Protein AF-A0A6A4XZV2-F1 (afdb_monomer)

Solvent-accessible surface area (backbone atoms only — not comparable to full-atom values): 28720 Å² total; per-residue (Å²): 140,87,82,84,84,73,78,81,65,96,60,57,49,72,61,43,58,70,64,69,65,66,56,55,58,50,52,49,54,50,48,50,38,28,76,74,81,39,59,89,48,38,70,61,48,57,60,55,61,75,34,62,91,71,44,35,63,57,53,52,54,51,54,55,46,52,51,50,47,53,66,73,43,67,86,65,74,88,81,81,81,79,62,95,52,93,76,81,78,77,86,82,83,85,84,84,83,65,68,34,66,40,91,58,65,70,50,12,35,71,47,74,96,39,14,33,24,47,53,74,54,95,87,55,72,44,77,35,51,70,47,70,69,22,40,52,51,50,50,52,51,51,48,57,48,23,74,74,69,74,51,79,85,61,63,90,78,52,67,42,84,54,90,66,92,68,57,81,88,53,49,84,39,47,40,36,68,91,56,57,43,72,56,99,83,38,74,46,37,54,86,58,50,65,64,62,49,47,50,60,44,48,54,54,36,52,54,46,46,58,71,44,39,82,76,37,86,45,67,69,50,38,43,51,43,39,66,74,62,38,46,54,63,40,52,65,54,44,74,81,34,90,75,49,78,66,57,32,51,50,51,51,50,40,51,46,26,45,70,74,60,46,81,75,52,84,86,63,80,79,82,63,90,72,80,77,54,66,74,66,78,70,47,54,81,86,76,59,64,84,78,75,67,57,66,58,56,58,50,52,52,52,51,52,54,51,38,52,53,52,52,53,50,55,70,49,63,78,88,80,51,79,61,56,76,87,51,48,56,62,47,36,42,45,25,61,70,45,46,60,63,48,57,58,57,52,60,78,63,54,61,73,84,32,55,50,53,54,52,55,54,64,35,88,78,40,58,70,65,55,41,57,40,50,55,51,45,55,77,48,59,85,47,100,80,55,64,81,76,79,81,64,86,38,78,43,49,70,73,40,71,87,81,38,87,90,49,65,43,64,62,63,62,41,48,91,80,50,48,60,36,55,48,41,34,17,72,72,66,50,35,33,46,53,68,55,35,45,101,83,74,42,74,53,59,43,70,62,47,44,52,55,50,39,54,53,19,62,77,68,77,47,74,60,59,55,71,69,55,45,42,62,74,67,105

Structure (mmCIF, N/CA/C/O backbone):
data_AF-A0A6A4XZV2-F1
#
_entry.id   AF-A0A6A4XZV2-F1
#
loop_
_atom_site.group_PDB
_atom_site.id
_atom_site.type_symbol
_atom_site.label_atom_id
_atom_site.label_alt_id
_atom_site.label_comp_id
_atom_site.label_asym_id
_atom_site.label_entity_id
_atom_site.label_seq_id
_atom_site.pdbx_PDB_ins_code
_atom_site.Cartn_x
_atom_site.Cartn_y
_atom_site.Cartn_z
_atom_site.occupancy
_atom_site.B_iso_or_equiv
_atom_site.auth_seq_id
_atom_site.auth_comp_id
_atom_site.auth_asym_id
_atom_site.auth_atom_id
_atom_site.pdbx_PDB_model_num
ATOM 1 N N . VAL A 1 1 ? -22.555 -29.376 5.313 1.00 33.34 1 VAL A N 1
ATOM 2 C CA . VAL A 1 1 ? -23.954 -29.844 5.159 1.00 33.34 1 VAL A CA 1
ATOM 3 C C . VAL A 1 1 ? -24.787 -28.702 4.594 1.00 33.34 1 VAL A C 1
ATOM 5 O O . VAL A 1 1 ? -25.161 -27.799 5.331 1.00 33.34 1 VAL A O 1
ATOM 8 N N . ILE A 1 2 ? -24.970 -28.708 3.275 1.00 28.00 2 ILE A N 1
ATOM 9 C CA . ILE A 1 2 ? -25.840 -27.800 2.514 1.00 28.00 2 ILE A CA 1
ATOM 10 C C . ILE A 1 2 ? -27.207 -28.493 2.394 1.00 28.00 2 ILE A C 1
ATOM 12 O O . ILE A 1 2 ? -27.236 -29.707 2.210 1.00 28.00 2 ILE A O 1
ATOM 16 N N . GLY A 1 3 ? -28.316 -27.753 2.513 1.00 38.75 3 GLY A N 1
ATOM 17 C CA . GLY A 1 3 ? -29.608 -28.220 1.982 1.00 38.75 3 GLY A CA 1
ATOM 18 C C . GLY A 1 3 ? -30.734 -28.601 2.954 1.00 38.75 3 GLY A C 1
ATOM 19 O O . GLY A 1 3 ? -31.637 -29.316 2.541 1.00 38.75 3 GLY A O 1
ATOM 20 N N . GLN A 1 4 ? -30.770 -28.126 4.206 1.00 34.44 4 GLN A N 1
ATOM 21 C CA . GLN A 1 4 ? -32.035 -28.179 4.964 1.00 34.44 4 GLN A CA 1
ATOM 22 C C . GLN A 1 4 ? -32.874 -26.928 4.690 1.00 34.44 4 GLN A C 1
ATOM 24 O O . GLN A 1 4 ? -32.625 -25.873 5.272 1.00 34.44 4 GLN A O 1
ATOM 29 N N . VAL A 1 5 ? -33.885 -27.067 3.829 1.00 40.59 5 VAL A N 1
ATOM 30 C CA . VAL A 1 5 ? -34.976 -26.093 3.694 1.00 40.59 5 VAL A CA 1
ATOM 31 C C . VAL A 1 5 ? -35.819 -26.173 4.968 1.00 40.59 5 VAL A C 1
ATOM 33 O O . VAL A 1 5 ? -36.523 -27.154 5.210 1.00 40.59 5 VAL A O 1
ATOM 36 N N . LEU A 1 6 ? -35.686 -25.172 5.838 1.00 45.84 6 LEU A N 1
ATOM 37 C CA . LEU A 1 6 ? -36.520 -25.040 7.029 1.00 45.84 6 LEU A CA 1
ATOM 38 C C . LEU A 1 6 ? -37.876 -24.458 6.619 1.00 45.84 6 LEU A C 1
ATOM 40 O O . LEU A 1 6 ? -37.935 -23.501 5.851 1.00 45.84 6 LEU A O 1
ATOM 44 N N . LYS A 1 7 ? -38.963 -25.038 7.138 1.00 44.12 7 LYS A N 1
ATOM 45 C CA . LYS A 1 7 ? -40.315 -24.491 6.962 1.00 44.12 7 LYS A CA 1
ATOM 46 C C . LYS A 1 7 ? -40.371 -23.055 7.523 1.00 44.12 7 LYS A C 1
ATOM 48 O O . LYS A 1 7 ? -39.723 -22.814 8.548 1.00 44.12 7 LYS A O 1
ATOM 53 N N . PRO A 1 8 ? -41.126 -22.136 6.890 1.00 45.62 8 PRO A N 1
ATOM 54 C CA . PRO A 1 8 ? -41.261 -20.757 7.359 1.00 45.62 8 PRO A CA 1
ATOM 55 C C . PRO A 1 8 ? -41.743 -20.707 8.816 1.00 45.62 8 PRO A C 1
ATOM 57 O O . PRO A 1 8 ? -42.444 -21.615 9.280 1.00 45.62 8 PRO A O 1
ATOM 60 N N . SER A 1 9 ? -41.301 -19.683 9.557 1.00 49.81 9 SER A N 1
ATOM 61 C CA . SER A 1 9 ? -41.636 -19.518 10.974 1.00 49.81 9 SER A CA 1
ATOM 62 C C . SER A 1 9 ? -43.149 -19.402 11.162 1.00 49.81 9 SER A C 1
ATOM 64 O O . SER A 1 9 ? -43.852 -18.825 10.339 1.00 49.81 9 SER A O 1
ATOM 66 N N . LYS A 1 10 ? -43.660 -19.961 12.266 1.00 54.69 10 LYS A N 1
ATOM 67 C CA . LYS A 1 10 ? -45.074 -19.813 12.653 1.00 54.69 10 LYS A CA 1
ATOM 68 C C . LYS A 1 10 ? -45.358 -18.489 13.375 1.00 54.69 10 LYS A C 1
ATOM 70 O O . LYS A 1 10 ? -46.514 -18.198 13.640 1.00 54.69 10 LYS A O 1
ATOM 75 N N . LEU A 1 11 ? -44.307 -17.745 13.718 1.00 54.72 11 LEU A N 1
ATOM 76 C CA . LEU A 1 11 ? -44.343 -16.516 14.507 1.00 54.72 11 LEU A CA 1
ATOM 77 C C . LEU A 1 11 ? -43.723 -15.370 13.705 1.00 54.72 11 LEU A C 1
ATOM 79 O O . LEU A 1 11 ? -42.701 -15.567 13.031 1.00 54.72 11 LEU A O 1
ATOM 83 N N . ASN A 1 12 ? -44.334 -14.192 13.803 1.00 58.81 12 ASN A N 1
ATOM 84 C CA . ASN A 1 12 ? -43.887 -12.971 13.135 1.00 58.81 12 ASN A CA 1
ATOM 85 C C . ASN A 1 12 ? -42.671 -12.350 13.863 1.00 58.81 12 ASN A C 1
ATOM 87 O O . ASN A 1 12 ? -42.532 -12.519 15.077 1.00 58.81 12 ASN A O 1
ATOM 91 N N . PRO A 1 13 ? -41.803 -11.571 13.181 1.00 58.25 13 PRO A N 1
ATOM 92 C CA . PRO A 1 13 ? -40.641 -10.915 13.805 1.00 58.25 13 PRO A CA 1
ATOM 93 C C . PRO A 1 13 ? -40.987 -10.058 15.037 1.00 58.25 13 PRO A C 1
ATOM 95 O O . PRO A 1 13 ? -40.225 -10.008 16.002 1.00 58.25 13 PRO A O 1
ATOM 98 N N . SER A 1 14 ? -42.167 -9.431 15.045 1.00 60.22 14 SER A N 1
ATOM 99 C CA . SER A 1 14 ? -42.674 -8.631 16.169 1.00 60.22 14 SER A CA 1
ATOM 100 C C . SER A 1 14 ? -42.952 -9.464 17.429 1.00 60.22 14 SER A C 1
ATOM 102 O O . SER A 1 14 ? -42.713 -8.996 18.539 1.00 60.22 14 SER A O 1
ATOM 104 N N . GLU A 1 15 ? -43.400 -10.712 17.273 1.00 59.53 15 GLU A N 1
ATOM 105 C CA . GLU A 1 15 ? -43.696 -11.629 18.386 1.00 59.53 15 GLU A CA 1
ATOM 106 C C . GLU A 1 15 ? -42.412 -12.220 18.983 1.00 59.53 15 GLU A C 1
ATOM 108 O O . GLU A 1 15 ? -42.328 -12.474 20.181 1.00 59.53 15 GLU A O 1
ATOM 113 N N . VAL A 1 16 ? -41.372 -12.388 18.161 1.00 59.84 16 VAL A N 1
ATOM 114 C CA . VAL A 1 16 ? -40.052 -12.856 18.609 1.00 59.84 16 VAL A CA 1
ATOM 115 C C . VAL A 1 16 ? -39.292 -11.751 19.343 1.00 59.84 16 VAL A C 1
ATOM 117 O O . VAL A 1 16 ? -38.656 -12.024 20.361 1.00 59.84 16 VAL A O 1
ATOM 120 N N . ASN A 1 17 ? -39.415 -10.499 18.895 1.00 58.56 17 ASN A N 1
ATOM 121 C CA . ASN A 1 17 ? -38.884 -9.344 19.622 1.00 58.56 17 ASN A CA 1
ATOM 122 C C . ASN A 1 17 ? -39.533 -9.177 21.009 1.00 58.56 17 ASN A C 1
ATOM 124 O O . ASN A 1 17 ? -38.849 -8.771 21.947 1.00 58.56 17 ASN A O 1
ATOM 128 N N . ALA A 1 18 ? -40.805 -9.560 21.179 1.00 59.75 18 ALA A N 1
ATOM 129 C CA . ALA A 1 18 ? -41.480 -9.549 22.480 1.00 59.75 18 ALA A CA 1
ATOM 130 C C . ALA A 1 18 ? -40.918 -10.588 23.476 1.00 59.75 18 ALA A C 1
ATOM 132 O O . ALA A 1 18 ? -41.034 -10.403 24.685 1.00 59.75 18 ALA A O 1
ATOM 133 N N . LEU A 1 19 ? -40.259 -11.651 22.992 1.00 65.31 19 LEU A N 1
ATOM 134 C CA . LEU A 1 19 ? -39.617 -12.675 23.832 1.00 65.31 19 LEU A CA 1
ATOM 135 C C . LEU A 1 19 ? -38.253 -12.238 24.396 1.00 65.31 19 LEU A C 1
ATOM 137 O O . LEU A 1 19 ? -37.650 -12.993 25.157 1.00 65.31 19 LEU A O 1
ATOM 141 N N . ASN A 1 20 ? -37.768 -11.047 24.018 1.00 69.19 20 ASN A N 1
ATOM 142 C CA . ASN A 1 20 ? -36.546 -10.411 24.520 1.00 69.19 20 ASN A CA 1
ATOM 143 C C . ASN A 1 20 ? -35.330 -11.363 24.577 1.00 69.19 20 ASN A C 1
ATOM 145 O O . ASN A 1 20 ? -34.570 -11.398 25.545 1.00 69.19 20 ASN A O 1
ATOM 149 N N . LEU A 1 21 ? -35.178 -12.203 23.547 1.00 79.94 21 LEU A N 1
ATOM 150 C CA . LEU A 1 21 ? -34.133 -13.223 23.503 1.00 79.94 21 LEU A CA 1
ATOM 151 C C . LEU A 1 21 ? -32.757 -12.573 23.259 1.00 79.94 21 LEU A C 1
ATOM 153 O O . LEU A 1 21 ? -32.645 -11.669 22.425 1.00 79.94 21 LEU A O 1
ATOM 157 N N . PRO A 1 22 ? -31.673 -13.070 23.888 1.00 88.69 22 PRO A N 1
ATOM 158 C CA . PRO A 1 22 ? -30.328 -12.504 23.760 1.00 88.69 22 PRO A CA 1
ATOM 159 C C . PRO A 1 22 ? -29.649 -12.915 22.439 1.00 88.69 22 PRO A C 1
ATOM 161 O O . PRO A 1 22 ? -28.520 -13.403 22.410 1.00 88.69 22 PRO A O 1
ATOM 164 N N . TYR A 1 23 ? -30.338 -12.761 21.303 1.00 87.81 23 TYR A N 1
ATOM 165 C CA . TYR A 1 23 ? -29.820 -13.155 19.990 1.00 87.81 23 TYR A CA 1
ATOM 166 C C . TYR A 1 23 ? -28.557 -12.377 19.617 1.00 87.81 23 TYR A C 1
ATOM 168 O O . TYR A 1 23 ? -27.565 -12.966 19.192 1.00 87.81 23 TYR A O 1
ATOM 176 N N . ARG A 1 24 ? -28.565 -11.056 19.822 1.00 85.00 24 ARG A N 1
ATOM 177 C CA . ARG A 1 24 ? -27.431 -10.185 19.489 1.00 85.00 24 ARG A CA 1
ATOM 178 C C . ARG A 1 24 ? -26.189 -10.509 20.321 1.00 85.00 24 ARG A C 1
ATOM 180 O O . ARG A 1 24 ? -25.087 -10.540 19.780 1.00 85.00 24 ARG A O 1
ATOM 187 N N . GLU A 1 25 ? -26.377 -10.781 21.608 1.00 89.50 25 GLU A N 1
ATOM 188 C CA . GLU A 1 25 ? -25.306 -11.195 22.520 1.00 89.50 25 GLU A CA 1
ATOM 189 C C . GLU A 1 25 ? -24.734 -12.548 22.097 1.00 89.50 25 GLU A C 1
ATOM 191 O O . GLU A 1 25 ? -23.523 -12.682 21.942 1.00 89.50 25 GLU A O 1
ATOM 196 N N . LEU A 1 26 ? -25.608 -13.514 21.796 1.00 92.12 26 LEU A N 1
ATOM 197 C CA . LEU A 1 26 ? -25.212 -14.835 21.323 1.00 92.12 26 LEU A CA 1
ATOM 198 C C . LEU A 1 26 ? -24.390 -14.764 20.031 1.00 92.12 26 LEU A C 1
ATOM 200 O O . LEU A 1 26 ? -23.318 -15.363 19.950 1.00 92.12 26 LEU A O 1
ATOM 204 N N . VAL A 1 27 ? -24.866 -14.037 19.017 1.00 90.12 27 VAL A N 1
ATOM 205 C CA . VAL A 1 27 ? -24.131 -13.883 17.753 1.00 90.12 27 VAL A CA 1
ATOM 206 C C . VAL A 1 27 ? -22.803 -13.155 17.985 1.00 90.12 27 VAL A C 1
ATOM 208 O O . VAL A 1 27 ? -21.793 -13.554 17.408 1.00 90.12 27 VAL A O 1
ATOM 211 N N . GLY A 1 28 ? -22.762 -12.169 18.887 1.00 87.75 28 GLY A N 1
ATOM 212 C CA . GLY A 1 28 ? -21.524 -11.510 19.312 1.00 87.75 28 GLY A CA 1
ATOM 213 C C . GLY A 1 28 ? -20.514 -12.475 19.947 1.00 87.75 28 GLY A C 1
ATOM 214 O O . GLY A 1 28 ? -19.344 -12.485 19.564 1.00 87.75 28 GLY A O 1
ATOM 215 N N . SER A 1 29 ? -20.958 -13.347 20.856 1.00 90.12 29 SER A N 1
ATOM 216 C CA . SER A 1 29 ? -20.107 -14.383 21.456 1.00 90.12 29 SER A CA 1
ATOM 217 C C . SER A 1 29 ? -19.629 -15.412 20.429 1.00 90.12 29 SER A C 1
ATOM 219 O O . SER A 1 29 ? -18.477 -15.841 20.467 1.00 90.12 29 SER A O 1
ATOM 221 N N . LEU A 1 30 ? -20.482 -15.796 19.475 1.00 91.25 30 LEU A N 1
ATOM 222 C CA . LEU A 1 30 ? -20.090 -16.687 18.383 1.00 91.25 30 LEU A CA 1
ATOM 223 C C . LEU A 1 30 ? -19.057 -16.032 17.456 1.00 91.25 30 LEU A C 1
ATOM 225 O O . LEU A 1 30 ? -18.119 -16.700 17.026 1.00 91.25 30 LEU A O 1
ATOM 229 N N . GLN A 1 31 ? -19.180 -14.731 17.187 1.00 89.62 31 GLN A N 1
ATOM 230 C CA . GLN A 1 31 ? -18.200 -13.975 16.408 1.00 89.62 31 GLN A CA 1
ATOM 231 C C . GLN A 1 31 ? -16.839 -13.913 17.113 1.00 89.62 31 GLN A C 1
ATOM 233 O O . GLN A 1 31 ? -15.809 -14.040 16.455 1.00 89.62 31 GLN A O 1
ATOM 238 N N . TYR A 1 32 ? -16.820 -13.781 18.442 1.00 86.31 32 TYR A N 1
ATOM 239 C CA . TYR A 1 32 ? -15.587 -13.883 19.226 1.00 86.31 32 TYR A CA 1
ATOM 240 C C . TYR A 1 32 ? -14.922 -15.259 19.056 1.00 86.31 32 TYR A C 1
ATOM 242 O O . TYR A 1 32 ? -13.727 -15.339 18.775 1.00 86.31 32 TYR A O 1
ATOM 250 N N . LEU A 1 33 ? -15.701 -16.345 19.132 1.00 84.75 33 LEU A N 1
ATOM 251 C CA . LEU A 1 33 ? -15.179 -17.697 18.916 1.00 84.75 33 LEU A CA 1
ATOM 252 C C . LEU A 1 33 ? -14.600 -17.887 17.509 1.00 84.75 33 LEU A C 1
ATOM 254 O O . LEU A 1 33 ? -13.542 -18.499 17.389 1.00 84.75 33 LEU A O 1
ATOM 258 N N . VAL A 1 34 ? -15.234 -17.339 16.466 1.00 84.69 34 VAL A N 1
ATOM 259 C CA . VAL A 1 34 ? -14.708 -17.377 15.086 1.00 84.69 34 VAL A CA 1
ATOM 260 C C . VAL A 1 34 ? -13.326 -16.740 14.994 1.00 84.69 34 VAL A C 1
ATOM 262 O O . VAL A 1 34 ? -12.436 -17.308 14.366 1.00 84.69 34 VAL A O 1
ATOM 265 N N . THR A 1 35 ? -13.150 -15.582 15.628 1.00 71.56 35 THR A N 1
ATOM 266 C CA . THR A 1 35 ? -11.892 -14.829 15.598 1.00 71.56 35 THR A CA 1
ATOM 267 C C . THR A 1 35 ? -10.785 -15.518 16.396 1.00 71.56 35 THR A C 1
ATOM 269 O O . THR A 1 35 ? -9.625 -15.452 16.003 1.00 71.56 35 THR A O 1
ATOM 272 N N . CYS A 1 36 ? -11.121 -16.165 17.515 1.00 76.25 36 CYS A N 1
ATOM 273 C CA . CYS A 1 36 ? -10.117 -16.677 18.447 1.00 76.25 36 CYS A CA 1
ATOM 274 C C . CYS A 1 36 ? -9.787 -18.163 18.259 1.00 76.25 36 CYS A C 1
ATOM 276 O O . CYS A 1 36 ? -8.614 -18.521 18.238 1.00 76.25 36 CYS A O 1
ATOM 278 N N . THR A 1 37 ? -10.791 -19.045 18.195 1.00 77.81 37 THR A N 1
ATOM 279 C CA . THR A 1 37 ? -10.572 -20.491 18.425 1.00 77.81 37 THR A CA 1
ATOM 280 C C . THR A 1 37 ? -11.339 -21.434 17.500 1.00 77.81 37 THR A C 1
ATOM 282 O O . THR A 1 37 ? -10.979 -22.605 17.405 1.00 77.81 37 THR A O 1
ATOM 285 N N . ARG A 1 38 ? -12.398 -20.975 16.824 1.00 79.56 38 ARG A N 1
ATOM 286 C CA . ARG A 1 38 ? -13.334 -21.814 16.052 1.00 79.56 38 ARG A CA 1
ATOM 287 C C . ARG A 1 38 ? -13.689 -21.193 14.693 1.00 79.56 38 ARG A C 1
ATOM 289 O O . ARG A 1 38 ? -14.847 -20.837 14.462 1.00 79.56 38 ARG A O 1
ATOM 296 N N . PRO A 1 39 ? -12.728 -21.073 13.756 1.00 81.50 39 PRO A N 1
ATOM 297 C CA . PRO A 1 39 ? -12.997 -20.518 12.426 1.00 81.50 39 PRO A CA 1
ATOM 298 C C . PRO A 1 39 ? -13.951 -21.394 11.595 1.00 81.50 39 PRO A C 1
ATOM 300 O O . PRO A 1 39 ? -14.580 -20.913 10.657 1.00 81.50 39 PRO A O 1
ATOM 303 N N . ASP A 1 40 ? -14.132 -22.666 11.959 1.00 79.31 40 ASP A N 1
ATOM 304 C CA . ASP A 1 40 ? -15.022 -23.612 11.282 1.00 79.31 40 ASP A CA 1
ATOM 305 C C . ASP A 1 40 ? -16.507 -23.205 11.323 1.00 79.31 40 ASP A C 1
ATOM 307 O O . ASP A 1 40 ? -17.278 -23.597 10.447 1.00 79.31 40 ASP A O 1
ATOM 311 N N . VAL A 1 41 ? -16.922 -22.370 12.286 1.00 88.19 41 VAL A N 1
ATOM 312 C CA . VAL A 1 41 ? -18.293 -21.827 12.336 1.00 88.19 41 VAL A CA 1
ATOM 313 C C . VAL A 1 41 ? -18.446 -20.470 11.636 1.00 88.19 41 VAL A C 1
ATOM 315 O O . VAL A 1 41 ? -19.559 -19.942 11.593 1.00 88.19 41 VAL A O 1
ATOM 318 N N . ALA A 1 42 ? -17.386 -19.920 11.027 1.00 80.88 42 ALA A N 1
ATOM 319 C CA . ALA A 1 42 ? -17.370 -18.572 10.443 1.00 80.88 42 ALA A CA 1
ATOM 320 C C . ALA A 1 42 ? -18.512 -18.318 9.453 1.00 80.88 42 ALA A C 1
ATOM 322 O O . ALA A 1 42 ? -19.192 -17.297 9.535 1.00 80.88 42 ALA A O 1
ATOM 323 N N . ASN A 1 43 ? -18.775 -19.263 8.547 1.00 75.88 43 ASN A N 1
ATOM 324 C CA . ASN A 1 43 ? -19.834 -19.104 7.551 1.00 75.88 43 ASN A CA 1
ATOM 325 C C . ASN A 1 43 ? -21.241 -19.104 8.182 1.00 75.88 43 ASN A C 1
ATOM 327 O O . ASN A 1 43 ? -22.117 -18.342 7.773 1.00 75.88 43 ASN A O 1
ATOM 331 N N . ALA A 1 44 ? -21.463 -19.931 9.209 1.00 80.69 44 ALA A N 1
ATOM 332 C CA . ALA A 1 44 ? -22.735 -19.963 9.928 1.00 80.69 44 ALA A CA 1
ATOM 333 C C . ALA A 1 44 ? -22.963 -18.656 10.701 1.00 80.69 44 ALA A C 1
ATOM 335 O O . ALA A 1 44 ? -24.040 -18.070 10.611 1.00 80.69 44 ALA A O 1
ATOM 336 N N . VAL A 1 45 ? -21.931 -18.162 11.393 1.00 86.81 45 VAL A N 1
ATOM 337 C CA . VAL A 1 45 ? -21.988 -16.891 12.128 1.00 86.81 45 VAL A CA 1
ATOM 338 C C . VAL A 1 45 ? -22.191 -15.716 11.176 1.00 86.81 45 VAL A C 1
ATOM 340 O O . VAL A 1 45 ? -23.068 -14.896 11.421 1.00 86.81 45 VAL A O 1
ATOM 343 N N . ARG A 1 46 ? -21.489 -15.677 10.036 1.00 82.56 46 ARG A N 1
ATOM 344 C CA . ARG A 1 46 ? -21.678 -14.651 8.997 1.00 82.56 46 ARG A CA 1
ATOM 345 C C . ARG A 1 46 ? -23.132 -14.559 8.533 1.00 82.56 46 ARG A C 1
ATOM 347 O O . ARG A 1 46 ? -23.640 -13.456 8.357 1.00 82.56 46 ARG A O 1
ATOM 354 N N . ASN A 1 47 ? -23.803 -15.694 8.328 1.00 78.88 47 ASN A N 1
ATOM 355 C CA . ASN A 1 47 ? -25.209 -15.698 7.925 1.00 78.88 47 ASN A CA 1
ATOM 356 C C . ASN A 1 47 ? -26.142 -15.226 9.050 1.00 78.88 47 ASN A C 1
ATOM 358 O O . ASN A 1 47 ? -27.044 -14.439 8.783 1.00 78.88 47 ASN A O 1
ATOM 362 N N . LEU A 1 48 ? -25.892 -15.620 10.302 1.00 83.81 48 LEU A N 1
ATOM 363 C CA . LEU A 1 48 ? -26.670 -15.156 11.460 1.00 83.81 48 LEU A CA 1
ATOM 364 C C . LEU A 1 48 ? -26.506 -13.646 11.715 1.00 83.81 48 LEU A C 1
ATOM 366 O O . LEU A 1 48 ? -27.481 -12.966 12.048 1.00 83.81 48 LEU A O 1
ATOM 370 N N . SER A 1 49 ? -25.303 -13.106 11.502 1.00 82.81 49 SER A N 1
ATOM 371 C CA . SER A 1 49 ? -24.977 -11.684 11.683 1.00 82.81 49 SER A CA 1
ATOM 372 C C . SER A 1 49 ? -25.712 -10.745 10.719 1.00 82.81 49 SER A C 1
ATOM 374 O O . SER A 1 49 ? -25.809 -9.552 10.996 1.00 82.81 49 SER A O 1
ATOM 376 N N . LYS A 1 50 ? -26.278 -11.251 9.615 1.00 81.94 50 LYS A N 1
ATOM 377 C CA . LYS A 1 50 ? -27.118 -10.448 8.706 1.00 81.94 50 LYS A CA 1
ATOM 378 C C . LYS A 1 50 ? -28.426 -9.993 9.362 1.00 81.94 50 LYS A C 1
ATOM 380 O O . LYS A 1 50 ? -28.983 -8.979 8.963 1.00 81.94 50 LYS A O 1
ATOM 385 N N . HIS A 1 51 ? -28.890 -10.715 10.384 1.00 81.06 51 HIS A N 1
ATOM 386 C CA . HIS A 1 51 ? -30.204 -10.527 11.005 1.00 81.06 51 HIS A CA 1
ATOM 387 C C . HIS A 1 51 ? -30.109 -10.037 12.460 1.00 81.06 51 HIS A C 1
ATOM 389 O O . HIS A 1 51 ? -30.922 -10.412 13.293 1.00 81.06 51 HIS A O 1
ATOM 395 N N . LEU A 1 52 ? -29.113 -9.213 12.810 1.00 79.31 52 LEU A N 1
ATOM 396 C CA . LEU A 1 52 ? -28.901 -8.757 14.199 1.00 79.31 52 LEU A CA 1
ATOM 397 C C . LEU A 1 52 ? -30.024 -7.865 14.752 1.00 79.31 52 LEU A C 1
ATOM 399 O O . LEU A 1 52 ? -30.239 -7.849 15.963 1.00 79.31 52 LEU A O 1
ATOM 403 N N . SER A 1 53 ? -30.705 -7.111 13.887 1.00 73.62 53 SER A N 1
ATOM 404 C CA . SER A 1 53 ? -31.782 -6.177 14.246 1.00 73.62 53 SER A CA 1
ATOM 405 C C . SER A 1 53 ? -33.189 -6.705 13.943 1.00 73.62 53 SER A C 1
ATOM 407 O O . SER A 1 53 ? -34.157 -6.173 14.477 1.00 73.62 53 SER A O 1
ATOM 409 N N . CYS A 1 54 ? -33.314 -7.733 13.101 1.00 74.25 54 CYS A N 1
ATOM 410 C CA . CYS A 1 54 ? -34.588 -8.267 12.607 1.00 74.25 54 CYS A CA 1
ATOM 411 C C . CYS A 1 54 ? -34.599 -9.806 12.590 1.00 74.25 54 CYS A C 1
ATOM 413 O O . CYS A 1 54 ? -34.941 -10.431 11.586 1.00 74.25 54 CYS A O 1
ATOM 41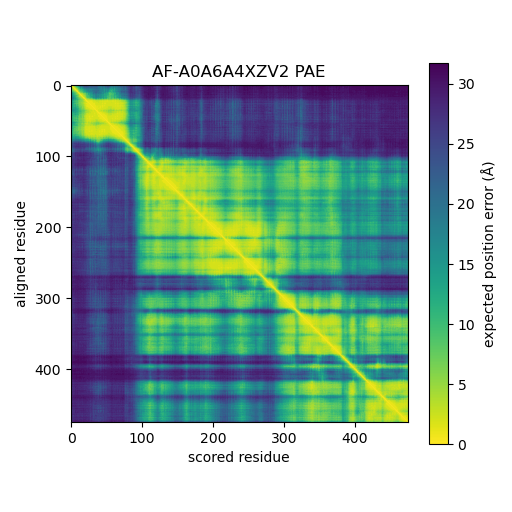5 N N . TYR A 1 55 ? -34.174 -10.431 13.691 1.00 77.56 55 TYR A N 1
ATOM 416 C CA . TYR A 1 55 ? -34.179 -11.889 13.810 1.00 77.56 55 TYR A CA 1
ATOM 417 C C . TYR A 1 55 ? -35.596 -12.431 14.037 1.00 77.56 55 TYR A C 1
ATOM 419 O O . TYR A 1 55 ? -36.482 -11.743 14.539 1.00 77.56 55 TYR A O 1
ATOM 427 N N . ASP A 1 56 ? -35.797 -13.697 13.680 1.00 81.06 56 ASP A N 1
ATOM 428 C CA . ASP A 1 56 ? -37.052 -14.419 13.878 1.00 81.06 56 ASP A CA 1
ATOM 429 C C . ASP A 1 56 ? -36.779 -15.756 14.593 1.00 81.06 56 ASP A C 1
ATOM 431 O O . ASP A 1 56 ? -35.645 -16.081 14.975 1.00 81.06 56 ASP A O 1
ATOM 435 N N . GLU A 1 57 ? -37.820 -16.564 14.782 1.00 81.06 57 GLU A N 1
ATOM 436 C CA . GLU A 1 57 ? -37.702 -17.853 15.464 1.00 81.06 57 GLU A CA 1
ATOM 437 C C . GLU A 1 57 ? -36.776 -18.823 14.702 1.00 81.06 57 GLU A C 1
ATOM 439 O O . GLU A 1 57 ? -36.106 -19.672 15.304 1.00 81.06 57 GLU A O 1
ATOM 444 N N . SER A 1 58 ? -36.713 -18.700 13.373 1.00 80.25 58 SER A N 1
ATOM 445 C CA . SER A 1 58 ? -35.865 -19.530 12.522 1.00 80.25 58 SER A CA 1
ATOM 446 C C . SER A 1 58 ? -34.387 -19.196 12.745 1.00 80.25 58 SER A C 1
ATOM 448 O O . SER A 1 58 ? -33.586 -20.107 12.983 1.00 80.25 58 SER A O 1
ATOM 450 N N . HIS A 1 59 ? -34.042 -17.907 12.803 1.00 83.69 59 HIS A N 1
ATOM 451 C CA . HIS A 1 59 ? -32.701 -17.412 13.111 1.00 83.69 59 HIS A CA 1
ATOM 452 C C . HIS A 1 59 ? -32.262 -17.838 14.519 1.00 83.69 59 HIS A C 1
ATOM 454 O O . HIS A 1 59 ? -31.152 -18.345 14.702 1.00 83.69 59 HIS A O 1
ATOM 460 N N . TRP A 1 60 ? -33.157 -17.757 15.510 1.00 87.44 60 TRP A N 1
ATOM 461 C CA . TRP A 1 60 ? -32.881 -18.242 16.868 1.00 87.44 60 TRP A CA 1
ATOM 462 C C . TRP A 1 60 ? -32.612 -19.755 16.909 1.00 87.44 60 TRP A C 1
ATOM 464 O O . TRP A 1 60 ? -31.667 -20.223 17.555 1.00 87.44 60 TRP A O 1
ATOM 474 N N . LYS A 1 61 ? -33.409 -20.559 16.190 1.00 86.19 61 LYS A N 1
ATOM 475 C CA . LYS A 1 61 ? -33.190 -22.013 16.075 1.00 86.19 61 LYS A CA 1
ATOM 476 C C . LYS A 1 61 ? -31.848 -22.335 15.417 1.00 86.19 61 LYS A C 1
ATOM 478 O O . LYS A 1 61 ? -31.170 -23.262 15.874 1.00 86.19 61 LYS A O 1
ATOM 483 N N . GLN A 1 62 ? -31.455 -21.576 14.395 1.00 86.50 62 GLN A N 1
ATOM 484 C CA . GLN A 1 62 ? -30.163 -21.716 13.724 1.00 86.50 62 GLN A CA 1
ATOM 485 C C . GLN A 1 62 ? -28.996 -21.344 14.652 1.00 86.50 62 GLN A C 1
ATOM 487 O O . GLN A 1 62 ? -28.060 -22.133 14.780 1.00 86.50 62 GLN A O 1
ATOM 492 N N . ALA A 1 63 ? -29.080 -20.241 15.400 1.00 89.44 63 ALA A N 1
ATOM 493 C CA . ALA A 1 63 ? -28.057 -19.866 16.380 1.00 89.44 63 ALA A CA 1
ATOM 494 C C . ALA A 1 63 ? -27.889 -20.931 17.483 1.00 89.44 63 ALA A C 1
ATOM 496 O O . ALA A 1 63 ? -26.775 -21.370 17.778 1.00 89.44 63 ALA A O 1
ATOM 497 N N . LYS A 1 64 ? -28.996 -21.477 18.010 1.00 91.69 64 LYS A N 1
ATOM 498 C CA . LYS A 1 64 ? -28.958 -22.623 18.942 1.00 91.69 64 LYS A CA 1
ATOM 499 C C . LYS A 1 64 ? -28.377 -23.894 18.320 1.00 91.69 64 LYS A C 1
ATOM 501 O O . LYS A 1 64 ? -27.884 -24.764 19.039 1.00 91.69 64 LYS A O 1
ATOM 506 N N . ARG A 1 65 ? -28.470 -24.069 17.000 1.00 92.31 65 ARG A N 1
ATOM 507 C CA . ARG A 1 65 ? -27.842 -25.198 16.300 1.00 92.31 65 ARG A CA 1
ATOM 508 C C . ARG A 1 65 ? -26.325 -25.041 16.263 1.00 92.31 65 ARG A C 1
ATOM 510 O O . ARG A 1 65 ? -25.639 -26.029 16.504 1.00 92.31 65 ARG A O 1
ATOM 517 N N . VAL A 1 66 ? -25.819 -23.823 16.056 1.00 92.19 66 VAL A N 1
ATOM 518 C CA . VAL A 1 66 ? -24.379 -23.529 16.155 1.00 92.19 66 VAL A CA 1
ATOM 519 C C . VAL A 1 66 ? -23.868 -23.841 17.563 1.00 92.19 66 VAL A C 1
ATOM 521 O O . VAL A 1 66 ? -22.882 -24.555 17.701 1.00 92.19 66 VAL A O 1
ATOM 524 N N . LEU A 1 67 ? -24.588 -23.437 18.615 1.00 92.88 67 LEU A N 1
ATOM 525 C CA . LEU A 1 67 ? -24.229 -23.802 19.994 1.00 92.88 67 LEU A CA 1
ATOM 526 C C . LEU A 1 67 ? -24.206 -25.317 20.236 1.00 92.88 67 LEU A C 1
ATOM 528 O O . LEU A 1 67 ? -23.291 -25.832 20.876 1.00 92.88 67 LEU A O 1
ATOM 532 N N . ARG A 1 68 ? -25.200 -26.050 19.721 1.00 93.62 68 ARG A N 1
ATOM 533 C CA . ARG A 1 68 ? -25.243 -27.518 19.830 1.00 93.62 68 ARG A CA 1
ATOM 534 C C . ARG A 1 68 ? -24.074 -28.176 19.107 1.00 93.62 68 ARG A C 1
ATOM 536 O O . ARG A 1 68 ? -23.489 -29.107 19.651 1.00 93.62 68 ARG A O 1
ATOM 543 N N . TYR A 1 69 ? -23.718 -27.667 17.931 1.00 91.75 69 TYR A N 1
ATOM 544 C CA . TYR A 1 69 ? -22.531 -28.099 17.205 1.00 91.75 69 TYR A CA 1
ATOM 545 C C . TYR A 1 69 ? -21.264 -27.855 18.035 1.00 91.75 69 TYR A C 1
ATOM 547 O O . TYR A 1 69 ? -20.535 -28.802 18.306 1.00 91.75 69 TYR A O 1
ATOM 555 N N . LEU A 1 70 ? -21.065 -26.640 18.559 1.00 90.00 70 LEU A N 1
ATOM 556 C CA . LEU A 1 70 ? -19.913 -26.315 19.407 1.00 90.00 70 LEU A CA 1
ATOM 557 C C . LEU A 1 70 ? -19.821 -27.218 20.648 1.00 90.00 70 LEU A C 1
ATOM 559 O O . LEU A 1 70 ? -18.737 -27.695 20.977 1.00 90.00 70 LEU A O 1
ATOM 563 N N . LYS A 1 71 ? -20.955 -27.498 21.306 1.00 91.56 71 LYS A N 1
ATOM 564 C CA . LYS A 1 71 ? -21.027 -28.409 22.459 1.00 91.56 71 LYS A CA 1
ATOM 565 C C . LYS A 1 71 ? -20.669 -29.847 22.075 1.00 91.56 71 LYS A C 1
ATOM 567 O O . LYS A 1 71 ? -19.961 -30.509 22.829 1.00 91.56 71 LYS A O 1
ATOM 572 N N . GLY A 1 72 ? -21.164 -30.323 20.932 1.00 89.56 72 GLY A N 1
ATOM 573 C CA . GLY A 1 72 ? -20.921 -31.678 20.434 1.00 89.56 72 GLY A CA 1
ATOM 574 C C . GLY A 1 72 ? -19.491 -31.898 19.940 1.00 89.56 72 GLY A C 1
ATOM 575 O O . GLY A 1 72 ? -18.966 -32.995 20.075 1.00 89.56 72 GLY A O 1
ATOM 576 N N . THR A 1 73 ? -18.834 -30.855 19.430 1.00 87.88 73 THR A N 1
ATOM 577 C CA . THR A 1 73 ? -17.462 -30.940 18.912 1.00 87.88 73 THR A CA 1
ATOM 578 C C . THR A 1 73 ? -16.414 -30.391 19.877 1.00 87.88 73 THR A C 1
ATOM 580 O O . THR A 1 73 ? -15.288 -30.145 19.458 1.00 87.88 73 THR A O 1
ATOM 583 N N . LYS A 1 74 ? -16.748 -30.160 21.155 1.00 84.44 74 LYS A N 1
ATOM 584 C CA . LYS A 1 74 ? -15.822 -29.549 22.130 1.00 84.44 74 LYS A CA 1
ATOM 585 C C . LYS A 1 74 ? -14.525 -30.344 22.331 1.00 84.44 74 LYS A C 1
ATOM 587 O O . LYS A 1 74 ? -13.513 -29.769 22.703 1.00 84.44 74 LYS A O 1
ATOM 592 N N . SER A 1 75 ? -14.581 -31.659 22.119 1.00 82.94 75 SER A N 1
ATOM 593 C CA . SER A 1 75 ? -13.460 -32.594 22.252 1.00 82.94 75 SER A CA 1
ATOM 594 C C . SER A 1 75 ? -12.793 -32.929 20.918 1.00 82.94 75 SER A C 1
ATOM 596 O O . SER A 1 75 ? -11.829 -33.687 20.900 1.00 82.94 75 SER A O 1
ATOM 598 N N . LEU A 1 76 ? -13.312 -32.409 19.803 1.00 79.44 76 LEU A N 1
ATOM 599 C CA . LEU A 1 76 ? -12.709 -32.602 18.491 1.00 79.44 76 LEU A CA 1
ATOM 600 C C . LEU A 1 76 ? -11.690 -31.488 18.262 1.00 79.44 76 LEU A C 1
ATOM 602 O O . LEU A 1 76 ? -12.019 -30.307 18.347 1.00 79.44 76 LEU A O 1
ATOM 606 N N . CYS A 1 77 ? -10.458 -31.867 17.951 1.00 67.00 77 CYS A N 1
ATOM 607 C CA . CYS A 1 77 ? -9.407 -30.951 17.539 1.00 67.00 77 CYS A CA 1
ATOM 608 C C . CYS A 1 77 ? -8.810 -31.418 16.211 1.00 67.00 77 CYS A C 1
ATOM 610 O O . CYS A 1 77 ? -8.797 -32.609 15.896 1.00 67.00 77 CYS A O 1
ATOM 612 N N . LEU A 1 78 ? -8.305 -30.468 15.426 1.00 60.28 78 LEU A N 1
ATOM 613 C CA . LEU A 1 78 ? -7.446 -30.794 14.296 1.00 60.28 78 LEU A CA 1
ATOM 614 C C . LEU A 1 78 ? -6.076 -31.173 14.858 1.00 60.28 78 LEU A C 1
ATOM 616 O O . LEU A 1 78 ? -5.339 -30.319 15.347 1.00 60.28 78 LEU A O 1
ATOM 620 N N . LYS A 1 79 ? -5.750 -32.466 14.826 1.00 63.38 79 LYS A N 1
ATOM 621 C CA . LYS A 1 79 ? -4.432 -32.958 15.223 1.00 63.38 79 LYS A CA 1
ATOM 622 C C . LYS A 1 79 ? -3.494 -32.867 14.024 1.00 63.38 79 LYS A C 1
ATOM 624 O O . LYS A 1 79 ? -3.525 -33.719 13.142 1.00 63.38 79 LYS A O 1
ATOM 629 N N . ILE A 1 80 ? -2.663 -31.830 13.998 1.00 58.69 80 ILE A N 1
ATOM 630 C CA . ILE A 1 80 ? -1.545 -31.750 13.056 1.00 58.69 80 ILE A CA 1
ATOM 631 C C . ILE A 1 80 ? -0.440 -32.648 13.618 1.00 58.69 80 ILE A C 1
ATOM 633 O O . ILE A 1 80 ? 0.190 -32.317 14.621 1.00 58.69 80 ILE A O 1
ATOM 637 N N . ASN A 1 81 ? -0.252 -33.828 13.025 1.00 57.22 81 ASN A N 1
ATOM 638 C CA . ASN A 1 81 ? 0.858 -34.708 13.378 1.00 57.22 81 ASN A CA 1
ATOM 639 C C . ASN A 1 81 ? 2.142 -34.126 12.782 1.00 57.22 81 ASN A C 1
ATOM 641 O O . ASN A 1 81 ? 2.437 -34.324 11.606 1.00 57.22 81 ASN A O 1
ATOM 645 N N . CYS A 1 82 ? 2.918 -33.421 13.601 1.00 52.19 82 CYS A N 1
ATOM 646 C CA . CYS A 1 82 ? 4.292 -33.078 13.266 1.00 52.19 82 CYS A CA 1
ATOM 647 C C . CYS A 1 82 ? 5.140 -34.350 13.380 1.00 52.19 82 CYS A C 1
ATOM 649 O O . CYS A 1 82 ? 5.745 -34.617 14.417 1.00 52.19 82 CYS A O 1
ATOM 651 N N . THR A 1 83 ? 5.175 -35.176 12.336 1.00 57.84 83 THR A N 1
ATOM 652 C CA . THR A 1 83 ? 6.300 -36.101 12.169 1.00 57.84 83 THR A CA 1
ATOM 653 C C . THR A 1 83 ? 7.554 -35.236 12.089 1.00 57.84 83 THR A C 1
ATOM 655 O O . THR A 1 83 ? 7.565 -34.290 11.307 1.00 57.84 83 THR A O 1
ATOM 658 N N . GLY A 1 84 ? 8.593 -35.515 12.884 1.00 56.41 84 GLY A N 1
ATOM 659 C CA . GLY A 1 84 ? 9.833 -34.717 12.972 1.00 56.41 84 GLY A CA 1
ATOM 660 C C . GLY A 1 84 ? 10.651 -34.593 11.674 1.00 56.41 84 GLY A C 1
ATOM 661 O O . GLY A 1 84 ? 11.808 -34.190 11.704 1.00 56.41 84 GLY A O 1
ATOM 662 N N . GLN A 1 85 ? 10.063 -34.942 10.533 1.00 58.47 85 GLN A N 1
ATOM 663 C CA . GLN A 1 85 ? 10.567 -34.678 9.200 1.00 58.47 85 GLN A CA 1
ATOM 664 C C . GLN A 1 85 ? 10.143 -33.271 8.764 1.00 58.47 85 GLN A C 1
ATOM 666 O O . GLN A 1 85 ? 8.975 -33.009 8.463 1.00 58.47 85 GLN A O 1
ATOM 671 N N . VAL A 1 86 ? 11.118 -32.364 8.708 1.00 53.44 86 VAL A N 1
ATOM 672 C CA . VAL A 1 86 ? 10.979 -31.056 8.060 1.00 53.44 86 VAL A CA 1
ATOM 673 C C . VAL A 1 86 ? 10.538 -31.288 6.608 1.00 53.44 86 VAL A C 1
ATOM 675 O O . VAL A 1 86 ? 11.295 -31.846 5.821 1.00 53.44 86 VAL A O 1
ATOM 678 N N . GLY A 1 87 ? 9.304 -30.898 6.265 1.00 56.66 87 GLY A N 1
ATOM 679 C CA . GLY A 1 87 ? 8.747 -31.005 4.906 1.00 56.66 87 GLY A CA 1
ATOM 680 C C . GLY A 1 87 ? 7.633 -32.040 4.689 1.00 56.66 87 GLY A C 1
ATOM 681 O O . GLY A 1 87 ? 7.028 -32.025 3.625 1.00 56.66 87 GLY A O 1
ATOM 682 N N . ALA A 1 88 ? 7.296 -32.892 5.667 1.00 55.59 88 ALA A N 1
ATOM 683 C CA . ALA A 1 88 ? 6.266 -33.932 5.482 1.00 55.59 88 ALA A CA 1
ATOM 684 C C . ALA A 1 88 ? 4.812 -33.403 5.451 1.00 55.59 88 ALA A C 1
ATOM 686 O O . ALA A 1 88 ? 3.909 -34.098 4.990 1.00 55.59 88 ALA A O 1
ATOM 687 N N . PHE A 1 89 ? 4.574 -32.177 5.931 1.00 52.28 89 PHE A N 1
ATOM 688 C CA . PHE A 1 89 ? 3.259 -31.532 5.925 1.00 52.28 89 PHE A CA 1
ATOM 689 C C . PHE A 1 89 ? 3.371 -30.119 5.341 1.00 52.28 89 PHE A C 1
ATOM 691 O O . PHE A 1 89 ? 3.606 -29.147 6.061 1.00 52.28 89 PHE A O 1
ATOM 698 N N . GLN A 1 90 ? 3.241 -30.011 4.018 1.00 52.62 90 GLN A N 1
ATOM 699 C CA . GLN A 1 90 ? 3.063 -28.734 3.326 1.00 52.62 90 GLN A CA 1
ATOM 700 C C . GLN A 1 90 ? 1.566 -28.418 3.254 1.00 52.62 90 GLN A C 1
ATOM 702 O O . GLN A 1 90 ? 0.823 -29.050 2.508 1.00 52.62 90 GLN A O 1
ATOM 707 N N . VAL A 1 91 ? 1.110 -27.444 4.043 1.00 48.44 91 VAL A N 1
ATOM 708 C CA . VAL A 1 91 ? -0.212 -26.840 3.836 1.00 48.44 91 VAL A CA 1
ATOM 709 C C . VAL A 1 91 ? -0.056 -25.768 2.773 1.00 48.44 91 VAL A C 1
ATOM 711 O O . VAL A 1 91 ? 0.404 -24.664 3.059 1.00 48.44 91 VAL A O 1
ATOM 714 N N . GLU A 1 92 ? -0.442 -26.098 1.550 1.00 47.44 92 GLU A N 1
ATOM 715 C CA . GLU A 1 92 ? -0.587 -25.125 0.475 1.00 47.44 92 GLU A CA 1
ATOM 716 C C . GLU A 1 92 ? -2.055 -24.701 0.414 1.00 47.44 92 GLU A C 1
ATOM 718 O O . GLU A 1 92 ? -2.938 -25.464 0.027 1.00 47.44 92 GLU A O 1
ATOM 723 N N . ALA A 1 93 ? -2.330 -23.485 0.883 1.00 39.09 93 ALA A N 1
ATOM 724 C CA . ALA A 1 93 ? -3.640 -22.864 0.772 1.00 39.09 93 ALA A CA 1
ATOM 725 C C . ALA A 1 93 ? -3.594 -21.838 -0.362 1.00 39.09 93 ALA A C 1
ATOM 727 O O . ALA A 1 93 ? -2.924 -20.811 -0.253 1.00 39.09 93 ALA A O 1
ATOM 728 N N . TYR A 1 94 ? -4.324 -22.118 -1.436 1.00 38.38 94 TYR A N 1
ATOM 729 C CA . TYR A 1 94 ? -4.524 -21.190 -2.542 1.00 38.38 94 TYR A CA 1
ATOM 730 C C . TYR A 1 94 ? -5.805 -20.395 -2.285 1.00 38.38 94 TYR A C 1
ATOM 732 O O . TYR A 1 94 ? -6.880 -20.968 -2.112 1.00 38.38 94 TYR A O 1
ATOM 740 N N . CYS A 1 95 ? -5.687 -19.071 -2.221 1.00 38.94 95 CYS A N 1
ATOM 741 C CA . CYS A 1 95 ? -6.819 -18.152 -2.155 1.00 38.94 95 CYS A CA 1
ATOM 742 C C . CYS A 1 95 ? -6.730 -17.231 -3.372 1.00 38.94 95 CYS A C 1
ATOM 744 O O . CYS A 1 95 ? -6.287 -16.089 -3.276 1.00 38.94 95 CYS A O 1
ATOM 746 N N . GLU A 1 96 ? -7.074 -17.772 -4.535 1.00 40.00 96 GLU A N 1
ATOM 747 C CA . GLU A 1 96 ? -7.118 -17.026 -5.790 1.00 40.00 96 GLU A CA 1
ATOM 748 C C . GLU A 1 96 ? -8.556 -16.544 -6.014 1.00 40.00 96 GLU A C 1
ATOM 750 O O . GLU A 1 96 ? -9.421 -17.252 -6.523 1.00 40.00 96 GLU A O 1
ATOM 755 N N . ALA A 1 97 ? -8.825 -15.322 -5.554 1.00 38.25 97 ALA A N 1
ATOM 756 C CA . ALA A 1 97 ? -9.850 -14.457 -6.139 1.00 38.25 97 ALA A CA 1
ATOM 757 C C . ALA A 1 97 ? -9.183 -13.382 -7.015 1.00 38.25 97 ALA A C 1
ATOM 759 O O . ALA A 1 97 ? -9.718 -12.289 -7.204 1.00 38.25 97 ALA A O 1
ATOM 760 N N . ASP A 1 98 ? -7.972 -13.643 -7.510 1.00 47.97 98 ASP A N 1
ATOM 761 C CA . ASP A 1 98 ? -7.275 -12.748 -8.409 1.00 47.97 98 ASP A CA 1
ATOM 762 C C . ASP A 1 98 ? -7.720 -13.021 -9.848 1.00 47.97 98 ASP A C 1
ATOM 764 O O . ASP A 1 98 ? -7.080 -13.701 -10.638 1.00 47.97 98 ASP A O 1
ATOM 768 N N . PHE A 1 99 ? -8.753 -12.294 -10.268 1.00 43.84 99 PHE A N 1
ATOM 769 C CA . PHE A 1 99 ? -8.888 -11.936 -11.685 1.00 43.84 99 PHE A CA 1
ATOM 770 C C . PHE A 1 99 ? -7.686 -11.075 -12.176 1.00 43.84 99 PHE A C 1
ATOM 772 O O . PHE A 1 99 ? -7.659 -10.643 -13.325 1.00 43.84 99 PHE A O 1
ATOM 779 N N . ALA A 1 100 ? -6.688 -10.803 -11.318 1.00 46.84 100 ALA A N 1
ATOM 780 C CA . ALA A 1 100 ? -5.579 -9.866 -11.492 1.00 46.84 100 ALA A CA 1
ATOM 781 C C . ALA A 1 100 ? -4.364 -10.403 -12.276 1.00 46.84 100 ALA A C 1
ATOM 783 O O . ALA A 1 100 ? -3.356 -9.702 -12.336 1.00 46.84 100 ALA A O 1
ATOM 784 N N . ASN A 1 101 ? -4.458 -11.600 -12.868 1.00 52.53 101 ASN A N 1
ATOM 785 C CA . ASN A 1 101 ? -3.401 -12.222 -13.678 1.00 52.53 101 ASN A CA 1
ATOM 786 C C . ASN A 1 101 ? -3.936 -12.748 -15.024 1.00 52.53 101 ASN A C 1
ATOM 788 O O . ASN A 1 101 ? -3.574 -13.832 -15.480 1.00 52.53 101 ASN A O 1
ATOM 792 N N . SER A 1 102 ? -4.837 -12.003 -15.672 1.00 51.28 102 SER A N 1
ATOM 793 C CA . SER A 1 102 ? -5.307 -12.390 -17.007 1.00 51.28 102 SER A CA 1
ATOM 794 C C . SER A 1 102 ? -4.186 -12.219 -18.045 1.00 51.28 102 SER A C 1
ATOM 796 O O . SER A 1 102 ? -3.391 -11.290 -17.961 1.00 51.28 102 SER A O 1
ATOM 798 N N . VAL A 1 103 ? -4.114 -13.094 -19.051 1.00 55.94 103 VAL A N 1
ATOM 799 C CA . VAL A 1 103 ? -3.157 -12.945 -20.173 1.00 55.94 103 VAL A CA 1
ATOM 800 C C . VAL A 1 103 ? -3.688 -11.952 -21.221 1.00 55.94 103 VAL A C 1
ATOM 802 O O . VAL A 1 103 ? -2.970 -11.538 -22.126 1.00 55.94 103 VAL A O 1
ATOM 805 N N . ASN A 1 104 ? -4.962 -11.556 -21.112 1.00 61.44 104 ASN A N 1
ATOM 806 C CA . ASN A 1 104 ? -5.632 -10.728 -22.103 1.00 61.44 104 ASN A CA 1
ATOM 807 C C . ASN A 1 104 ? -5.494 -9.230 -21.757 1.00 61.44 104 ASN A C 1
ATOM 809 O O . ASN A 1 104 ? -6.144 -8.766 -20.818 1.00 61.44 104 ASN A O 1
ATOM 813 N N . PRO A 1 105 ? -4.711 -8.446 -22.524 1.00 61.84 105 PRO A N 1
ATOM 814 C CA . PRO A 1 105 ? -4.519 -7.019 -22.262 1.00 61.84 105 PRO A CA 1
ATOM 815 C C . PRO A 1 105 ? -5.805 -6.195 -22.432 1.00 61.84 105 PRO A C 1
ATOM 817 O O . PRO A 1 105 ? -5.870 -5.07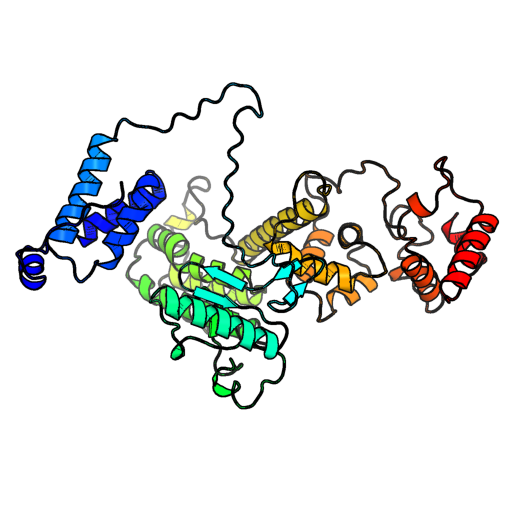4 -21.944 1.00 61.84 105 PRO A O 1
ATOM 820 N N . GLY A 1 106 ? -6.843 -6.740 -23.077 1.00 73.25 106 GLY A N 1
ATOM 821 C CA . GLY A 1 106 ? -8.100 -6.034 -23.333 1.00 73.25 106 GLY A CA 1
ATOM 822 C C . GLY A 1 106 ? -8.997 -5.798 -22.112 1.00 73.25 106 GLY A C 1
ATOM 823 O O . GLY A 1 106 ? -10.015 -5.128 -22.243 1.00 73.25 106 GLY A O 1
ATOM 824 N N . TYR A 1 107 ? -8.657 -6.347 -20.944 1.00 74.56 107 TYR A N 1
ATOM 825 C CA . TYR A 1 107 ? -9.489 -6.261 -19.737 1.00 74.56 107 TYR A CA 1
ATOM 826 C C . TYR A 1 107 ? -8.751 -5.703 -18.522 1.00 74.56 107 TYR A C 1
ATOM 828 O O . TYR A 1 107 ? -9.247 -5.851 -17.409 1.00 74.56 107 TYR A O 1
ATOM 836 N N . GLY A 1 108 ? -7.569 -5.108 -18.676 1.00 81.56 108 GLY A N 1
ATOM 837 C CA . GLY A 1 108 ? -6.869 -4.554 -17.524 1.00 81.56 108 GLY A CA 1
ATOM 838 C C . GLY A 1 108 ? -5.713 -3.635 -17.866 1.00 81.56 108 GLY A C 1
ATOM 839 O O . GLY A 1 108 ? -5.519 -3.245 -19.013 1.00 81.56 108 GLY A O 1
ATOM 840 N N . ILE A 1 109 ? -4.934 -3.299 -16.844 1.00 80.50 109 ILE A N 1
ATOM 841 C CA . ILE A 1 109 ? -3.705 -2.519 -16.967 1.00 80.50 109 ILE A CA 1
ATOM 842 C C . ILE A 1 109 ? -2.528 -3.490 -17.015 1.00 80.50 109 ILE A C 1
ATOM 844 O O . ILE A 1 109 ? -2.322 -4.273 -16.083 1.00 80.50 109 ILE A O 1
ATOM 848 N N . LYS A 1 110 ? -1.748 -3.441 -18.098 1.00 79.31 110 LYS A N 1
ATOM 849 C CA . LYS A 1 110 ? -0.523 -4.233 -18.223 1.00 79.31 110 LYS A CA 1
ATOM 850 C C . LYS A 1 110 ? 0.621 -3.560 -17.469 1.00 79.31 110 LYS A C 1
ATOM 852 O O . LYS A 1 110 ? 1.025 -2.450 -17.811 1.00 79.31 110 LYS A O 1
ATOM 857 N N . THR A 1 111 ? 1.178 -4.274 -16.500 1.00 71.38 111 THR A N 1
ATOM 858 C CA . THR A 1 111 ? 2.339 -3.841 -15.725 1.00 71.38 111 THR A CA 1
ATOM 859 C C . THR A 1 111 ? 3.362 -4.973 -15.717 1.00 71.38 111 THR A C 1
ATOM 861 O O . THR A 1 111 ? 3.125 -6.021 -15.126 1.00 71.38 111 THR A O 1
ATOM 864 N N . GLY A 1 112 ? 4.486 -4.786 -16.416 1.00 72.38 112 GLY A N 1
ATOM 865 C CA . GLY A 1 112 ? 5.431 -5.876 -16.688 1.00 72.38 112 GLY A CA 1
ATOM 866 C C . GLY A 1 112 ? 4.801 -6.960 -17.572 1.00 72.38 112 GLY A C 1
ATOM 867 O O . GLY A 1 112 ? 4.163 -6.648 -18.583 1.00 72.38 112 GLY A O 1
ATOM 868 N N . ASP A 1 113 ? 4.947 -8.221 -17.164 1.00 69.12 113 ASP A N 1
ATOM 869 C CA . ASP A 1 113 ? 4.385 -9.389 -17.859 1.00 69.12 113 ASP A CA 1
ATOM 870 C C . ASP A 1 113 ? 2.948 -9.738 -17.428 1.00 69.12 113 ASP A C 1
ATOM 872 O O . ASP A 1 113 ? 2.338 -10.649 -17.988 1.00 69.12 113 ASP A O 1
ATOM 876 N N . THR A 1 114 ? 2.375 -9.010 -16.463 1.00 67.69 114 THR A N 1
ATOM 877 C CA . THR A 1 114 ? 1.049 -9.290 -15.887 1.00 67.69 114 THR A CA 1
ATOM 878 C C . THR A 1 114 ? 0.010 -8.229 -16.251 1.00 67.69 114 THR A C 1
ATOM 880 O O . THR A 1 114 ? 0.323 -7.039 -16.339 1.00 67.69 114 THR A O 1
ATOM 883 N N . VAL A 1 115 ? -1.251 -8.645 -16.439 1.00 74.88 115 VAL A N 1
ATOM 884 C CA . VAL A 1 115 ? -2.396 -7.736 -16.631 1.00 74.88 115 VAL A CA 1
ATOM 885 C C . VAL A 1 115 ? -3.282 -7.742 -15.391 1.00 74.88 115 VAL A C 1
ATOM 887 O O . VAL A 1 115 ? -3.931 -8.742 -15.078 1.00 74.88 115 VAL A O 1
ATOM 890 N N . HIS A 1 116 ? -3.358 -6.590 -14.729 1.00 76.69 116 HIS A N 1
ATOM 891 C CA . HIS A 1 116 ? -4.169 -6.382 -13.536 1.00 76.69 116 HIS A CA 1
ATOM 892 C C . HIS A 1 116 ? -5.547 -5.846 -13.921 1.00 76.69 116 HIS A C 1
ATOM 894 O O . HIS A 1 116 ? -5.653 -4.763 -14.493 1.00 76.69 116 HIS A O 1
ATOM 900 N N . THR A 1 117 ? -6.604 -6.588 -13.595 1.00 77.88 117 THR A N 1
ATOM 901 C CA . THR A 1 117 ? -7.987 -6.241 -13.973 1.00 77.88 117 THR A CA 1
ATOM 902 C C . THR A 1 117 ? -8.805 -5.670 -12.818 1.00 77.88 117 THR A C 1
ATOM 904 O O . THR A 1 117 ? -9.787 -4.974 -13.053 1.00 77.88 117 THR A O 1
ATOM 907 N N . GLY A 1 118 ? -8.412 -5.924 -11.567 1.00 79.94 118 GLY A N 1
ATOM 908 C CA . GLY A 1 118 ? -9.148 -5.434 -10.411 1.00 79.94 118 GLY A CA 1
ATOM 909 C C . GLY A 1 118 ? -8.631 -5.925 -9.063 1.00 79.94 118 GLY A C 1
ATOM 910 O O . GLY A 1 118 ? -7.690 -6.715 -8.982 1.00 79.94 118 GLY A O 1
ATOM 911 N N . SER A 1 119 ? -9.275 -5.437 -8.007 1.00 77.94 119 SER A N 1
ATOM 912 C CA . SER A 1 119 ? -9.065 -5.788 -6.603 1.00 77.94 119 SER A CA 1
ATOM 913 C C . SER A 1 119 ? -10.423 -5.959 -5.926 1.00 77.94 119 SER A C 1
ATOM 915 O O . SER A 1 119 ? -11.320 -5.141 -6.127 1.00 77.94 119 SER A O 1
ATOM 917 N N . TYR A 1 120 ? -10.581 -7.013 -5.129 1.00 78.50 120 TYR A N 1
ATOM 918 C CA . TYR A 1 120 ? -11.869 -7.399 -4.552 1.00 78.50 120 TYR A CA 1
ATOM 919 C C . TYR A 1 120 ? -11.732 -7.627 -3.050 1.00 78.50 120 TYR A C 1
ATOM 921 O O . TYR A 1 120 ? -10.871 -8.384 -2.598 1.00 78.50 120 TYR A O 1
ATOM 929 N N . PHE A 1 121 ? -12.606 -7.000 -2.268 1.00 77.38 121 PHE A N 1
ATOM 930 C CA . PHE A 1 121 ? -12.702 -7.208 -0.832 1.00 77.38 121 PHE A CA 1
ATOM 931 C C . PHE A 1 121 ? -14.171 -7.306 -0.423 1.00 77.38 121 PHE A C 1
ATOM 933 O O . PHE A 1 121 ? -14.876 -6.308 -0.326 1.00 77.38 121 PHE A O 1
ATOM 940 N N . ALA A 1 122 ? -14.627 -8.530 -0.151 1.00 81.06 122 ALA A N 1
ATOM 941 C CA . ALA A 1 122 ? -16.042 -8.822 0.075 1.00 81.06 122 ALA A CA 1
ATOM 942 C C . ALA A 1 122 ? -16.923 -8.335 -1.096 1.00 81.06 122 ALA A C 1
ATOM 944 O O . ALA A 1 122 ? -16.819 -8.893 -2.184 1.00 81.06 122 ALA A O 1
ATOM 945 N N . ASP A 1 123 ? -17.811 -7.369 -0.864 1.00 79.25 123 ASP A N 1
ATOM 946 C CA . ASP A 1 123 ? -18.657 -6.735 -1.879 1.00 79.25 123 ASP A CA 1
ATOM 947 C C . ASP A 1 123 ? -17.979 -5.548 -2.578 1.00 79.25 123 ASP A C 1
ATOM 949 O O . ASP A 1 123 ? -18.329 -5.228 -3.717 1.00 79.25 123 ASP A O 1
ATOM 953 N N . ASP A 1 124 ? -16.975 -4.937 -1.946 1.00 81.06 124 ASP A N 1
ATOM 954 C CA . ASP A 1 124 ? -16.222 -3.836 -2.533 1.00 81.06 124 ASP A CA 1
ATOM 955 C C . ASP A 1 124 ? -15.328 -4.368 -3.660 1.00 81.06 124 ASP A C 1
ATOM 957 O O . ASP A 1 124 ? -14.354 -5.092 -3.439 1.00 81.06 124 ASP A O 1
ATOM 961 N N . SER A 1 125 ? -15.676 -3.994 -4.889 1.00 85.19 125 SER A N 1
ATOM 962 C CA . SER A 1 125 ? -14.979 -4.403 -6.108 1.00 85.19 125 SER A CA 1
ATOM 963 C C . SER A 1 125 ? -14.385 -3.183 -6.796 1.00 85.19 125 SER A C 1
ATOM 965 O O . SER A 1 125 ? -15.075 -2.194 -7.034 1.00 85.19 125 SER A O 1
ATOM 967 N N . GLN A 1 126 ? -13.101 -3.251 -7.125 1.00 87.56 126 GLN A N 1
ATOM 968 C CA . GLN A 1 126 ? -12.385 -2.225 -7.872 1.00 87.56 126 GLN A CA 1
ATOM 969 C C . GLN A 1 126 ? -11.926 -2.819 -9.189 1.00 87.56 126 GLN A C 1
ATOM 971 O O . GLN A 1 126 ? -11.277 -3.859 -9.193 1.00 87.56 126 GLN A O 1
ATOM 976 N N . LEU A 1 127 ? -12.234 -2.151 -10.292 1.00 87.56 127 LEU A N 1
ATOM 977 C CA . LEU A 1 127 ? -11.811 -2.571 -11.619 1.00 87.56 127 LEU A CA 1
ATOM 978 C C . LEU A 1 127 ? -10.732 -1.616 -12.125 1.00 87.56 127 LEU A C 1
ATOM 980 O O . LEU A 1 127 ? -10.810 -0.405 -11.914 1.00 87.56 127 LEU A O 1
ATOM 984 N N . TYR A 1 128 ? -9.709 -2.172 -12.759 1.00 87.25 128 TYR A N 1
ATOM 985 C CA . TYR A 1 128 ? -8.591 -1.436 -13.332 1.00 87.25 128 TYR A CA 1
ATOM 986 C C . TYR A 1 128 ? -8.690 -1.519 -14.846 1.00 87.25 128 TYR A C 1
ATOM 988 O O . TYR A 1 128 ? -8.599 -2.610 -15.397 1.00 87.25 128 TYR A O 1
ATOM 996 N N . ALA A 1 129 ? -8.861 -0.382 -15.512 1.00 87.44 129 ALA A N 1
ATOM 997 C CA . ALA A 1 129 ? -8.960 -0.297 -16.963 1.00 87.44 129 ALA A CA 1
ATOM 998 C C . ALA A 1 129 ? -7.826 0.572 -17.516 1.00 87.44 129 ALA A C 1
ATOM 1000 O O . ALA A 1 129 ? -7.483 1.593 -16.921 1.00 87.44 129 ALA A O 1
ATOM 1001 N N . ALA A 1 130 ? -7.235 0.157 -18.639 1.00 86.06 130 ALA A N 1
ATOM 1002 C CA . ALA A 1 130 ? -6.198 0.937 -19.320 1.00 86.06 130 ALA A CA 1
ATOM 1003 C C . ALA A 1 130 ? -6.772 2.156 -20.062 1.00 86.06 130 ALA A C 1
ATOM 1005 O O . ALA A 1 130 ? -6.106 3.183 -20.169 1.00 86.06 130 ALA A O 1
ATOM 1006 N N . ASP A 1 131 ? -8.003 2.034 -20.552 1.00 87.25 131 ASP A N 1
ATOM 1007 C CA . ASP A 1 131 ? -8.725 3.034 -21.332 1.00 87.25 131 ASP A CA 1
ATOM 1008 C C . ASP A 1 131 ? -10.246 2.861 -21.151 1.00 87.25 131 ASP A C 1
ATOM 1010 O O . ASP A 1 131 ? -10.721 1.940 -20.472 1.00 87.25 131 ASP A O 1
ATOM 1014 N N . GLU A 1 132 ? -11.025 3.760 -21.754 1.00 88.31 132 GLU A N 1
ATOM 1015 C CA . GLU A 1 132 ? -12.487 3.690 -21.705 1.00 88.31 132 GLU A CA 1
ATOM 1016 C C . GLU A 1 132 ? -13.041 2.430 -22.377 1.00 88.31 132 GLU A C 1
ATOM 1018 O O . GLU A 1 132 ? -14.036 1.885 -21.910 1.00 88.31 132 GLU A O 1
ATOM 1023 N N . GLU A 1 133 ? -12.423 1.919 -23.442 1.00 87.94 133 GLU A N 1
ATOM 1024 C CA . GLU A 1 133 ? -12.907 0.720 -24.137 1.00 87.94 133 GLU A CA 1
ATOM 1025 C C . GLU A 1 133 ? -12.797 -0.525 -23.241 1.00 87.94 133 GLU A C 1
ATOM 1027 O O . GLU A 1 133 ? -13.713 -1.346 -23.147 1.00 87.94 133 GLU A O 1
ATOM 1032 N N . CYS A 1 134 ? -11.678 -0.652 -22.535 1.00 87.56 134 CYS A N 1
ATOM 1033 C CA . CYS A 1 134 ? -11.436 -1.652 -21.507 1.00 87.56 134 CYS A CA 1
ATOM 1034 C C . CYS A 1 134 ? -12.463 -1.528 -20.371 1.00 87.56 134 CYS A C 1
ATOM 1036 O O . CYS A 1 134 ? -13.065 -2.530 -19.980 1.00 87.56 134 CYS A O 1
ATOM 1038 N N . HIS A 1 135 ? -12.744 -0.305 -19.910 1.00 88.19 135 HIS A N 1
ATOM 1039 C CA . HIS A 1 135 ? -13.768 -0.052 -18.894 1.00 88.19 135 HIS A CA 1
ATOM 1040 C C . HIS A 1 135 ? -15.166 -0.511 -19.344 1.00 88.19 135 HIS A C 1
ATOM 1042 O O . HIS A 1 135 ? -15.842 -1.235 -18.610 1.00 88.19 135 HIS A O 1
ATOM 1048 N N . HIS A 1 136 ? -15.583 -0.176 -20.570 1.00 88.69 136 HIS A N 1
ATOM 1049 C CA . HIS A 1 136 ? -16.870 -0.613 -21.124 1.00 88.69 136 HIS A CA 1
ATOM 1050 C C . HIS A 1 136 ? -16.963 -2.141 -21.224 1.00 88.69 136 HIS A C 1
ATOM 1052 O O . HIS A 1 136 ? -17.981 -2.728 -20.852 1.00 88.69 136 HIS A O 1
ATOM 1058 N N . ARG A 1 137 ? -15.891 -2.809 -21.670 1.00 87.88 137 ARG A N 1
ATOM 1059 C CA . ARG A 1 137 ? -15.827 -4.278 -21.726 1.00 87.88 137 ARG A CA 1
ATOM 1060 C C . ARG A 1 137 ? -15.935 -4.920 -20.345 1.00 87.88 137 ARG A C 1
ATOM 1062 O O . ARG A 1 137 ? -16.657 -5.903 -20.183 1.00 87.88 137 ARG A O 1
ATOM 1069 N N . GLN A 1 138 ? -15.258 -4.363 -19.344 1.00 87.62 138 GLN A N 1
ATOM 1070 C CA . GLN A 1 138 ? -15.363 -4.828 -17.961 1.00 87.62 138 GLN A CA 1
ATOM 1071 C C . GLN A 1 138 ? -16.782 -4.650 -17.406 1.00 87.62 138 GLN A C 1
ATOM 1073 O O . GLN A 1 138 ? -17.319 -5.579 -16.804 1.00 87.62 138 GLN A O 1
ATOM 1078 N N . LEU A 1 139 ? -17.425 -3.503 -17.645 1.00 87.75 139 LEU A N 1
ATOM 1079 C CA . LEU A 1 139 ? -18.808 -3.275 -17.220 1.00 87.75 139 LEU A CA 1
ATOM 1080 C C . LEU A 1 139 ? -19.793 -4.226 -17.907 1.00 87.75 139 LEU A C 1
ATOM 1082 O O . LEU A 1 139 ? -20.686 -4.750 -17.245 1.00 87.75 139 LEU A O 1
ATOM 1086 N N . ALA A 1 140 ? -19.607 -4.518 -19.197 1.00 88.00 140 ALA A N 1
ATOM 1087 C CA . ALA A 1 140 ? -20.425 -5.500 -19.908 1.00 88.00 140 ALA A CA 1
ATOM 1088 C C . ALA A 1 140 ? -20.307 -6.907 -19.289 1.00 88.00 140 ALA A C 1
ATOM 1090 O O . ALA A 1 140 ? -21.305 -7.618 -19.155 1.00 88.00 140 ALA A O 1
ATOM 1091 N N . LEU A 1 141 ? -19.104 -7.297 -18.849 1.00 86.12 141 LEU A N 1
ATOM 1092 C CA . LEU A 1 141 ? -18.895 -8.553 -18.122 1.00 86.12 141 LEU A CA 1
ATOM 1093 C C . LEU A 1 141 ? -19.605 -8.560 -16.765 1.00 86.12 141 LEU A C 1
ATOM 1095 O O . LEU A 1 141 ? -20.267 -9.545 -16.433 1.00 86.12 141 LEU A O 1
ATOM 1099 N N . VAL A 1 142 ? -19.496 -7.469 -16.000 1.00 86.75 142 VAL A N 1
ATOM 1100 C CA . VAL A 1 142 ? -20.198 -7.319 -14.715 1.00 86.75 142 VAL A CA 1
ATOM 1101 C C . VAL A 1 142 ? -21.706 -7.411 -14.921 1.00 86.75 142 VAL A C 1
ATOM 1103 O O . VAL A 1 142 ? -22.371 -8.138 -14.186 1.00 86.75 142 VAL A O 1
ATOM 1106 N N . GLN A 1 143 ? -22.243 -6.759 -15.952 1.00 87.31 143 GLN A N 1
ATOM 1107 C CA . GLN A 1 143 ? -23.667 -6.814 -16.265 1.00 87.31 143 GLN A CA 1
ATOM 1108 C C . GLN A 1 143 ? -24.113 -8.237 -16.624 1.00 87.31 143 GLN A C 1
ATOM 1110 O O . GLN A 1 143 ? -25.054 -8.748 -16.027 1.00 87.31 143 GLN A O 1
ATOM 1115 N N . SER A 1 144 ? -23.376 -8.931 -17.498 1.00 86.44 144 SER A N 1
ATOM 1116 C CA . SER A 1 144 ? -23.646 -10.338 -17.830 1.00 86.44 144 SER A CA 1
ATOM 1117 C C . SER A 1 144 ? -23.610 -11.246 -16.590 1.00 86.44 144 SER A C 1
ATOM 1119 O O . SER A 1 144 ? -24.376 -12.208 -16.486 1.00 86.44 144 SER A O 1
ATOM 1121 N N . PHE A 1 145 ? -22.715 -10.974 -15.636 1.00 85.00 145 PHE A N 1
ATOM 1122 C CA . PHE A 1 145 ? -22.691 -11.685 -14.360 1.00 85.00 145 PHE A CA 1
ATOM 1123 C C . PHE A 1 145 ? -23.923 -11.360 -13.505 1.00 85.00 145 PHE A C 1
ATOM 1125 O O . PHE A 1 145 ? -24.547 -12.279 -12.968 1.00 85.00 145 PHE A O 1
ATOM 1132 N N . CYS A 1 146 ? -24.298 -10.086 -13.386 1.00 86.06 146 CYS A N 1
ATOM 1133 C CA . CYS A 1 146 ? -25.496 -9.638 -12.674 1.00 86.06 146 CYS A CA 1
ATOM 1134 C C . CYS A 1 146 ? -26.765 -10.309 -13.220 1.00 86.06 146 CYS A C 1
ATOM 1136 O O . CYS A 1 146 ? -27.538 -10.874 -12.445 1.00 86.06 146 CYS A O 1
ATOM 1138 N N . ASP A 1 147 ? -26.916 -10.356 -14.544 1.00 87.81 147 ASP A N 1
ATOM 1139 C CA . ASP A 1 147 ? -28.076 -10.947 -15.219 1.00 87.81 147 ASP A CA 1
ATOM 1140 C C . ASP A 1 147 ? -28.229 -12.447 -14.914 1.00 87.81 147 ASP A C 1
ATOM 1142 O O . ASP A 1 147 ? -29.342 -12.948 -14.760 1.00 87.81 147 ASP A O 1
ATOM 1146 N N . LYS A 1 148 ? -27.110 -13.173 -14.779 1.00 87.88 148 LYS A N 1
ATOM 1147 C CA . LYS A 1 148 ? -27.102 -14.621 -14.497 1.00 87.88 148 LYS A CA 1
ATOM 1148 C C . LYS A 1 148 ? -27.184 -14.964 -13.012 1.00 87.88 148 LYS A C 1
ATOM 1150 O O . LYS A 1 148 ? -27.670 -16.034 -12.657 1.00 87.88 148 LYS A O 1
ATOM 1155 N N . SER A 1 149 ? -26.656 -14.103 -12.149 1.00 85.94 149 SER A N 1
ATOM 1156 C CA . SER A 1 149 ? -26.523 -14.371 -10.712 1.00 85.94 149 SER A CA 1
ATOM 1157 C C . SER A 1 149 ? -27.663 -13.792 -9.872 1.00 85.94 149 SER A C 1
ATOM 1159 O O . SER A 1 149 ? -27.852 -14.211 -8.731 1.00 85.94 149 SER A O 1
ATOM 1161 N N . GLY A 1 150 ? -28.407 -12.822 -10.412 1.00 86.00 150 GLY A N 1
ATOM 1162 C CA . GLY A 1 150 ? -29.421 -12.060 -9.684 1.00 86.00 150 GLY A CA 1
ATOM 1163 C C . GLY A 1 150 ? -28.853 -10.943 -8.797 1.00 86.00 150 GLY A C 1
ATOM 1164 O O . GLY A 1 150 ? -29.626 -10.226 -8.159 1.00 86.00 150 GLY A O 1
ATOM 1165 N N . PHE A 1 151 ? -27.526 -10.760 -8.751 1.00 84.56 151 PHE A N 1
ATOM 1166 C CA . PHE A 1 151 ? -26.905 -9.593 -8.116 1.00 84.56 151 PHE A CA 1
ATOM 1167 C C . PHE A 1 151 ? -27.119 -8.332 -8.958 1.00 84.56 151 PHE A C 1
ATOM 1169 O O . PHE A 1 151 ? -27.264 -8.401 -10.174 1.00 84.56 151 PHE A O 1
ATOM 1176 N N . ARG A 1 152 ? -27.104 -7.157 -8.319 1.00 86.75 152 ARG A N 1
ATOM 1177 C CA . ARG A 1 152 ? -27.217 -5.857 -8.997 1.00 86.75 152 ARG A CA 1
ATOM 1178 C C . ARG A 1 152 ? -26.058 -4.949 -8.615 1.00 86.75 152 ARG A C 1
ATOM 1180 O O . ARG A 1 152 ? -25.727 -4.847 -7.434 1.00 86.75 152 ARG A O 1
ATOM 1187 N N . LEU A 1 153 ? -25.48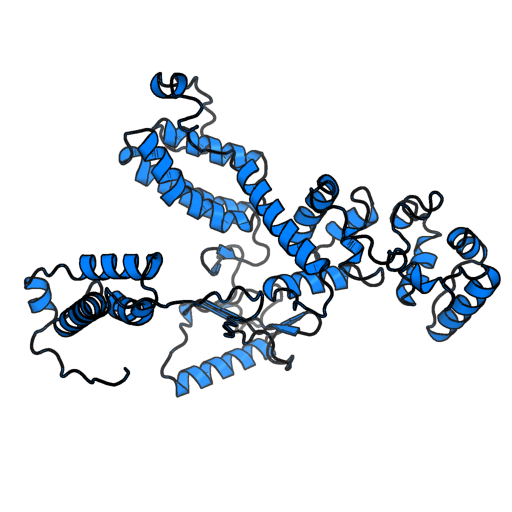8 -4.272 -9.609 1.00 86.00 153 LEU A N 1
ATOM 1188 C CA . LEU A 1 153 ? -24.496 -3.225 -9.394 1.00 86.00 153 LEU A CA 1
ATOM 1189 C C . LEU A 1 153 ? -25.170 -1.997 -8.770 1.00 86.00 153 LEU A C 1
ATOM 1191 O O . LEU A 1 153 ? -26.225 -1.554 -9.223 1.00 86.00 153 LEU A O 1
ATOM 1195 N N . ASN A 1 154 ? -24.555 -1.437 -7.730 1.00 88.12 154 ASN A N 1
ATOM 1196 C CA . ASN A 1 154 ? -25.003 -0.180 -7.147 1.00 88.12 154 ASN A CA 1
ATOM 1197 C C . ASN A 1 154 ? -24.375 0.987 -7.921 1.00 88.12 154 ASN A C 1
ATOM 1199 O O . ASN A 1 154 ? -23.241 1.379 -7.643 1.00 88.12 154 ASN A O 1
ATOM 1203 N N . VAL A 1 155 ? -25.111 1.513 -8.899 1.00 83.69 155 VAL A N 1
ATOM 1204 C CA . VAL A 1 155 ? -24.639 2.591 -9.782 1.00 83.69 155 VAL A CA 1
ATOM 1205 C C . VAL A 1 155 ? -24.320 3.861 -8.990 1.00 83.69 155 VAL A C 1
ATOM 1207 O O . VAL A 1 155 ? -23.283 4.466 -9.230 1.00 83.69 155 VAL A O 1
ATOM 1210 N N . ASP A 1 156 ? -25.114 4.191 -7.967 1.00 84.81 156 ASP A N 1
ATOM 1211 C CA . ASP A 1 156 ? -24.912 5.390 -7.136 1.00 84.81 156 ASP A CA 1
ATOM 1212 C C . ASP A 1 156 ? -23.592 5.358 -6.350 1.00 84.81 156 ASP A C 1
ATOM 1214 O O . ASP A 1 156 ? -22.998 6.393 -6.051 1.00 84.81 156 ASP A O 1
ATOM 1218 N N . LYS A 1 157 ? -23.122 4.156 -5.996 1.00 86.06 157 LYS A N 1
ATOM 1219 C CA . LYS A 1 157 ? -21.819 3.949 -5.345 1.00 86.06 157 LYS A CA 1
ATOM 1220 C C . LYS A 1 157 ? -20.672 3.756 -6.336 1.00 86.06 157 LYS A C 1
ATOM 1222 O O . LYS A 1 157 ? -19.517 3.739 -5.914 1.00 86.06 157 LYS A O 1
ATOM 1227 N N . THR A 1 158 ? -20.970 3.569 -7.619 1.00 89.19 158 THR A N 1
ATOM 1228 C CA . THR A 1 158 ? -19.957 3.302 -8.640 1.00 89.19 158 THR A CA 1
ATOM 1229 C C . THR A 1 158 ? -19.362 4.624 -9.102 1.00 89.19 158 THR A C 1
ATOM 1231 O O . THR A 1 158 ? -20.064 5.499 -9.595 1.00 89.19 158 THR A O 1
ATOM 1234 N N . GLN A 1 159 ? -18.053 4.775 -8.929 1.00 91.44 159 GLN A N 1
ATOM 1235 C CA . GLN A 1 159 ? -17.326 5.993 -9.272 1.00 91.44 159 GLN A CA 1
ATOM 1236 C C . GLN A 1 159 ? -16.038 5.643 -10.013 1.00 91.44 159 GLN A C 1
ATOM 1238 O O . GLN A 1 159 ? -15.461 4.573 -9.805 1.00 91.44 159 GLN A O 1
ATOM 1243 N N . ILE A 1 160 ? -15.578 6.555 -10.867 1.00 91.38 160 ILE A N 1
ATOM 1244 C CA . ILE A 1 160 ? -14.409 6.371 -11.725 1.00 91.38 160 ILE A CA 1
ATOM 1245 C C . ILE A 1 160 ? -13.271 7.245 -11.209 1.00 91.38 160 ILE A C 1
ATOM 1247 O O . ILE A 1 160 ? -13.353 8.472 -11.198 1.00 91.38 160 ILE A O 1
ATOM 1251 N N . LEU A 1 161 ? -12.179 6.605 -10.798 1.00 90.25 161 LEU A N 1
ATOM 1252 C CA . LEU A 1 161 ? -10.934 7.284 -10.458 1.00 90.25 161 LEU A CA 1
ATOM 1253 C C . LEU A 1 161 ? -10.010 7.260 -11.680 1.00 90.25 161 LEU A C 1
ATOM 1255 O O . LEU A 1 161 ? -9.488 6.207 -12.033 1.00 90.25 161 LEU A O 1
ATOM 1259 N N . THR A 1 162 ? -9.790 8.416 -12.304 1.00 87.38 162 THR A N 1
ATOM 1260 C CA . THR A 1 162 ? -8.946 8.556 -13.501 1.00 87.38 162 THR A CA 1
ATOM 1261 C C . THR A 1 162 ? -7.958 9.712 -13.356 1.00 87.38 162 THR A C 1
ATOM 1263 O O . THR A 1 162 ? -8.197 10.660 -12.612 1.00 87.38 162 THR A O 1
ATOM 1266 N N . ILE A 1 163 ? -6.847 9.636 -14.086 1.00 79.62 163 ILE A N 1
ATOM 1267 C CA . ILE A 1 163 ? -5.910 10.752 -14.298 1.00 79.62 163 ILE A CA 1
ATOM 1268 C C . ILE A 1 163 ? -6.039 11.285 -15.741 1.00 79.62 163 ILE A C 1
ATOM 1270 O O . ILE A 1 163 ? -5.628 12.404 -16.034 1.00 79.62 163 ILE A O 1
ATOM 1274 N N . ALA A 1 164 ? -6.636 10.495 -16.637 1.00 81.94 164 ALA A N 1
ATOM 1275 C CA . ALA A 1 164 ? -6.888 10.846 -18.027 1.00 81.94 164 ALA A CA 1
ATOM 1276 C C . ALA A 1 164 ? -8.263 11.524 -18.186 1.00 81.94 164 ALA A C 1
ATOM 1278 O O . ALA A 1 164 ? -9.176 11.234 -17.402 1.00 81.94 164 ALA A O 1
ATOM 1279 N N . PRO A 1 165 ? -8.430 12.403 -19.191 1.00 82.38 165 PRO A N 1
ATOM 1280 C CA . PRO A 1 165 ? -9.734 12.967 -19.515 1.00 82.38 165 PRO A CA 1
ATOM 1281 C C . PRO A 1 165 ? -10.722 11.850 -19.872 1.00 82.38 165 PRO A C 1
ATOM 1283 O O . PRO A 1 165 ? -10.358 10.908 -20.572 1.00 82.38 165 PRO A O 1
ATOM 1286 N N . LEU A 1 166 ? -11.955 11.977 -19.379 1.00 85.88 166 LEU A N 1
ATOM 1287 C CA . LEU A 1 166 ? -13.063 11.074 -19.688 1.00 85.88 166 LEU A CA 1
ATOM 1288 C C . LEU A 1 166 ? -13.992 11.692 -20.731 1.00 85.88 166 LEU A C 1
ATOM 1290 O O . LEU A 1 166 ? -14.142 12.916 -20.806 1.00 85.88 166 LEU A O 1
ATOM 1294 N N . SER A 1 167 ? -14.675 10.838 -21.480 1.00 88.19 167 SER A N 1
ATOM 1295 C CA . SER A 1 167 ? -15.786 11.215 -22.336 1.00 88.19 167 SER A CA 1
ATOM 1296 C C . SER A 1 167 ? -16.925 11.855 -21.522 1.00 88.19 167 SER A C 1
ATOM 1298 O O . SER A 1 167 ? -17.131 11.522 -20.348 1.00 88.19 167 SER A O 1
ATOM 1300 N N . PRO A 1 168 ? -17.721 12.759 -22.129 1.00 85.44 168 PRO A N 1
ATOM 1301 C CA . PRO A 1 168 ? -18.797 13.462 -21.425 1.00 85.44 168 PRO A CA 1
ATOM 1302 C C . PRO A 1 168 ? -19.821 12.534 -20.758 1.00 85.44 168 PRO A C 1
ATOM 1304 O O . PRO A 1 168 ? -20.408 12.899 -19.743 1.00 85.44 168 PRO A O 1
ATOM 1307 N N . ALA A 1 169 ? -20.012 11.326 -21.301 1.00 83.50 169 ALA A N 1
ATOM 1308 C CA . ALA A 1 169 ? -20.933 10.328 -20.764 1.00 83.50 169 ALA A CA 1
ATOM 1309 C C . ALA A 1 169 ? -20.499 9.781 -19.391 1.00 83.50 169 ALA A C 1
ATOM 1311 O O . ALA A 1 169 ? -21.351 9.483 -18.559 1.00 83.50 169 ALA A O 1
ATOM 1312 N N . LEU A 1 170 ? -19.188 9.673 -19.145 1.00 84.06 170 LEU A N 1
ATOM 1313 C CA . LEU A 1 170 ? -18.618 9.127 -17.907 1.00 84.06 170 LEU A CA 1
ATOM 1314 C C . LEU A 1 170 ? -18.155 10.214 -16.926 1.00 84.06 170 LEU A C 1
ATOM 1316 O O . LEU A 1 170 ? -17.825 9.917 -15.777 1.00 84.06 170 LEU A O 1
ATOM 1320 N N . ALA A 1 171 ? -18.159 11.480 -17.351 1.00 83.94 171 ALA A N 1
ATOM 1321 C CA . ALA A 1 171 ? -17.694 12.611 -16.552 1.00 83.94 171 ALA A CA 1
ATOM 1322 C C . ALA A 1 171 ? -18.469 12.786 -15.233 1.00 83.94 171 ALA A C 1
ATOM 1324 O O . ALA A 1 171 ? -17.890 13.201 -14.233 1.00 83.94 171 ALA A O 1
ATOM 1325 N N . SER A 1 172 ? -19.757 12.428 -15.200 1.00 84.75 172 SER A N 1
ATOM 1326 C CA . SER A 1 172 ? -20.595 12.511 -13.994 1.00 84.75 172 SER A CA 1
ATOM 1327 C C . SER A 1 172 ? -20.212 11.502 -12.907 1.00 84.75 172 SER A C 1
ATOM 1329 O O . SER A 1 172 ? -20.487 11.737 -11.733 1.00 84.75 172 SER A O 1
ATOM 1331 N N . MET A 1 173 ? -19.561 10.396 -13.277 1.00 85.56 173 MET A N 1
ATOM 1332 C CA . MET A 1 173 ? -19.086 9.367 -12.346 1.00 85.56 173 MET A CA 1
ATOM 1333 C C . MET A 1 173 ? -17.650 9.624 -11.872 1.00 85.56 173 MET A C 1
ATOM 1335 O O . MET A 1 173 ? -17.142 8.883 -11.027 1.00 85.56 173 MET A O 1
ATOM 1339 N N . ALA A 1 174 ? -16.973 10.635 -12.423 1.00 89.44 174 ALA A N 1
ATOM 1340 C CA . ALA A 1 174 ? -15.573 10.904 -12.144 1.00 89.44 174 ALA A CA 1
ATOM 1341 C C . ALA A 1 174 ? -15.365 11.428 -10.715 1.00 89.44 174 ALA A C 1
ATOM 1343 O O . ALA A 1 174 ? -16.020 12.366 -10.261 1.00 89.44 174 ALA A O 1
ATOM 1344 N N . VAL A 1 175 ? -14.397 10.845 -10.012 1.00 90.81 175 VAL A N 1
ATOM 1345 C CA . VAL A 1 175 ? -13.949 11.336 -8.706 1.00 90.81 175 VAL A CA 1
ATOM 1346 C C . VAL A 1 175 ? -13.109 12.590 -8.914 1.00 90.81 175 VAL A C 1
ATOM 1348 O O . VAL A 1 175 ? -12.106 12.557 -9.628 1.00 90.81 175 VAL A O 1
ATOM 1351 N N . THR A 1 176 ? -13.473 13.681 -8.245 1.00 88.19 176 THR A N 1
ATOM 1352 C CA . THR A 1 176 ? -12.729 14.945 -8.287 1.00 88.19 176 THR A CA 1
ATOM 1353 C C . THR A 1 176 ? -11.946 15.168 -6.993 1.00 88.19 176 THR A C 1
ATOM 1355 O O . THR A 1 176 ? -12.156 14.492 -5.985 1.00 88.19 176 THR A O 1
ATOM 1358 N N . ASN A 1 177 ? -11.028 16.138 -6.999 1.00 84.62 177 ASN A N 1
ATOM 1359 C CA . ASN A 1 177 ? -10.319 16.542 -5.779 1.00 84.62 177 ASN A CA 1
ATOM 1360 C C . ASN A 1 177 ? -11.228 17.186 -4.731 1.00 84.62 177 ASN A C 1
ATOM 1362 O O . ASN A 1 177 ? -10.942 17.091 -3.540 1.00 84.62 177 ASN A O 1
ATOM 1366 N N . GLU A 1 178 ? -12.308 17.828 -5.170 1.00 84.69 178 GLU A N 1
ATOM 1367 C CA . GLU A 1 178 ? -13.290 18.478 -4.300 1.00 84.69 178 GLU A CA 1
ATOM 1368 C C . GLU A 1 178 ? -14.242 17.458 -3.662 1.00 84.69 178 GLU A C 1
ATOM 1370 O O . GLU A 1 178 ? -14.684 17.644 -2.530 1.00 84.69 178 GLU A O 1
ATOM 1375 N N . ALA A 1 179 ? -14.502 16.346 -4.357 1.00 86.62 179 ALA A N 1
ATOM 1376 C CA . ALA A 1 179 ? -15.352 15.254 -3.896 1.00 86.62 179 ALA A CA 1
ATOM 1377 C C . ALA A 1 179 ? -14.591 13.911 -3.901 1.00 86.62 179 ALA A C 1
ATOM 1379 O O . ALA A 1 179 ? -14.868 13.037 -4.729 1.00 86.62 179 ALA A O 1
ATOM 1380 N N . PRO A 1 180 ? -13.621 13.717 -2.984 1.00 89.94 180 PRO A N 1
ATOM 1381 C CA . PRO A 1 180 ? -12.849 12.486 -2.915 1.00 89.94 180 PRO A CA 1
ATOM 1382 C C . PRO A 1 180 ? -13.697 11.295 -2.458 1.00 89.94 180 PRO A C 1
ATOM 1384 O O . PRO A 1 180 ? -14.593 11.420 -1.619 1.00 89.94 180 PRO A O 1
ATOM 1387 N N . THR A 1 181 ? -13.354 10.108 -2.954 1.00 90.00 181 THR A N 1
ATOM 1388 C CA . THR A 1 181 ? -14.048 8.860 -2.619 1.00 90.00 181 THR A CA 1
ATOM 1389 C C . THR A 1 181 ? -13.269 8.002 -1.627 1.00 90.00 181 THR A C 1
ATOM 1391 O O . THR A 1 181 ? -12.131 8.304 -1.267 1.00 90.00 181 THR A O 1
ATOM 1394 N N . LYS A 1 182 ? -13.885 6.921 -1.146 1.00 88.06 182 LYS A N 1
ATOM 1395 C CA . LYS A 1 182 ? -13.285 5.986 -0.188 1.00 88.06 182 LYS A CA 1
ATOM 1396 C C . LYS A 1 182 ? -13.076 4.628 -0.839 1.00 88.06 182 LYS A C 1
ATOM 1398 O O . LYS A 1 182 ? -14.012 4.040 -1.361 1.00 88.06 182 LYS A O 1
ATOM 1403 N N . SER A 1 183 ? -11.871 4.093 -0.700 1.00 85.50 183 SER A N 1
ATOM 1404 C CA . SER A 1 183 ? -11.530 2.713 -1.040 1.00 85.50 183 SER A CA 1
ATOM 1405 C C . SER A 1 183 ? -11.010 2.012 0.209 1.00 85.50 183 SER A C 1
ATOM 1407 O O . SER A 1 183 ? -10.019 2.453 0.787 1.00 85.50 183 SER A O 1
ATOM 1409 N N . LEU A 1 184 ? -11.708 0.973 0.687 1.00 82.00 184 LEU A N 1
ATOM 1410 C CA . LEU A 1 184 ? -11.354 0.234 1.913 1.00 82.00 184 LEU A CA 1
ATOM 1411 C C . LEU A 1 184 ? -11.082 1.153 3.119 1.00 82.00 184 LEU A C 1
ATOM 1413 O O . LEU A 1 184 ? -10.196 0.914 3.939 1.00 82.00 184 LEU A O 1
ATOM 1417 N N . GLY A 1 185 ? -11.832 2.256 3.202 1.00 80.38 185 GLY A N 1
ATOM 1418 C CA . GLY A 1 185 ? -11.694 3.287 4.232 1.00 80.38 185 GLY A CA 1
ATOM 1419 C C . GLY A 1 185 ? -10.600 4.335 3.991 1.00 80.38 185 GLY A C 1
ATOM 1420 O O . GLY A 1 185 ? -10.544 5.297 4.759 1.00 80.38 185 GLY A O 1
ATOM 1421 N N . ILE A 1 186 ? -9.775 4.193 2.953 1.00 83.44 186 ILE A N 1
ATOM 1422 C CA . ILE A 1 186 ? -8.736 5.145 2.539 1.00 83.44 186 ILE A CA 1
ATOM 1423 C C . ILE A 1 186 ? -9.352 6.179 1.596 1.00 83.44 186 ILE A C 1
ATOM 1425 O O . ILE A 1 186 ? -10.026 5.826 0.630 1.00 83.44 186 ILE A O 1
ATOM 1429 N N . LEU A 1 187 ? -9.105 7.460 1.865 1.00 87.50 187 LEU A N 1
ATOM 1430 C CA . LEU A 1 187 ? -9.573 8.555 1.018 1.00 87.50 187 LEU A CA 1
ATOM 1431 C C . LEU A 1 187 ? -8.724 8.644 -0.259 1.00 87.50 187 LEU A C 1
ATOM 1433 O O . LEU A 1 187 ? -7.499 8.731 -0.155 1.00 87.50 187 LEU A O 1
ATOM 1437 N N . VAL A 1 188 ? -9.349 8.624 -1.438 1.00 87.31 188 VAL A N 1
ATOM 1438 C CA . VAL A 1 188 ? -8.694 8.626 -2.756 1.00 87.31 188 VAL A CA 1
ATOM 1439 C C . VAL A 1 188 ? -9.346 9.638 -3.706 1.00 87.31 188 VAL A C 1
ATOM 1441 O O . VAL A 1 188 ? -10.567 9.745 -3.776 1.00 87.31 188 VAL A O 1
ATOM 1444 N N . ALA A 1 189 ? -8.515 10.379 -4.439 1.00 89.12 189 ALA A N 1
ATOM 1445 C CA . ALA A 1 189 ? -8.897 11.258 -5.545 1.00 89.12 189 ALA A CA 1
ATOM 1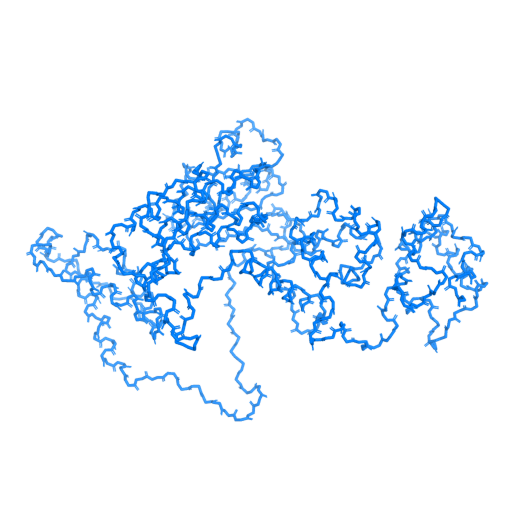446 C C . ALA A 1 189 ? -7.676 11.520 -6.453 1.00 89.12 189 ALA A C 1
ATOM 1448 O O . ALA A 1 189 ? -6.538 11.289 -6.008 1.00 89.12 189 ALA A O 1
ATOM 1449 N N . PRO A 1 190 ? -7.880 11.975 -7.704 1.00 84.88 190 PRO A N 1
ATOM 1450 C CA . PRO A 1 190 ? -6.788 12.253 -8.636 1.00 84.88 190 PRO A CA 1
ATOM 1451 C C . PRO A 1 190 ? -5.906 13.400 -8.128 1.00 84.88 190 PRO A C 1
ATOM 1453 O O . PRO A 1 190 ? -6.362 14.527 -8.039 1.00 84.88 190 PRO A O 1
ATOM 1456 N N . ASN A 1 191 ? -4.627 13.151 -7.833 1.00 79.94 191 ASN A N 1
ATOM 1457 C CA . ASN A 1 191 ? -3.701 14.151 -7.265 1.00 79.94 191 ASN A CA 1
ATOM 1458 C C . ASN A 1 191 ? -4.064 14.656 -5.849 1.00 79.94 191 ASN A C 1
ATOM 1460 O O . ASN A 1 191 ? -3.664 15.751 -5.454 1.00 79.94 191 ASN A O 1
ATOM 1464 N N . LEU A 1 192 ? -4.769 13.847 -5.049 1.00 85.38 192 LEU A N 1
ATOM 1465 C CA . LEU A 1 192 ? -5.087 14.191 -3.659 1.00 85.38 192 LEU A CA 1
ATOM 1466 C C . LEU A 1 192 ? -3.818 14.382 -2.813 1.00 85.38 192 LEU A C 1
ATOM 1468 O O . LEU A 1 192 ? -3.015 13.451 -2.679 1.00 85.38 192 LEU A O 1
ATOM 1472 N N . SER A 1 193 ? -3.675 15.551 -2.182 1.00 84.69 193 SER A N 1
ATOM 1473 C CA . SER A 1 193 ? -2.482 15.873 -1.392 1.00 84.69 193 SER A CA 1
ATOM 1474 C C . SER A 1 193 ? -2.336 14.966 -0.154 1.00 84.69 193 SER A C 1
ATOM 1476 O O . SER A 1 193 ? -3.338 14.588 0.469 1.00 84.69 193 SER A O 1
ATOM 1478 N N . PRO A 1 194 ? -1.097 14.633 0.268 1.00 81.25 194 PRO A N 1
ATOM 1479 C CA . PRO A 1 194 ? -0.862 13.875 1.501 1.00 81.25 194 PRO A CA 1
ATOM 1480 C C . PRO A 1 194 ? -1.494 14.532 2.737 1.00 81.25 194 PRO A C 1
ATOM 1482 O O . PRO A 1 194 ? -2.007 13.834 3.611 1.00 81.25 194 PRO A O 1
ATOM 1485 N N . MET A 1 195 ? -1.517 15.870 2.780 1.00 85.25 195 MET A N 1
ATOM 1486 C CA . MET A 1 195 ? -2.102 16.636 3.881 1.00 85.25 195 MET A CA 1
ATOM 1487 C C . MET A 1 195 ? -3.631 16.527 3.923 1.00 85.25 195 MET A C 1
ATOM 1489 O O . MET A 1 195 ? -4.197 16.363 4.998 1.00 85.25 195 MET A O 1
ATOM 1493 N N . ALA A 1 196 ? -4.311 16.545 2.771 1.00 87.12 196 ALA A N 1
ATOM 1494 C CA . ALA A 1 196 ? -5.761 16.350 2.722 1.00 87.12 196 ALA A CA 1
ATOM 1495 C C . ALA A 1 196 ? -6.156 14.959 3.244 1.00 87.12 196 ALA A C 1
ATOM 1497 O O . ALA A 1 196 ? -7.098 14.826 4.027 1.00 87.12 196 ALA A O 1
ATOM 1498 N N . ARG A 1 197 ? -5.380 13.925 2.881 1.00 86.31 197 ARG A N 1
ATOM 1499 C CA . ARG A 1 197 ? -5.558 12.573 3.433 1.00 86.31 197 ARG A CA 1
ATOM 1500 C C . ARG A 1 197 ? -5.335 12.560 4.938 1.00 86.31 197 ARG A C 1
ATOM 1502 O O . ARG A 1 197 ? -6.172 12.015 5.646 1.00 86.31 197 ARG A O 1
ATOM 1509 N N . PHE A 1 198 ? -4.250 13.173 5.421 1.00 86.94 198 PHE A N 1
ATOM 1510 C CA . PHE A 1 198 ? -3.956 13.274 6.851 1.00 86.94 198 PHE A CA 1
ATOM 1511 C C . PHE A 1 198 ? -5.103 13.931 7.623 1.00 86.94 198 PHE A C 1
ATOM 1513 O O . PHE A 1 198 ? -5.591 13.336 8.581 1.00 86.94 198 PHE A O 1
ATOM 1520 N N . ASN A 1 199 ? -5.559 15.108 7.186 1.00 89.38 199 ASN A N 1
ATOM 1521 C CA . ASN A 1 199 ? -6.607 15.876 7.860 1.00 89.38 199 ASN A CA 1
ATOM 1522 C C . ASN A 1 199 ? -7.885 15.049 8.030 1.00 89.38 199 ASN A C 1
ATOM 1524 O O . ASN A 1 199 ? -8.410 14.958 9.136 1.00 89.38 199 ASN A O 1
ATOM 1528 N N . TYR A 1 200 ? -8.307 14.342 6.979 1.00 88.88 200 TYR A N 1
ATOM 1529 C CA . TYR A 1 200 ? -9.463 13.448 7.033 1.00 88.88 200 TYR A CA 1
ATOM 1530 C C . TYR A 1 200 ? -9.349 12.374 8.130 1.00 88.88 200 TYR A C 1
ATOM 1532 O O . TYR A 1 200 ? -10.305 12.110 8.866 1.00 88.88 200 TYR A O 1
ATOM 1540 N N . VAL A 1 201 ? -8.182 11.733 8.265 1.00 88.94 201 VAL A N 1
ATOM 1541 C CA . VAL A 1 201 ? -7.962 10.719 9.315 1.00 88.94 201 VAL A CA 1
ATOM 1542 C C . VAL A 1 201 ? -7.886 11.372 10.685 1.00 88.94 201 VAL A C 1
ATOM 1544 O O . VAL A 1 201 ? -8.419 10.850 11.666 1.00 88.94 201 VAL A O 1
ATOM 1547 N N . PHE A 1 202 ? -7.188 12.500 10.749 1.00 90.69 202 PHE A N 1
ATOM 1548 C CA . PHE A 1 202 ? -6.871 13.193 11.977 1.00 90.69 202 PHE A CA 1
ATOM 1549 C C . PHE A 1 202 ? -8.129 13.759 12.635 1.00 90.69 202 PHE A C 1
ATOM 1551 O O . PHE A 1 202 ? -8.317 13.574 13.833 1.00 90.69 202 PHE A O 1
ATOM 1558 N N . GLU A 1 203 ? -9.059 14.320 11.863 1.00 91.31 203 GLU A N 1
ATOM 1559 C CA . GLU A 1 203 ? -10.375 14.743 12.354 1.00 91.31 203 GLU A CA 1
ATOM 1560 C C . GLU A 1 203 ? -11.161 13.578 12.965 1.00 91.31 203 GLU A C 1
ATOM 1562 O O . GLU A 1 203 ? -11.743 13.700 14.046 1.00 91.31 203 GLU A O 1
ATOM 1567 N N . ARG A 1 204 ? -11.134 12.400 12.329 1.00 91.06 204 ARG A N 1
ATOM 1568 C CA . ARG A 1 204 ? -11.780 11.192 12.871 1.00 91.06 204 ARG A CA 1
ATOM 1569 C C . ARG A 1 204 ? -11.103 10.707 14.149 1.00 91.06 204 ARG A C 1
ATOM 1571 O O . ARG A 1 204 ? -11.785 10.233 15.058 1.00 91.06 204 ARG A O 1
ATOM 1578 N N . PHE A 1 205 ? -9.779 10.801 14.213 1.00 91.69 205 PHE A N 1
ATOM 1579 C CA . PHE A 1 205 ? -9.002 10.469 15.400 1.00 91.69 205 PHE A CA 1
ATOM 1580 C C . PHE A 1 205 ? -9.343 11.409 16.564 1.00 91.69 205 PHE A C 1
ATOM 1582 O O . PHE A 1 205 ? -9.703 10.930 17.638 1.00 91.69 205 PHE A O 1
ATOM 1589 N N . VAL A 1 206 ? -9.341 12.723 16.326 1.00 93.12 206 VAL A N 1
ATOM 1590 C CA . VAL A 1 206 ? -9.752 13.762 17.283 1.00 93.12 206 VAL A CA 1
ATOM 1591 C C . VAL A 1 206 ? -11.183 13.523 17.766 1.00 93.12 206 VAL A C 1
ATOM 1593 O O . VAL A 1 206 ? -11.415 13.437 18.968 1.00 93.12 206 VAL A O 1
ATOM 1596 N N . SER A 1 207 ? -12.128 13.310 16.846 1.00 92.25 207 SER A N 1
ATOM 1597 C CA . SER A 1 207 ? -13.528 13.018 17.173 1.00 92.25 207 SER A CA 1
ATOM 1598 C C . SER A 1 207 ? -13.668 11.788 18.079 1.00 92.25 207 SER A C 1
ATOM 1600 O O . SER A 1 207 ? -14.416 11.814 19.060 1.00 92.25 207 SER A O 1
ATOM 1602 N N . ARG A 1 208 ? -12.901 10.719 17.814 1.00 91.75 208 ARG A N 1
ATOM 1603 C CA . ARG A 1 208 ? -12.872 9.536 18.687 1.00 91.75 208 ARG A CA 1
ATOM 1604 C C . ARG A 1 208 ? -12.292 9.847 20.060 1.00 91.75 208 ARG A C 1
ATOM 1606 O O . ARG A 1 208 ? -12.862 9.400 21.050 1.00 91.75 208 ARG A O 1
ATOM 1613 N N . LEU A 1 209 ? -11.194 10.593 20.148 1.00 92.19 209 LEU A N 1
ATOM 1614 C CA . LEU A 1 209 ? -10.626 10.974 21.443 1.00 92.19 209 LEU A CA 1
ATOM 1615 C C . LEU A 1 209 ? -11.629 11.774 22.273 1.00 92.19 209 LEU A C 1
ATOM 1617 O O . LEU A 1 209 ? -11.857 11.421 23.427 1.00 92.19 209 LEU A O 1
ATOM 1621 N N . SER A 1 210 ? -12.301 12.759 21.675 1.00 92.25 210 SER A N 1
ATOM 1622 C CA . SER A 1 210 ? -13.341 13.545 22.347 1.00 92.25 210 SER A CA 1
ATOM 1623 C C . SER A 1 210 ? -14.498 12.671 22.841 1.00 92.25 210 SER A C 1
ATOM 1625 O O . SER A 1 210 ? -14.948 12.823 23.976 1.00 92.25 210 SER A O 1
ATOM 1627 N N . LEU A 1 211 ? -14.935 11.692 22.039 1.00 92.00 211 LEU A N 1
ATOM 1628 C CA . LEU A 1 211 ? -15.998 10.751 22.416 1.00 92.00 211 LEU A CA 1
ATOM 1629 C C . LEU A 1 211 ? -15.638 9.902 23.650 1.00 92.00 211 LEU A C 1
ATOM 1631 O O . LEU A 1 211 ? -16.510 9.571 24.459 1.00 92.00 211 LEU A O 1
ATOM 1635 N N . TRP A 1 212 ? -14.368 9.512 23.779 1.00 90.69 212 TRP A N 1
ATOM 1636 C CA . TRP A 1 212 ? -13.894 8.643 24.858 1.00 90.69 212 TRP A CA 1
ATOM 1637 C C . TRP A 1 212 ? -13.311 9.395 26.058 1.00 90.69 212 TRP A C 1
ATOM 1639 O O . TRP A 1 212 ? -13.139 8.782 27.114 1.00 90.69 212 TRP A O 1
ATOM 1649 N N . LEU A 1 213 ? -13.059 10.702 25.928 1.00 87.38 213 LEU A N 1
ATOM 1650 C CA . LEU A 1 213 ? -12.377 11.536 26.923 1.00 87.38 213 LEU A CA 1
ATOM 1651 C C . LEU A 1 213 ? -12.986 11.391 28.322 1.00 87.38 213 LEU A C 1
ATOM 1653 O O . LEU A 1 213 ? -12.274 11.167 29.298 1.00 87.38 213 LEU A O 1
ATOM 1657 N N . TYR A 1 214 ? -14.316 11.444 28.402 1.00 81.50 214 TYR A N 1
ATOM 1658 C CA . TYR A 1 214 ? -15.061 11.405 29.665 1.00 81.50 214 TYR A CA 1
ATOM 1659 C C . TYR A 1 214 ? -15.390 9.986 30.152 1.00 81.50 214 TYR A C 1
ATOM 1661 O O . TYR A 1 214 ? -15.752 9.794 31.314 1.00 81.50 214 TYR A O 1
ATOM 1669 N N . LYS A 1 215 ? -15.267 8.977 29.280 1.00 81.75 215 LYS A N 1
ATOM 1670 C CA . LYS A 1 215 ? -15.572 7.572 29.604 1.00 81.75 215 LYS A CA 1
ATOM 1671 C C . LYS A 1 215 ? -14.403 6.875 30.303 1.00 81.75 215 LYS A C 1
ATOM 1673 O O . LYS A 1 215 ? -14.608 5.940 31.071 1.00 81.75 215 LYS A O 1
ATOM 1678 N N . ALA A 1 216 ? -13.184 7.348 30.065 1.00 74.62 216 ALA A N 1
ATOM 1679 C CA . ALA A 1 216 ? -11.950 6.765 30.572 1.00 74.62 216 ALA A CA 1
ATOM 1680 C C . ALA A 1 216 ? -11.398 7.571 31.759 1.00 74.62 216 ALA A C 1
ATOM 1682 O O . ALA A 1 216 ? -10.691 8.561 31.578 1.00 74.62 216 ALA A O 1
ATOM 1683 N N . ARG A 1 217 ? -11.719 7.169 32.995 1.00 73.62 217 ARG A N 1
ATOM 1684 C CA . ARG A 1 217 ? -11.321 7.936 34.196 1.00 73.62 217 ARG A CA 1
ATOM 1685 C C . ARG A 1 217 ? -9.900 7.644 34.689 1.00 73.62 217 ARG A C 1
ATOM 1687 O O . ARG A 1 217 ? -9.270 8.520 35.277 1.00 73.62 217 ARG A O 1
ATOM 1694 N N . THR A 1 218 ? -9.384 6.438 34.457 1.00 81.88 218 THR A N 1
ATOM 1695 C CA . THR A 1 218 ? -8.038 6.024 34.891 1.00 81.88 218 THR A CA 1
ATOM 1696 C C . THR A 1 218 ? -7.020 6.158 33.759 1.00 81.88 218 THR A C 1
ATOM 1698 O O . THR A 1 218 ? -7.371 6.035 32.587 1.00 81.88 218 THR A O 1
ATOM 1701 N N . TYR A 1 219 ? -5.742 6.371 34.094 1.00 76.88 219 TYR A N 1
ATOM 1702 C CA . TYR A 1 219 ? -4.665 6.423 33.094 1.00 76.88 219 TYR A CA 1
ATOM 1703 C C . TYR A 1 219 ? -4.538 5.104 32.327 1.00 76.88 219 TYR A C 1
ATOM 1705 O O . TYR A 1 219 ? -4.499 5.127 31.103 1.00 76.88 219 TYR A O 1
ATOM 1713 N N . ALA A 1 220 ? -4.577 3.965 33.024 1.00 76.75 220 ALA A N 1
ATOM 1714 C CA . ALA A 1 220 ? -4.557 2.648 32.388 1.00 76.75 220 ALA A CA 1
ATOM 1715 C C . ALA A 1 220 ? -5.741 2.449 31.422 1.00 76.75 220 ALA A C 1
ATOM 1717 O O . ALA A 1 220 ? -5.557 1.963 30.310 1.00 76.75 220 ALA A O 1
ATOM 1718 N N . GLY A 1 221 ? -6.948 2.894 31.795 1.00 82.12 221 GLY A N 1
ATOM 1719 C CA . GLY A 1 221 ? -8.118 2.836 30.915 1.00 82.12 221 GLY A CA 1
ATOM 1720 C C . GLY A 1 221 ? -7.976 3.730 29.679 1.00 82.12 221 GLY A C 1
ATOM 1721 O O . GLY A 1 221 ? -8.335 3.321 28.576 1.00 82.12 221 GLY A O 1
ATOM 1722 N N . LYS A 1 222 ? -7.403 4.929 29.840 1.00 85.75 222 LYS A N 1
ATOM 1723 C CA . LYS A 1 222 ? -7.095 5.831 28.721 1.00 85.75 222 LYS A CA 1
ATOM 1724 C C . LYS A 1 222 ? -6.068 5.226 27.766 1.00 85.75 222 LYS A C 1
ATOM 1726 O O . LYS A 1 222 ? -6.301 5.246 26.561 1.00 85.75 222 LYS A O 1
ATOM 1731 N N . VAL A 1 223 ? -4.991 4.638 28.286 1.00 83.00 223 VAL A N 1
ATOM 1732 C CA . VAL A 1 223 ? -3.998 3.909 27.479 1.00 83.00 223 VAL A CA 1
ATOM 1733 C C . VAL A 1 223 ? -4.669 2.764 26.721 1.00 83.00 223 VAL A C 1
ATOM 1735 O O . VAL A 1 223 ? -4.565 2.697 25.499 1.00 83.00 223 VAL A O 1
ATOM 1738 N N . ALA A 1 224 ? -5.449 1.922 27.401 1.00 83.56 224 ALA A N 1
ATOM 1739 C CA . ALA A 1 224 ? -6.141 0.805 26.761 1.00 83.56 224 ALA A CA 1
ATOM 1740 C C . ALA A 1 224 ? -7.055 1.259 25.606 1.00 83.56 224 ALA A C 1
ATOM 1742 O O . ALA A 1 224 ? -7.066 0.638 24.540 1.00 83.56 224 ALA A O 1
ATOM 1743 N N . ILE A 1 225 ? -7.781 2.369 25.781 1.00 87.75 225 ILE A N 1
ATOM 1744 C CA . ILE A 1 225 ? -8.629 2.962 24.736 1.00 87.75 225 ILE A CA 1
ATOM 1745 C C . ILE A 1 225 ? -7.797 3.533 23.587 1.00 87.75 225 ILE A C 1
ATOM 1747 O O . ILE A 1 225 ? -8.151 3.324 22.422 1.00 87.75 225 ILE A O 1
ATOM 1751 N N . LEU A 1 226 ? -6.690 4.218 23.884 1.00 86.50 226 LEU A N 1
ATOM 1752 C CA . LEU A 1 226 ? -5.778 4.714 22.857 1.00 86.50 226 LEU A CA 1
ATOM 1753 C C . LEU A 1 226 ? -5.303 3.567 21.964 1.00 86.50 226 LEU A C 1
ATOM 1755 O O . LEU A 1 226 ? -5.521 3.628 20.755 1.00 86.50 226 LEU A O 1
ATOM 1759 N N . HIS A 1 227 ? -4.746 2.507 22.551 1.00 80.88 227 HIS A N 1
ATOM 1760 C CA . HIS A 1 227 ? -4.210 1.366 21.806 1.00 80.88 227 HIS A CA 1
ATOM 1761 C C . HIS A 1 227 ? -5.283 0.561 21.070 1.00 80.88 227 HIS A C 1
ATOM 1763 O O . HIS A 1 227 ? -5.073 0.166 19.926 1.00 80.88 227 HIS A O 1
ATOM 1769 N N . SER A 1 228 ? -6.442 0.336 21.692 1.00 83.00 228 SER A N 1
ATOM 1770 C CA . SER A 1 228 ? -7.444 -0.590 21.147 1.00 83.00 228 SER A CA 1
ATOM 1771 C C . SER A 1 228 ? -8.435 0.072 20.186 1.00 83.00 228 SER A C 1
ATOM 1773 O O . SER A 1 228 ? -9.027 -0.612 19.354 1.00 83.00 228 SER A O 1
ATOM 1775 N N . ILE A 1 229 ? -8.663 1.387 20.300 1.00 85.81 229 ILE A N 1
ATOM 1776 C CA . ILE A 1 229 ? -9.788 2.064 19.626 1.00 85.81 229 ILE A CA 1
ATOM 1777 C C . ILE A 1 229 ? -9.348 3.273 18.800 1.00 85.81 229 ILE A C 1
ATOM 1779 O O . ILE A 1 229 ? -9.833 3.449 17.675 1.00 85.81 229 ILE A O 1
ATOM 1783 N N . CYS A 1 230 ? -8.489 4.137 19.347 1.00 87.31 230 CYS A N 1
ATOM 1784 C CA . CYS A 1 230 ? -8.165 5.415 18.708 1.00 87.31 230 CYS A CA 1
ATOM 1785 C C . CYS A 1 230 ? -6.991 5.292 17.730 1.00 87.31 230 CYS A C 1
ATOM 1787 O O . CYS A 1 230 ? -7.142 5.620 16.553 1.00 87.31 230 CYS A O 1
ATOM 1789 N N . LEU A 1 231 ? -5.849 4.776 18.187 1.00 84.25 231 LEU A N 1
ATOM 1790 C CA . LEU A 1 231 ? -4.629 4.642 17.388 1.00 84.25 231 LEU A CA 1
ATOM 1791 C C . LEU A 1 231 ? -4.779 3.729 16.158 1.00 84.25 231 LEU A C 1
ATOM 1793 O O . LEU A 1 231 ? -4.277 4.113 15.103 1.00 84.25 231 LEU A O 1
ATOM 1797 N N . PRO A 1 232 ? -5.511 2.594 16.194 1.00 83.88 232 PRO A N 1
ATOM 1798 C CA . PRO A 1 232 ? -5.649 1.735 15.014 1.00 83.88 232 PRO A CA 1
ATOM 1799 C C . PRO A 1 232 ? -6.273 2.437 13.799 1.00 83.88 232 PRO A C 1
ATOM 1801 O O . PRO A 1 232 ? -5.879 2.174 12.665 1.00 83.88 232 PRO A O 1
ATOM 1804 N N . VAL A 1 233 ? -7.213 3.366 14.019 1.00 83.00 233 VAL A N 1
ATOM 1805 C CA . VAL A 1 233 ? -7.835 4.157 12.936 1.00 83.00 233 VAL A CA 1
ATOM 1806 C C . VAL A 1 233 ? -6.813 5.041 12.248 1.00 83.00 233 VAL A C 1
ATOM 1808 O O . VAL A 1 233 ? -6.827 5.176 11.025 1.00 83.00 233 VAL A O 1
ATOM 1811 N N . LEU A 1 234 ? -5.946 5.642 13.057 1.00 82.88 234 LEU A N 1
ATOM 1812 C CA . LEU A 1 234 ? -4.897 6.528 12.602 1.00 82.88 234 LEU A CA 1
ATOM 1813 C C . LEU A 1 234 ? -3.830 5.726 11.845 1.00 82.88 234 LEU A C 1
ATOM 1815 O O . LEU A 1 234 ? -3.525 6.039 10.697 1.00 82.88 234 LEU A O 1
ATOM 1819 N N . TRP A 1 235 ? -3.331 4.636 12.433 1.00 77.81 235 TRP A N 1
ATOM 1820 C CA . TRP A 1 235 ? -2.269 3.802 11.857 1.00 77.81 235 TRP A CA 1
ATOM 1821 C C . TRP A 1 235 ? -2.656 3.111 10.561 1.00 77.81 235 TRP A C 1
ATOM 1823 O O . TRP A 1 235 ? -1.837 3.058 9.644 1.00 77.81 235 TRP A O 1
ATOM 1833 N N . TYR A 1 236 ? -3.899 2.643 10.444 1.00 78.31 236 TYR A N 1
ATOM 1834 C CA . TYR A 1 236 ? -4.364 2.022 9.210 1.00 78.31 236 TYR A CA 1
ATOM 1835 C C . TYR A 1 236 ? -4.212 2.966 8.010 1.00 78.31 236 TYR A C 1
ATOM 1837 O O . TYR A 1 236 ? -3.680 2.568 6.978 1.00 78.31 236 TYR A O 1
ATOM 1845 N N . GLN A 1 237 ? -4.596 4.236 8.153 1.00 75.75 237 GLN A N 1
ATOM 1846 C CA . GLN A 1 237 ? -4.544 5.193 7.044 1.00 75.75 237 GLN A CA 1
ATOM 1847 C C . GLN A 1 237 ? -3.178 5.878 6.901 1.00 75.75 237 GLN A C 1
ATOM 1849 O O . GLN A 1 237 ? -2.732 6.129 5.781 1.00 75.75 237 GLN A O 1
ATOM 1854 N N . LEU A 1 238 ? -2.470 6.125 8.010 1.00 72.94 238 LEU A N 1
ATOM 1855 C CA . LEU A 1 238 ? -1.105 6.662 7.981 1.00 72.94 238 LEU A CA 1
ATOM 1856 C C . LEU A 1 238 ? -0.074 5.668 7.441 1.00 72.94 238 LEU A C 1
ATOM 1858 O O . LEU A 1 238 ? 1.050 6.070 7.159 1.00 72.94 238 LEU A O 1
ATOM 1862 N N . SER A 1 239 ? -0.430 4.402 7.216 1.00 68.81 239 SER A N 1
ATOM 1863 C CA . SER A 1 239 ? 0.423 3.487 6.450 1.00 68.81 239 SER A CA 1
ATOM 1864 C C . SER A 1 239 ? 0.705 4.009 5.026 1.00 68.81 239 SER A C 1
ATOM 1866 O O . SER A 1 239 ? 1.813 3.822 4.518 1.00 68.81 239 SER A O 1
ATOM 1868 N N . PHE A 1 240 ? -0.222 4.782 4.443 1.00 67.81 240 PHE A N 1
ATOM 1869 C CA . PHE A 1 240 ? -0.136 5.337 3.083 1.00 67.81 240 PHE A CA 1
ATOM 1870 C C . PHE A 1 240 ? 0.269 6.817 3.022 1.00 67.81 240 PHE A C 1
ATOM 1872 O O . PHE A 1 240 ? 0.528 7.337 1.939 1.00 67.81 240 PHE A O 1
ATOM 1879 N N . VAL A 1 241 ? 0.344 7.504 4.166 1.00 71.25 241 VAL A N 1
ATOM 1880 C CA . VAL A 1 241 ? 0.770 8.909 4.254 1.00 71.25 241 VAL A CA 1
ATOM 1881 C C . VAL A 1 241 ? 2.088 8.973 5.032 1.00 71.25 241 VAL A C 1
ATOM 1883 O O . VAL A 1 241 ? 2.173 8.437 6.139 1.00 71.25 241 VAL A O 1
ATOM 1886 N N . PRO A 1 242 ? 3.161 9.569 4.492 1.00 65.38 242 PRO A N 1
ATOM 1887 C CA . PRO A 1 242 ? 4.359 9.807 5.284 1.00 65.38 242 PRO A CA 1
ATOM 1888 C C . PRO A 1 242 ? 4.034 10.843 6.371 1.00 65.38 242 PRO A C 1
ATOM 1890 O O . PRO A 1 242 ? 3.651 11.968 6.062 1.00 65.38 242 PRO A O 1
ATOM 1893 N N . ALA A 1 243 ? 4.151 10.458 7.644 1.00 65.00 243 ALA A N 1
ATOM 1894 C CA . ALA A 1 243 ? 4.024 11.391 8.759 1.00 65.00 243 ALA A CA 1
ATOM 1895 C C . ALA A 1 243 ? 5.374 12.087 8.966 1.00 65.00 243 ALA A C 1
ATOM 1897 O O . ALA A 1 243 ? 6.379 11.421 9.225 1.00 65.00 243 ALA A O 1
ATOM 1898 N N . ASP A 1 244 ? 5.409 13.410 8.821 1.00 71.56 244 ASP A N 1
ATOM 1899 C CA . ASP A 1 244 ? 6.592 14.205 9.137 1.00 71.56 244 ASP A CA 1
ATOM 1900 C C . ASP A 1 244 ? 6.707 14.437 10.661 1.00 71.56 244 ASP A C 1
ATOM 1902 O O . ASP A 1 244 ? 5.832 14.069 11.456 1.00 71.56 244 ASP A O 1
ATOM 1906 N N . LYS A 1 245 ? 7.800 15.077 11.093 1.00 76.81 245 LYS A N 1
ATOM 1907 C CA . LYS A 1 245 ? 8.010 15.413 12.511 1.00 76.81 245 LYS A CA 1
ATOM 1908 C C . LYS A 1 245 ? 6.935 16.362 13.062 1.00 76.81 245 LYS A C 1
ATOM 1910 O O . LYS A 1 245 ? 6.697 16.366 14.267 1.00 76.81 245 LYS A O 1
ATOM 1915 N N . ASN A 1 246 ? 6.300 17.177 12.221 1.00 81.50 246 ASN A N 1
ATOM 1916 C CA . ASN A 1 246 ? 5.302 18.157 12.653 1.00 81.50 246 ASN A CA 1
ATOM 1917 C C . ASN A 1 246 ? 3.946 17.494 12.914 1.00 81.50 246 ASN A C 1
ATOM 1919 O O . ASN A 1 246 ? 3.326 17.739 13.948 1.00 81.50 246 ASN A O 1
ATOM 1923 N N . LEU A 1 247 ? 3.525 16.603 12.020 1.00 81.81 247 LEU A N 1
ATOM 1924 C CA . LEU A 1 247 ? 2.337 15.769 12.148 1.00 81.81 247 LEU A CA 1
ATOM 1925 C C . LEU A 1 247 ? 2.464 14.831 13.353 1.00 81.81 247 LEU A C 1
ATOM 1927 O O . LEU A 1 247 ? 1.510 14.696 14.116 1.00 81.81 247 LEU A O 1
ATOM 1931 N N . ALA A 1 248 ? 3.650 14.260 13.586 1.00 80.25 248 ALA A N 1
ATOM 1932 C CA . ALA A 1 248 ? 3.933 13.476 14.789 1.00 80.25 248 ALA A CA 1
ATOM 1933 C C . ALA A 1 248 ? 3.714 14.296 16.075 1.00 80.25 248 ALA A C 1
ATOM 1935 O O . ALA A 1 248 ? 2.967 13.875 16.959 1.00 80.25 248 ALA A O 1
ATOM 1936 N N . LYS A 1 249 ? 4.265 15.518 16.143 1.00 82.31 249 LYS A N 1
ATOM 1937 C CA . LYS A 1 249 ? 4.041 16.440 17.273 1.00 82.31 249 LYS A CA 1
ATOM 1938 C C . LYS A 1 249 ? 2.565 16.794 17.459 1.00 82.31 249 LYS A C 1
ATOM 1940 O O . LYS A 1 249 ? 2.112 16.948 18.592 1.00 82.31 249 LYS A O 1
ATOM 1945 N N . LEU A 1 250 ? 1.814 16.942 16.368 1.00 86.69 250 LEU A N 1
ATOM 1946 C CA . LEU A 1 250 ? 0.382 17.236 16.414 1.00 86.69 250 LEU A CA 1
ATOM 1947 C C . LEU A 1 250 ? -0.420 16.058 16.993 1.00 86.69 250 LEU A C 1
ATOM 1949 O O . LEU A 1 250 ? -1.270 16.263 17.860 1.00 86.69 250 LEU A O 1
ATOM 1953 N N . ILE A 1 251 ? -0.115 14.829 16.564 1.00 87.25 251 ILE A N 1
ATOM 1954 C CA . ILE A 1 251 ? -0.712 13.600 17.105 1.00 87.25 251 ILE A CA 1
ATOM 1955 C C . ILE A 1 251 ? -0.389 13.467 18.596 1.00 87.25 251 ILE A C 1
ATOM 1957 O O . ILE A 1 251 ? -1.297 13.292 19.410 1.00 87.25 251 ILE A O 1
ATOM 1961 N N . GLU A 1 252 ? 0.884 13.613 18.967 1.00 84.75 252 GLU A N 1
ATOM 1962 C CA . GLU A 1 252 ? 1.345 13.516 20.355 1.00 84.75 252 GLU A CA 1
ATOM 1963 C C . GLU A 1 252 ? 0.686 14.569 21.251 1.00 84.75 252 GLU A C 1
ATOM 1965 O O . GLU A 1 252 ? 0.261 14.257 22.364 1.00 84.75 252 GLU A O 1
ATOM 1970 N N . ARG A 1 253 ? 0.512 15.802 20.761 1.00 85.38 253 ARG A N 1
ATOM 1971 C CA . ARG A 1 253 ? -0.178 16.872 21.495 1.00 85.38 253 ARG A CA 1
ATOM 1972 C C . ARG A 1 253 ? -1.594 16.467 21.893 1.00 85.38 253 ARG A C 1
ATOM 1974 O O . ARG A 1 253 ? -1.959 16.600 23.061 1.00 85.38 253 ARG A O 1
ATOM 1981 N N . VAL A 1 254 ? -2.369 15.976 20.932 1.00 89.12 254 VAL A N 1
ATOM 1982 C CA . VAL A 1 254 ? -3.774 15.587 21.117 1.00 89.12 254 VAL A CA 1
ATOM 1983 C C . VAL A 1 254 ? -3.884 14.313 21.966 1.00 89.12 254 VAL A C 1
ATOM 1985 O O . VAL A 1 254 ? -4.754 14.216 22.831 1.00 89.12 254 VAL A O 1
ATOM 1988 N N . MET A 1 255 ? -2.952 13.367 21.813 1.00 87.19 255 MET A N 1
ATOM 1989 C CA . MET A 1 255 ? -2.851 12.206 22.704 1.00 87.19 255 MET A CA 1
ATOM 1990 C C . MET A 1 255 ? -2.581 12.623 24.149 1.00 87.19 255 MET A C 1
ATOM 1992 O O . MET A 1 255 ? -3.213 12.101 25.067 1.00 87.19 255 MET A O 1
ATOM 1996 N N . LEU A 1 256 ? -1.685 13.585 24.371 1.00 84.75 256 LEU A N 1
ATOM 1997 C CA . LEU A 1 256 ? -1.419 14.090 25.710 1.00 84.75 256 LEU A CA 1
ATOM 1998 C C . LEU A 1 256 ? -2.641 14.825 26.275 1.00 84.75 256 LEU A C 1
ATOM 2000 O O . LEU A 1 256 ? -3.026 14.529 27.400 1.00 84.75 256 LEU A O 1
ATOM 2004 N N . GLN A 1 257 ? -3.317 15.688 25.508 1.00 87.25 257 GLN A N 1
ATOM 2005 C CA . GLN A 1 257 ? -4.583 16.306 25.946 1.00 87.25 257 GLN A CA 1
ATOM 2006 C C . GLN A 1 257 ? -5.580 15.242 26.433 1.00 87.25 257 GLN A C 1
ATOM 2008 O O . GLN A 1 257 ? -6.095 15.325 27.550 1.00 87.25 257 GLN A O 1
ATOM 2013 N N . PHE A 1 258 ? -5.747 14.160 25.665 1.00 89.19 258 PHE A N 1
ATOM 2014 C CA . PHE A 1 258 ? -6.588 13.032 26.059 1.00 89.19 258 PHE A CA 1
ATOM 2015 C C . PHE A 1 258 ? -6.128 12.374 27.368 1.00 89.19 258 PHE A C 1
ATOM 2017 O O . PHE A 1 258 ? -6.933 12.164 28.282 1.00 89.19 258 PHE A O 1
ATOM 2024 N N . MET A 1 259 ? -4.829 12.093 27.504 1.00 84.94 259 MET A N 1
ATOM 2025 C CA . MET A 1 259 ? -4.250 11.491 28.709 1.00 84.94 259 MET A CA 1
ATOM 2026 C C . MET A 1 259 ? -4.491 12.348 29.955 1.00 84.94 259 MET A C 1
ATOM 2028 O O . MET A 1 259 ? -4.926 11.830 30.990 1.00 84.94 259 MET A O 1
ATOM 2032 N N . TYR A 1 260 ? -4.320 13.662 29.839 1.00 83.19 260 TYR A N 1
ATOM 2033 C CA . TYR A 1 260 ? -4.536 14.609 30.931 1.00 83.19 260 TYR A CA 1
ATOM 2034 C C . TYR A 1 260 ? -6.013 14.950 31.172 1.00 83.19 260 TYR A C 1
ATOM 2036 O O . TYR A 1 260 ? -6.350 15.439 32.245 1.00 83.19 260 TYR A O 1
ATOM 2044 N N . GLY A 1 261 ? -6.915 14.569 30.261 1.00 85.00 261 GLY A N 1
ATOM 2045 C CA . GLY A 1 261 ? -8.344 14.876 30.390 1.00 85.00 261 GLY A CA 1
ATOM 2046 C C . GLY A 1 261 ? -8.670 16.322 30.021 1.00 85.00 261 GLY A C 1
ATOM 2047 O O . GLY A 1 261 ? -9.677 16.850 30.479 1.00 85.00 261 GLY A O 1
ATOM 2048 N N . GLU A 1 262 ? -7.799 16.948 29.238 1.00 87.00 262 GLU A N 1
ATOM 2049 C CA . GLU A 1 262 ? -7.981 18.280 28.675 1.00 87.00 262 GLU A CA 1
ATOM 2050 C C . GLU A 1 262 ? -8.938 18.206 27.478 1.00 87.00 262 GLU A C 1
ATOM 2052 O O . GLU A 1 262 ? -9.099 17.153 26.852 1.00 87.00 262 GLU A O 1
ATOM 2057 N N . GLU A 1 263 ? -9.554 19.335 27.135 1.00 88.88 263 GLU A N 1
ATOM 2058 C CA . GLU A 1 263 ? -10.307 19.452 25.890 1.00 88.88 263 GLU A CA 1
ATOM 2059 C C . GLU A 1 263 ? -9.389 19.178 24.689 1.00 88.88 263 GLU A C 1
ATOM 2061 O O . GLU A 1 263 ? -8.263 19.681 24.611 1.00 88.88 263 GLU A O 1
ATOM 2066 N N . ILE A 1 264 ? -9.865 18.354 23.753 1.00 90.69 264 ILE A N 1
ATOM 2067 C CA . ILE A 1 264 ? -9.086 17.972 22.579 1.00 90.69 264 ILE A CA 1
ATOM 2068 C C . ILE A 1 264 ? -9.102 19.124 21.575 1.00 90.69 264 ILE A C 1
ATOM 2070 O O . ILE A 1 264 ? -10.055 19.289 20.815 1.00 90.69 264 ILE A O 1
ATOM 2074 N N . ASN A 1 265 ? -8.023 19.902 21.554 1.00 88.88 265 ASN A N 1
ATOM 2075 C CA . ASN A 1 265 ? -7.865 21.049 20.673 1.00 88.88 265 ASN A CA 1
ATOM 2076 C C . ASN A 1 265 ? -6.502 20.996 19.958 1.00 88.88 265 ASN A C 1
ATOM 2078 O O . ASN A 1 265 ? -5.481 21.375 20.547 1.00 88.88 265 ASN A O 1
ATOM 2082 N N . PRO A 1 266 ? -6.468 20.574 18.679 1.00 86.69 266 PRO A N 1
ATOM 2083 C CA . PRO A 1 266 ? -5.237 20.504 17.892 1.00 86.69 266 PRO A CA 1
ATOM 2084 C C . PRO A 1 266 ? -4.531 21.856 17.719 1.00 86.69 266 PRO A C 1
ATOM 2086 O O . PRO A 1 266 ? -3.299 21.902 17.676 1.00 86.69 266 PRO A O 1
ATOM 2089 N N . SER A 1 267 ? -5.299 22.948 17.656 1.00 86.44 267 SER A N 1
ATOM 2090 C CA . SER A 1 267 ? -4.807 24.316 17.440 1.00 86.44 267 SER A CA 1
ATOM 2091 C C . SER A 1 267 ? -4.213 24.948 18.697 1.00 86.44 267 SER A C 1
ATOM 2093 O O . SER A 1 267 ? -3.569 25.991 18.614 1.00 86.44 267 SER A O 1
ATOM 2095 N N . SER A 1 268 ? -4.408 24.327 19.863 1.00 81.06 268 SER A N 1
ATOM 2096 C CA . SER A 1 268 ? -3.850 24.819 21.117 1.00 81.06 268 SER A CA 1
ATOM 2097 C C . SER A 1 268 ? -2.319 24.842 21.065 1.00 81.06 268 SER A C 1
ATOM 2099 O O . SER A 1 268 ? -1.664 23.830 20.799 1.00 81.06 268 SER A O 1
ATOM 2101 N N . THR A 1 269 ? -1.747 26.013 21.335 1.00 67.62 269 THR A N 1
ATOM 2102 C CA . THR A 1 269 ? -0.305 26.223 21.528 1.00 67.62 269 THR A CA 1
ATOM 2103 C C . THR A 1 269 ? 0.103 26.085 22.989 1.00 67.62 269 THR A C 1
ATOM 2105 O O . THR A 1 269 ? 1.285 26.213 23.304 1.00 67.62 269 THR A O 1
ATOM 2108 N N . THR A 1 270 ? -0.849 25.815 23.888 1.00 59.41 270 THR A N 1
ATOM 2109 C CA . THR A 1 270 ? -0.621 25.787 25.328 1.00 59.41 270 THR A CA 1
ATOM 2110 C C . THR A 1 270 ? 0.248 24.588 25.701 1.00 59.41 270 THR A C 1
ATOM 2112 O O . THR A 1 270 ? -0.231 23.500 26.012 1.00 59.41 270 THR A O 1
ATOM 2115 N N . THR A 1 271 ? 1.562 24.789 25.716 1.00 56.12 271 THR A N 1
ATOM 2116 C CA . THR A 1 271 ? 2.528 23.927 26.402 1.00 56.12 271 THR A CA 1
ATOM 2117 C C . THR A 1 271 ? 2.529 24.278 27.888 1.00 56.12 271 THR A C 1
ATOM 2119 O O . THR A 1 271 ? 3.542 24.700 28.442 1.00 56.12 271 THR A O 1
ATOM 2122 N N . GLY A 1 272 ? 1.359 24.204 28.527 1.00 51.56 272 GLY A N 1
ATOM 2123 C CA . GLY A 1 272 ? 1.246 24.445 29.961 1.00 51.56 272 GLY A CA 1
ATOM 2124 C C . GLY A 1 272 ? 2.079 23.425 30.738 1.00 51.56 272 GLY A C 1
ATOM 2125 O O . GLY A 1 272 ? 2.233 22.282 30.303 1.00 51.56 272 GLY A O 1
ATOM 2126 N N . LEU A 1 273 ? 2.613 23.829 31.892 1.00 56.84 273 LEU A N 1
ATOM 2127 C CA . LEU A 1 273 ? 3.220 22.915 32.858 1.00 56.84 273 LEU A CA 1
ATOM 2128 C C . LEU A 1 273 ? 2.177 21.867 33.264 1.00 56.84 273 LEU A C 1
ATOM 2130 O O . LEU A 1 273 ? 1.266 22.135 34.046 1.00 56.84 273 LEU A O 1
ATOM 2134 N N . ARG A 1 274 ? 2.289 20.667 32.697 1.00 69.00 274 ARG A N 1
ATOM 2135 C CA . ARG A 1 274 ? 1.417 19.548 33.036 1.00 69.00 274 ARG A CA 1
ATOM 2136 C C . ARG A 1 274 ? 1.956 18.880 34.287 1.00 69.00 274 ARG A C 1
ATOM 2138 O O . ARG A 1 274 ? 3.034 18.290 34.263 1.00 69.00 274 ARG A O 1
ATOM 2145 N N . PHE A 1 275 ? 1.200 18.944 35.378 1.00 62.50 275 PHE A N 1
ATOM 2146 C CA . PHE A 1 275 ? 1.559 18.228 36.596 1.00 62.50 275 PHE A CA 1
ATOM 2147 C C . PHE A 1 275 ? 1.600 16.725 36.314 1.00 62.50 275 PHE A C 1
ATOM 2149 O O . PHE A 1 275 ? 0.587 16.107 35.980 1.00 62.50 275 PHE A O 1
ATOM 2156 N N . VAL A 1 276 ? 2.780 16.123 36.436 1.00 62.69 276 VAL A N 1
ATOM 2157 C CA . VAL A 1 276 ? 2.929 14.673 36.324 1.00 62.69 276 VAL A CA 1
ATOM 2158 C C . VAL A 1 276 ? 2.316 14.056 37.577 1.00 62.69 276 VAL A C 1
ATOM 2160 O O . VAL A 1 276 ? 2.731 14.356 38.697 1.00 62.69 276 VAL A O 1
ATOM 2163 N N . LYS A 1 277 ? 1.287 13.216 37.417 1.00 63.09 277 LYS A N 1
ATOM 2164 C CA . LYS A 1 277 ? 0.655 12.577 38.575 1.00 63.09 277 LYS A CA 1
ATOM 2165 C C . LYS A 1 277 ? 1.663 11.673 39.276 1.00 63.09 277 LYS A C 1
ATOM 2167 O O . LYS A 1 277 ? 2.348 10.891 38.622 1.00 63.09 277 LYS A O 1
ATOM 2172 N N . LYS A 1 278 ? 1.669 11.721 40.613 1.00 63.22 278 LYS A N 1
ATOM 2173 C CA . LYS A 1 278 ? 2.510 10.891 41.492 1.00 63.22 278 LYS A CA 1
ATOM 2174 C C . LYS A 1 278 ? 2.550 9.423 41.036 1.00 63.22 278 LYS A C 1
ATOM 2176 O O . LYS A 1 278 ? 3.619 8.856 40.882 1.00 63.22 278 LYS A O 1
ATOM 2181 N N . ALA A 1 279 ? 1.398 8.845 40.702 1.00 61.28 279 ALA A N 1
ATOM 2182 C CA . ALA A 1 279 ? 1.291 7.456 40.247 1.00 61.28 279 ALA A CA 1
ATOM 2183 C C . ALA A 1 279 ? 2.125 7.106 38.992 1.00 61.28 279 ALA A C 1
ATOM 2185 O O . ALA A 1 279 ? 2.487 5.951 38.833 1.00 61.28 279 ALA A O 1
ATOM 2186 N N . ILE A 1 280 ? 2.431 8.074 38.119 1.00 64.38 280 ILE A N 1
ATOM 2187 C CA . ILE A 1 280 ? 3.280 7.872 36.930 1.00 64.38 280 ILE A CA 1
ATOM 2188 C C . ILE A 1 280 ? 4.761 7.978 37.305 1.00 64.38 280 ILE A C 1
ATOM 2190 O O . ILE A 1 280 ? 5.569 7.191 36.834 1.00 64.38 280 ILE A O 1
ATOM 2194 N N . VAL A 1 281 ? 5.115 8.933 38.174 1.00 63.28 281 VAL A N 1
ATOM 2195 C CA . VAL A 1 281 ? 6.500 9.141 38.643 1.00 63.28 281 VAL A CA 1
ATOM 2196 C C . VAL A 1 281 ? 7.012 7.937 39.433 1.00 63.28 281 VAL A C 1
ATOM 2198 O O . VAL A 1 281 ? 8.184 7.594 39.341 1.00 63.28 281 VAL A O 1
ATOM 2201 N N . PHE A 1 282 ? 6.129 7.303 40.204 1.00 64.31 282 PHE A N 1
ATOM 2202 C CA . PHE A 1 282 ? 6.454 6.160 41.058 1.00 64.31 282 PHE A CA 1
ATOM 2203 C C . PHE A 1 282 ? 6.051 4.809 40.446 1.00 64.31 282 PHE A C 1
ATOM 2205 O O . PHE A 1 282 ? 6.049 3.806 41.156 1.00 64.31 282 PHE A O 1
ATOM 2212 N N . ALA A 1 283 ? 5.685 4.765 39.160 1.00 62.56 283 ALA A N 1
ATOM 2213 C CA . ALA A 1 283 ? 5.469 3.498 38.469 1.00 62.56 283 ALA A CA 1
ATOM 2214 C C . ALA A 1 283 ? 6.810 2.762 38.331 1.00 62.56 283 ALA A C 1
ATOM 2216 O O . ALA A 1 283 ? 7.822 3.365 37.967 1.00 62.56 283 ALA A O 1
ATOM 2217 N N . ASN A 1 284 ? 6.823 1.468 38.645 1.00 56.19 284 ASN A N 1
ATOM 2218 C CA . ASN A 1 284 ? 8.014 0.646 38.496 1.00 56.19 284 ASN A CA 1
ATOM 2219 C C . ASN A 1 284 ? 8.389 0.569 37.007 1.00 56.19 284 ASN A C 1
ATOM 2221 O O . ASN A 1 284 ? 7.529 0.332 36.159 1.00 56.19 284 ASN A O 1
ATOM 2225 N N . LYS A 1 285 ? 9.667 0.799 36.684 1.00 57.78 285 LYS A N 1
ATOM 2226 C CA . LYS A 1 285 ? 10.164 0.880 35.299 1.00 57.78 285 LYS A CA 1
ATOM 2227 C C . LYS A 1 285 ? 9.936 -0.427 34.529 1.00 57.78 285 LYS A C 1
ATOM 2229 O O . LYS A 1 285 ? 9.762 -0.392 33.312 1.00 57.78 285 LYS A O 1
ATOM 2234 N N . ASP A 1 286 ? 9.889 -1.537 35.261 1.00 56.34 286 ASP A N 1
ATOM 2235 C CA . ASP A 1 286 ? 9.675 -2.881 34.734 1.00 56.34 286 ASP A CA 1
ATOM 2236 C C . ASP A 1 286 ? 8.175 -3.252 34.633 1.00 56.34 286 ASP A C 1
ATOM 2238 O O . ASP A 1 286 ? 7.813 -4.088 33.808 1.00 56.34 286 ASP A O 1
ATOM 2242 N N . ASP A 1 287 ? 7.280 -2.568 35.370 1.00 52.44 287 ASP A N 1
ATOM 2243 C CA . ASP A 1 287 ? 5.822 -2.833 35.413 1.00 52.44 287 ASP A CA 1
ATOM 2244 C C . ASP A 1 287 ? 5.020 -1.981 34.408 1.00 52.44 287 ASP A C 1
ATOM 2246 O O . ASP A 1 287 ? 3.896 -1.555 34.676 1.00 52.44 287 ASP A O 1
ATOM 2250 N N . CYS A 1 288 ? 5.594 -1.772 33.221 1.00 45.75 288 CYS A N 1
ATOM 2251 C CA . CYS A 1 288 ? 5.052 -0.995 32.103 1.00 45.75 288 CYS A CA 1
ATOM 2252 C C . CYS A 1 288 ? 5.260 0.529 32.212 1.00 45.75 288 CYS A C 1
ATOM 2254 O O . CYS A 1 288 ? 4.494 1.272 32.831 1.00 45.75 288 CYS A O 1
ATOM 2256 N N . CYS A 1 289 ? 6.191 1.036 31.394 1.00 54.69 289 CYS A N 1
ATOM 2257 C CA . CYS A 1 289 ? 5.956 2.296 30.685 1.00 54.69 289 CYS A CA 1
ATOM 2258 C C . CYS A 1 289 ? 4.522 2.300 30.114 1.00 54.69 289 CYS A C 1
ATOM 2260 O O . CYS A 1 289 ? 3.991 1.244 29.784 1.00 54.69 289 CYS A O 1
ATOM 2262 N N . LEU A 1 290 ? 3.897 3.468 29.923 1.00 57.47 290 LEU A N 1
ATOM 2263 C CA . LEU A 1 290 ? 2.526 3.583 29.380 1.00 57.47 290 LEU A CA 1
ATOM 2264 C C . LEU A 1 290 ? 2.339 2.979 27.962 1.00 57.47 290 LEU A C 1
ATOM 2266 O O . LEU A 1 290 ? 1.278 3.168 27.383 1.00 57.47 290 LEU A O 1
ATOM 2270 N N . ASP A 1 291 ? 3.363 2.331 27.394 1.00 60.44 291 ASP A N 1
ATOM 2271 C CA . ASP A 1 291 ? 3.464 1.749 26.044 1.00 60.44 291 ASP A CA 1
ATOM 2272 C C . ASP A 1 291 ? 3.144 2.730 24.899 1.00 60.44 291 ASP A C 1
ATOM 2274 O O . ASP A 1 291 ? 3.004 2.383 23.728 1.00 60.44 291 ASP A O 1
ATOM 2278 N N . LEU A 1 292 ? 3.084 4.019 25.234 1.00 59.88 292 LEU A N 1
ATOM 2279 C CA . LEU A 1 292 ? 2.907 5.115 24.298 1.00 59.88 292 LEU A CA 1
ATOM 2280 C C . LEU A 1 292 ? 4.263 5.441 23.666 1.00 59.88 292 LEU A C 1
ATOM 2282 O O . LEU A 1 292 ? 4.981 6.334 24.115 1.00 59.88 292 LEU A O 1
ATOM 2286 N N . HIS A 1 293 ? 4.625 4.689 22.630 1.00 62.44 293 HIS A N 1
ATOM 2287 C CA . HIS A 1 293 ? 5.762 5.012 21.772 1.00 62.44 293 HIS A CA 1
ATOM 2288 C C . HIS A 1 293 ? 5.530 6.323 21.011 1.00 62.44 293 HIS A C 1
ATOM 2290 O O . HIS A 1 293 ? 4.385 6.682 20.713 1.00 62.44 293 HIS A O 1
ATOM 2296 N N . SER A 1 294 ? 6.614 7.020 20.641 1.00 62.66 294 SER A N 1
ATOM 2297 C CA . SER A 1 294 ? 6.488 8.151 19.720 1.00 62.66 294 SER A CA 1
ATOM 2298 C C . SER A 1 294 ? 5.827 7.672 18.431 1.00 62.66 294 SER A C 1
ATOM 2300 O O . SER A 1 294 ? 6.173 6.629 17.866 1.00 62.66 294 SER A O 1
ATOM 2302 N N . SER A 1 295 ? 4.863 8.458 17.956 1.00 66.50 295 SER A N 1
ATOM 2303 C CA . SER A 1 295 ? 4.152 8.195 16.701 1.00 66.50 295 SER A CA 1
ATOM 2304 C C . SER A 1 295 ? 5.113 8.026 15.515 1.00 66.50 295 SER A C 1
ATOM 2306 O O . SER A 1 295 ? 4.862 7.229 14.607 1.00 66.50 295 SER A O 1
ATOM 2308 N N . LEU A 1 296 ? 6.246 8.733 15.557 1.00 65.94 296 LEU A N 1
ATOM 2309 C CA . LEU A 1 296 ? 7.301 8.668 14.557 1.00 65.94 296 LEU A CA 1
ATOM 2310 C C . LEU A 1 296 ? 8.062 7.332 14.611 1.00 65.94 296 LEU A C 1
ATOM 2312 O O . LEU A 1 296 ? 8.327 6.748 13.561 1.00 65.94 296 LEU A O 1
ATOM 2316 N N . ASP A 1 297 ? 8.347 6.813 15.806 1.00 66.06 297 ASP A N 1
ATOM 2317 C CA . ASP A 1 297 ? 9.087 5.557 15.988 1.00 66.06 297 ASP A CA 1
ATOM 2318 C C . ASP A 1 297 ? 8.281 4.352 15.491 1.00 66.06 297 ASP A C 1
ATOM 2320 O O . ASP A 1 297 ? 8.799 3.523 14.741 1.00 66.06 297 ASP A O 1
ATOM 2324 N N . LEU A 1 298 ? 6.984 4.289 15.819 1.00 64.81 298 LEU A N 1
ATOM 2325 C CA . LEU A 1 298 ? 6.083 3.244 15.313 1.00 64.81 298 LEU A CA 1
ATOM 2326 C C . LEU A 1 298 ? 6.003 3.259 13.781 1.00 64.81 298 LEU A C 1
ATOM 2328 O O . LEU A 1 298 ? 6.030 2.210 13.128 1.00 64.81 298 LEU A O 1
ATOM 2332 N N . ARG A 1 299 ? 5.954 4.455 13.184 1.00 65.69 299 ARG A N 1
ATOM 2333 C CA . ARG A 1 299 ? 5.948 4.613 11.726 1.00 65.69 299 ARG A CA 1
ATOM 2334 C C . ARG A 1 299 ? 7.265 4.155 11.104 1.00 65.69 299 ARG A C 1
ATOM 2336 O O . ARG A 1 299 ? 7.244 3.451 10.094 1.00 65.69 299 ARG A O 1
ATOM 2343 N N . GLN A 1 300 ? 8.397 4.519 11.702 1.00 66.88 300 GLN A N 1
ATOM 2344 C CA . GLN A 1 300 ? 9.712 4.075 11.243 1.00 66.88 300 GLN A CA 1
ATOM 2345 C C . GLN A 1 300 ? 9.852 2.554 11.323 1.00 66.88 300 GLN A C 1
ATOM 2347 O O . GLN A 1 300 ? 10.343 1.943 10.376 1.00 66.88 300 GLN A O 1
ATOM 2352 N N . GLN A 1 301 ? 9.376 1.922 12.397 1.00 67.75 301 GLN A N 1
ATOM 2353 C CA . GLN A 1 301 ? 9.391 0.464 12.533 1.00 67.75 301 GLN A CA 1
ATOM 2354 C C . GLN A 1 301 ? 8.543 -0.226 11.460 1.00 67.75 301 GLN A C 1
ATOM 2356 O O . GLN A 1 301 ? 9.005 -1.182 10.833 1.00 67.75 301 GLN A O 1
ATOM 2361 N N . HIS A 1 302 ? 7.335 0.276 11.189 1.00 68.69 302 HIS A N 1
ATOM 2362 C CA . HIS A 1 302 ? 6.494 -0.253 10.115 1.00 68.69 302 HIS A CA 1
ATOM 2363 C C . HIS A 1 302 ? 7.175 -0.125 8.743 1.00 68.69 302 HIS A C 1
ATOM 2365 O O . HIS A 1 302 ? 7.232 -1.097 7.991 1.00 68.69 302 HIS A O 1
ATOM 2371 N N . ASN A 1 303 ? 7.757 1.042 8.445 1.00 68.12 303 ASN A N 1
ATOM 2372 C CA . ASN A 1 303 ? 8.496 1.276 7.201 1.00 68.12 303 ASN A CA 1
ATOM 2373 C C . ASN A 1 303 ? 9.699 0.340 7.065 1.00 68.12 303 ASN A C 1
ATOM 2375 O O . ASN A 1 303 ? 9.910 -0.228 5.997 1.00 68.12 303 ASN A O 1
ATOM 2379 N N . ARG A 1 304 ? 10.451 0.127 8.152 1.00 69.81 304 ARG A N 1
ATOM 2380 C CA . ARG A 1 304 ? 11.572 -0.822 8.191 1.00 69.81 304 ARG A CA 1
ATOM 2381 C C . ARG A 1 304 ? 11.103 -2.256 7.944 1.00 69.81 304 ARG A C 1
ATOM 2383 O O . ARG A 1 304 ? 11.729 -2.969 7.172 1.00 69.81 304 ARG A O 1
ATOM 2390 N N . SER A 1 305 ? 9.989 -2.672 8.544 1.00 70.00 305 SER A N 1
ATOM 2391 C CA . SER A 1 305 ? 9.410 -4.006 8.326 1.00 70.00 305 SER A CA 1
ATOM 2392 C C . SER A 1 305 ? 8.975 -4.215 6.871 1.00 70.00 305 SER A C 1
ATOM 2394 O O . SER A 1 305 ? 9.297 -5.239 6.267 1.00 70.00 305 SER A O 1
ATOM 2396 N N . LEU A 1 306 ? 8.305 -3.223 6.273 1.00 69.69 306 LEU A N 1
ATOM 2397 C CA . LEU A 1 306 ? 7.915 -3.252 4.862 1.00 69.69 306 LEU A CA 1
ATOM 2398 C C . LEU A 1 306 ? 9.142 -3.300 3.941 1.00 69.69 306 LEU A C 1
ATOM 2400 O O . LEU A 1 306 ? 9.197 -4.136 3.043 1.00 69.69 306 LEU A O 1
ATOM 2404 N N . MET A 1 307 ? 10.146 -2.463 4.213 1.00 73.06 307 MET A N 1
ATOM 2405 C CA . MET A 1 307 ? 11.426 -2.452 3.505 1.00 73.06 307 MET A CA 1
ATOM 2406 C C . MET A 1 307 ? 12.095 -3.827 3.542 1.00 73.06 307 MET A C 1
ATOM 2408 O O . MET A 1 307 ? 12.472 -4.333 2.491 1.00 73.06 307 MET A O 1
ATOM 2412 N N . ILE A 1 308 ? 12.204 -4.462 4.716 1.00 70.00 308 ILE A N 1
ATOM 2413 C CA . ILE A 1 308 ? 12.805 -5.798 4.847 1.00 70.00 308 ILE A CA 1
ATOM 2414 C C . ILE A 1 308 ? 12.067 -6.809 3.964 1.00 70.00 308 ILE A C 1
ATOM 2416 O O . ILE A 1 308 ? 12.711 -7.589 3.268 1.00 70.00 308 ILE A O 1
ATOM 2420 N N . ARG A 1 309 ? 10.728 -6.775 3.931 1.00 69.00 309 ARG A N 1
ATOM 2421 C CA . ARG A 1 309 ? 9.934 -7.667 3.070 1.00 69.00 309 ARG A CA 1
ATOM 2422 C C . ARG A 1 309 ? 10.176 -7.409 1.584 1.00 69.00 309 ARG A C 1
ATOM 2424 O O . ARG A 1 309 ? 10.309 -8.368 0.829 1.00 69.00 309 ARG A O 1
ATOM 2431 N N . CYS A 1 310 ? 10.259 -6.146 1.168 1.00 71.12 310 CYS A N 1
ATOM 2432 C CA . CYS A 1 310 ? 10.572 -5.785 -0.215 1.00 71.12 310 CYS A CA 1
ATOM 2433 C C . CYS A 1 310 ? 11.984 -6.233 -0.605 1.00 71.12 310 CYS A C 1
ATOM 2435 O O . CYS A 1 310 ? 12.149 -6.883 -1.629 1.00 71.12 310 CYS A O 1
ATOM 2437 N N . VAL A 1 311 ? 12.991 -5.971 0.232 1.00 70.88 311 VAL A N 1
ATOM 2438 C CA . VAL A 1 311 ? 14.375 -6.416 0.004 1.00 70.88 311 VAL A CA 1
ATOM 2439 C C . VAL A 1 311 ? 14.453 -7.941 -0.067 1.00 70.88 311 VAL A C 1
ATOM 2441 O O . VAL A 1 311 ? 15.065 -8.471 -0.982 1.00 70.88 311 VAL A O 1
ATOM 2444 N N . GLN A 1 312 ? 13.780 -8.666 0.828 1.00 68.94 312 GLN A N 1
ATOM 2445 C CA . GLN A 1 312 ? 13.709 -10.131 0.773 1.00 68.94 312 GLN A CA 1
ATOM 2446 C C . GLN A 1 312 ? 13.021 -10.652 -0.495 1.00 68.94 312 GLN A C 1
ATOM 2448 O O . GLN A 1 312 ? 13.390 -11.712 -0.992 1.00 68.94 312 GLN A O 1
ATOM 2453 N N . ALA A 1 313 ? 12.008 -9.947 -1.004 1.00 66.62 313 ALA A N 1
ATOM 2454 C CA . ALA A 1 313 ? 11.367 -10.295 -2.269 1.00 66.62 313 ALA A CA 1
ATOM 2455 C C . ALA A 1 313 ? 12.304 -10.049 -3.462 1.00 66.62 313 ALA A C 1
ATOM 2457 O O . ALA A 1 313 ? 12.291 -10.825 -4.411 1.00 66.62 313 ALA A O 1
ATOM 2458 N N . LEU A 1 314 ? 13.135 -9.006 -3.386 1.00 67.88 314 LEU A N 1
ATOM 2459 C CA . LEU A 1 314 ? 14.126 -8.664 -4.401 1.00 67.88 314 LEU A CA 1
ATOM 2460 C C . LEU A 1 314 ? 15.316 -9.628 -4.410 1.00 67.88 314 LEU A C 1
ATOM 2462 O O . LEU A 1 314 ? 15.786 -9.977 -5.481 1.00 67.88 314 LEU A O 1
ATOM 2466 N N . THR A 1 315 ? 15.812 -10.069 -3.255 1.00 66.25 315 THR A N 1
ATOM 2467 C CA . THR A 1 315 ? 17.047 -10.871 -3.164 1.00 66.25 315 THR A CA 1
ATOM 2468 C C . THR A 1 315 ? 16.836 -12.373 -3.337 1.00 66.25 315 THR A C 1
ATOM 2470 O O . THR A 1 315 ? 17.803 -13.106 -3.541 1.00 66.25 315 THR A O 1
ATOM 2473 N N . LYS A 1 316 ? 15.597 -12.871 -3.252 1.00 61.78 316 LYS A N 1
ATOM 2474 C CA . LYS A 1 316 ? 15.325 -14.301 -3.428 1.00 61.78 316 LYS A CA 1
ATOM 2475 C C . LYS A 1 316 ? 15.389 -14.691 -4.910 1.00 61.78 316 LYS A C 1
ATOM 2477 O O . LYS A 1 316 ? 14.704 -14.076 -5.726 1.00 61.78 316 LYS A O 1
ATOM 2482 N N . PRO A 1 317 ? 16.145 -15.745 -5.271 1.00 51.16 317 PRO A N 1
ATOM 2483 C CA . PRO A 1 317 ? 16.187 -16.230 -6.642 1.00 51.16 317 PRO A CA 1
ATOM 2484 C C . PRO A 1 317 ? 14.796 -16.700 -7.086 1.00 51.16 317 PRO A C 1
ATOM 2486 O O . PRO A 1 317 ? 14.083 -17.380 -6.339 1.00 51.16 317 PRO A O 1
ATOM 2489 N N . GLN A 1 318 ? 14.437 -16.361 -8.328 1.00 52.75 318 GLN A N 1
ATOM 2490 C CA . GLN A 1 318 ? 13.128 -16.607 -8.952 1.00 52.75 318 GLN A CA 1
ATOM 2491 C C . GLN A 1 318 ? 12.671 -18.081 -8.933 1.00 52.75 318 GLN A C 1
ATOM 2493 O O . GLN A 1 318 ? 11.511 -18.364 -9.217 1.00 52.75 318 GLN A O 1
ATOM 2498 N N . SER A 1 319 ? 13.539 -19.031 -8.568 1.00 46.69 319 SER A N 1
ATOM 2499 C CA . SER A 1 319 ? 13.246 -20.465 -8.604 1.00 46.69 319 SER A CA 1
ATOM 2500 C C . SER A 1 319 ? 12.425 -21.005 -7.424 1.00 46.69 319 SER A C 1
ATOM 2502 O O . SER A 1 319 ? 11.937 -22.128 -7.527 1.00 46.69 319 SER A O 1
ATOM 2504 N N . LYS A 1 320 ? 12.247 -20.268 -6.309 1.00 42.53 320 LYS A N 1
ATOM 2505 C CA . LYS A 1 320 ? 11.521 -20.799 -5.124 1.00 42.53 320 LYS A CA 1
ATOM 2506 C C . LYS A 1 320 ? 10.445 -19.907 -4.498 1.00 42.53 320 LYS A C 1
ATOM 2508 O O . LYS A 1 320 ? 9.659 -20.408 -3.701 1.00 42.53 320 LYS A O 1
ATOM 2513 N N . SER A 1 321 ? 10.338 -18.627 -4.852 1.00 49.00 321 SER A N 1
ATOM 2514 C CA . SER A 1 321 ? 9.166 -17.828 -4.470 1.00 49.00 321 SER A CA 1
ATOM 2515 C C . SER A 1 321 ? 8.831 -16.816 -5.550 1.00 49.00 321 SER A C 1
ATOM 2517 O O . SER A 1 321 ? 9.636 -15.925 -5.818 1.00 49.00 321 SER A O 1
ATOM 2519 N N . LYS A 1 322 ? 7.633 -16.922 -6.136 1.00 56.41 322 LYS A N 1
ATOM 2520 C CA . LYS A 1 322 ? 7.073 -15.840 -6.952 1.00 56.41 322 LYS A CA 1
ATOM 2521 C C . LYS A 1 322 ? 7.049 -14.572 -6.096 1.00 56.41 322 LYS A C 1
ATOM 2523 O O . LYS A 1 322 ? 6.623 -14.620 -4.939 1.00 56.41 322 LYS A O 1
ATOM 2528 N N . MET A 1 323 ? 7.545 -13.462 -6.643 1.00 62.28 323 MET A N 1
ATOM 2529 C CA . MET A 1 323 ? 7.442 -12.156 -5.995 1.00 62.28 323 MET A CA 1
ATOM 2530 C C . MET A 1 323 ? 5.989 -11.917 -5.583 1.00 62.28 323 MET A C 1
ATOM 2532 O O . MET A 1 323 ? 5.070 -12.239 -6.337 1.00 62.28 323 MET A O 1
ATOM 2536 N N . ALA A 1 324 ? 5.776 -11.396 -4.374 1.00 63.34 324 ALA A N 1
ATOM 2537 C CA . ALA A 1 324 ? 4.427 -11.191 -3.872 1.00 63.34 324 ALA A CA 1
ATOM 2538 C C . ALA A 1 324 ? 3.636 -10.303 -4.848 1.00 63.34 324 ALA A C 1
ATOM 2540 O O . ALA A 1 324 ? 4.101 -9.220 -5.213 1.00 63.34 324 ALA A O 1
ATOM 2541 N N . ALA A 1 325 ? 2.444 -10.755 -5.247 1.00 65.25 325 ALA A N 1
ATOM 2542 C CA . ALA A 1 325 ? 1.638 -10.108 -6.285 1.00 65.25 325 ALA A CA 1
ATOM 2543 C C . ALA A 1 325 ? 1.370 -8.618 -6.001 1.00 65.25 325 ALA A C 1
ATOM 2545 O O . ALA A 1 325 ? 1.302 -7.813 -6.921 1.00 65.25 325 ALA A O 1
ATOM 2546 N N . TRP A 1 326 ? 1.302 -8.224 -4.724 1.00 65.81 326 TRP A N 1
ATOM 2547 C CA . TRP A 1 326 ? 1.091 -6.833 -4.318 1.00 65.81 326 TRP A CA 1
ATOM 2548 C C . TRP A 1 326 ? 2.312 -5.913 -4.529 1.00 65.81 326 TRP A C 1
ATOM 2550 O O . TRP A 1 326 ? 2.130 -4.704 -4.645 1.00 65.81 326 TRP A O 1
ATOM 2560 N N . ILE A 1 327 ? 3.543 -6.445 -4.599 1.00 69.56 327 ILE A N 1
ATOM 2561 C CA . ILE A 1 327 ? 4.764 -5.661 -4.902 1.00 69.56 327 ILE A CA 1
ATOM 2562 C C . ILE A 1 327 ? 4.999 -5.573 -6.413 1.00 69.56 327 ILE A C 1
ATOM 2564 O O . ILE A 1 327 ? 5.562 -4.587 -6.889 1.00 69.56 327 ILE A O 1
ATOM 2568 N N . SER A 1 328 ? 4.566 -6.587 -7.167 1.00 72.25 328 SER A N 1
ATOM 2569 C CA . SER A 1 328 ? 4.861 -6.744 -8.597 1.00 72.25 328 SER A CA 1
ATOM 2570 C C . SER A 1 328 ? 4.608 -5.480 -9.444 1.00 72.25 328 SER A C 1
ATOM 2572 O O . SER A 1 328 ? 5.522 -5.102 -10.182 1.00 72.25 328 SER A O 1
ATOM 2574 N N . PRO A 1 329 ? 3.489 -4.738 -9.290 1.00 74.25 329 PRO A N 1
ATOM 2575 C CA . PRO A 1 329 ? 3.276 -3.514 -10.059 1.00 74.25 329 PRO A CA 1
ATOM 2576 C C . PRO A 1 329 ? 4.304 -2.422 -9.751 1.00 74.25 329 PRO A C 1
ATOM 2578 O O . PRO A 1 329 ? 4.862 -1.796 -10.651 1.00 74.25 329 PRO A O 1
ATOM 2581 N N . GLY A 1 330 ? 4.584 -2.209 -8.461 1.00 76.38 330 GLY A N 1
ATOM 2582 C CA . GLY A 1 330 ? 5.579 -1.239 -8.016 1.00 76.38 330 GLY A CA 1
ATOM 2583 C C . GLY A 1 330 ? 6.982 -1.613 -8.489 1.00 76.38 330 GLY A C 1
ATOM 2584 O O . GLY A 1 330 ? 7.745 -0.726 -8.867 1.00 76.38 330 GLY A O 1
ATOM 2585 N N . TYR A 1 331 ? 7.306 -2.907 -8.499 1.00 77.56 331 TYR A N 1
ATOM 2586 C CA . TYR A 1 331 ? 8.577 -3.424 -9.000 1.00 77.56 331 TYR A CA 1
ATOM 2587 C C . TYR A 1 331 ? 8.749 -3.160 -10.495 1.00 77.56 331 TYR A C 1
ATOM 2589 O O . TYR A 1 331 ? 9.760 -2.593 -10.890 1.00 77.56 331 TYR A O 1
ATOM 2597 N N . ALA A 1 332 ? 7.751 -3.490 -11.316 1.00 78.75 332 ALA A N 1
ATOM 2598 C CA . ALA A 1 332 ? 7.826 -3.278 -12.759 1.00 78.75 332 ALA A CA 1
ATOM 2599 C C . ALA A 1 332 ? 7.942 -1.786 -13.125 1.00 78.75 332 ALA A C 1
ATOM 2601 O O . ALA A 1 332 ? 8.631 -1.430 -14.078 1.00 78.75 332 ALA A O 1
ATOM 2602 N N . LEU A 1 333 ? 7.306 -0.893 -12.354 1.00 81.06 333 LEU A N 1
ATOM 2603 C CA . LEU A 1 333 ? 7.499 0.553 -12.508 1.00 81.06 333 LEU A CA 1
ATOM 2604 C C . LEU A 1 333 ? 8.933 0.973 -12.169 1.00 81.06 333 LEU A C 1
ATOM 2606 O O . LEU A 1 333 ? 9.529 1.745 -12.917 1.00 81.06 333 LEU A O 1
ATOM 2610 N N . LEU A 1 334 ? 9.498 0.455 -11.073 1.00 81.38 334 LEU A N 1
ATOM 2611 C CA . LEU A 1 334 ? 10.889 0.716 -10.699 1.00 81.38 334 LEU A CA 1
ATOM 2612 C C . LEU A 1 334 ? 11.855 0.205 -11.776 1.00 81.38 334 LEU A C 1
ATOM 2614 O O . LEU A 1 334 ? 12.754 0.934 -12.181 1.00 81.38 334 LEU A O 1
ATOM 2618 N N . GLU A 1 335 ? 11.633 -1.005 -12.280 1.00 81.31 335 GLU A N 1
ATOM 2619 C CA . GLU A 1 335 ? 12.425 -1.617 -13.346 1.00 81.31 335 GLU A CA 1
ATOM 2620 C C . GLU A 1 335 ? 12.351 -0.805 -14.643 1.00 81.31 335 GLU A C 1
ATOM 2622 O O . GLU A 1 335 ? 13.378 -0.509 -15.247 1.00 81.31 335 GLU A O 1
ATOM 2627 N N . ARG A 1 336 ? 11.159 -0.334 -15.027 1.00 83.38 336 ARG A N 1
ATOM 2628 C CA . ARG A 1 336 ? 10.974 0.534 -16.199 1.00 83.38 336 ARG A CA 1
ATOM 2629 C C . ARG A 1 336 ? 11.708 1.869 -16.071 1.00 83.38 336 ARG A C 1
ATOM 2631 O O . ARG A 1 336 ? 12.199 2.384 -17.070 1.00 83.38 336 ARG A O 1
ATOM 2638 N N . ILE A 1 337 ? 11.750 2.447 -14.873 1.00 81.19 337 ILE A N 1
ATOM 2639 C CA . ILE A 1 337 ? 12.449 3.714 -14.610 1.00 81.19 337 ILE A CA 1
ATOM 2640 C C . ILE A 1 337 ? 13.962 3.507 -14.578 1.00 81.19 337 ILE A C 1
ATOM 2642 O O . ILE A 1 337 ? 14.713 4.392 -14.982 1.00 81.19 337 ILE A O 1
ATOM 2646 N N . PHE A 1 338 ? 14.401 2.346 -14.094 1.00 80.12 338 PHE A N 1
ATOM 2647 C CA . PHE A 1 338 ? 15.808 1.992 -14.009 1.00 80.12 338 PHE A CA 1
ATOM 2648 C C . PHE A 1 338 ? 16.385 1.495 -15.339 1.00 80.12 338 PHE A C 1
ATOM 2650 O O . PHE A 1 338 ? 17.585 1.606 -15.567 1.00 80.12 338 PHE A O 1
ATOM 2657 N N . HIS A 1 339 ? 15.554 0.999 -16.251 1.00 78.94 339 HIS A N 1
ATOM 2658 C CA . HIS A 1 339 ? 15.973 0.626 -17.596 1.00 78.94 339 HIS A CA 1
ATOM 2659 C C . HIS A 1 339 ? 16.609 1.824 -18.345 1.00 78.94 339 HIS A C 1
ATOM 2661 O O . HIS A 1 339 ? 16.069 2.932 -18.288 1.00 78.94 339 HIS A O 1
ATOM 2667 N N . PRO A 1 340 ? 17.720 1.641 -19.090 1.00 74.62 340 PRO A N 1
ATOM 2668 C CA . PRO A 1 340 ? 18.403 0.377 -19.417 1.00 74.62 340 PRO A CA 1
ATOM 2669 C C . PRO A 1 340 ? 19.512 -0.039 -18.432 1.00 74.62 340 PRO A C 1
ATOM 2671 O O . PRO A 1 340 ? 20.227 -1.002 -18.686 1.00 74.62 340 PRO A O 1
ATOM 2674 N N . TRP A 1 341 ? 19.691 0.675 -17.321 1.00 73.69 341 TRP A N 1
ATOM 2675 C CA . TRP A 1 341 ? 20.884 0.601 -16.465 1.00 73.69 341 TRP A CA 1
ATOM 2676 C C . TRP A 1 341 ? 21.066 -0.716 -15.700 1.00 73.69 341 TRP A C 1
ATOM 2678 O O . TRP A 1 341 ? 22.152 -0.993 -15.187 1.00 73.69 341 TRP A O 1
ATOM 2688 N N . GLY A 1 342 ? 20.022 -1.538 -15.627 1.00 75.25 342 GLY A N 1
ATOM 2689 C CA . GLY A 1 342 ? 20.049 -2.838 -14.975 1.00 75.25 342 GLY A CA 1
ATOM 2690 C C . GLY A 1 342 ? 18.658 -3.323 -14.603 1.00 75.25 342 GLY A C 1
ATOM 2691 O O . GLY A 1 342 ? 17.648 -2.826 -15.102 1.00 75.25 342 GLY A O 1
ATOM 2692 N N . SER A 1 343 ? 18.627 -4.295 -13.703 1.00 76.56 343 SER A N 1
ATOM 2693 C CA . SER A 1 343 ? 17.419 -4.785 -13.053 1.00 76.56 343 SER A CA 1
ATOM 2694 C C . SER A 1 343 ? 17.083 -3.952 -11.813 1.00 76.56 343 SER A C 1
ATOM 2696 O O . SER A 1 343 ? 17.942 -3.313 -11.206 1.00 76.56 343 SER A O 1
ATOM 2698 N N . ALA A 1 344 ? 15.831 -4.003 -11.361 1.00 74.38 344 ALA A N 1
ATOM 2699 C CA . ALA A 1 344 ? 15.441 -3.350 -10.110 1.00 74.38 344 ALA A CA 1
ATOM 2700 C C . ALA A 1 344 ? 16.115 -3.959 -8.857 1.00 74.38 344 ALA A C 1
ATOM 2702 O O . ALA A 1 344 ? 16.144 -3.310 -7.813 1.00 74.38 344 ALA A O 1
ATOM 2703 N N . GLN A 1 345 ? 16.680 -5.172 -8.939 1.00 74.75 345 GLN A N 1
ATOM 2704 C CA . GLN A 1 345 ? 17.497 -5.741 -7.855 1.00 74.75 345 GLN A CA 1
ATOM 2705 C C . GLN A 1 345 ? 18.812 -4.981 -7.698 1.00 74.75 345 GLN A C 1
ATOM 2707 O O . GLN A 1 345 ? 19.260 -4.748 -6.575 1.00 74.75 345 GLN A O 1
ATOM 2712 N N . ASP A 1 346 ? 19.384 -4.532 -8.815 1.00 73.94 346 ASP A N 1
ATOM 2713 C CA . ASP A 1 346 ? 20.672 -3.853 -8.830 1.00 73.94 346 ASP A CA 1
ATOM 2714 C C . ASP A 1 346 ? 20.605 -2.548 -8.024 1.00 73.94 346 ASP A C 1
ATOM 2716 O O . ASP A 1 346 ? 21.540 -2.213 -7.300 1.00 73.94 346 ASP A O 1
ATOM 2720 N N . VAL A 1 347 ? 19.454 -1.858 -8.041 1.00 75.31 347 VAL A N 1
ATOM 2721 C CA . VAL A 1 347 ? 19.176 -0.629 -7.268 1.00 75.31 347 VAL A CA 1
ATOM 2722 C C . VAL A 1 347 ? 19.522 -0.768 -5.780 1.00 75.31 347 VAL A C 1
ATOM 2724 O O . VAL A 1 347 ? 19.944 0.209 -5.158 1.00 75.31 347 VAL A O 1
ATOM 2727 N N . LEU A 1 348 ? 19.400 -1.968 -5.199 1.00 72.75 348 LEU A N 1
ATOM 2728 C CA . LEU A 1 348 ? 19.749 -2.219 -3.796 1.00 72.75 348 LEU A CA 1
ATOM 2729 C C . LEU A 1 348 ? 21.240 -2.012 -3.497 1.00 72.75 348 LEU A C 1
ATOM 2731 O O . LEU A 1 348 ? 21.593 -1.702 -2.356 1.00 72.75 348 LEU A O 1
ATOM 2735 N N . PHE A 1 349 ? 22.092 -2.147 -4.510 1.00 70.00 349 PHE A N 1
ATOM 2736 C CA . PHE A 1 349 ? 23.536 -1.968 -4.421 1.00 70.00 349 PHE A CA 1
ATOM 2737 C C . PHE A 1 349 ? 23.990 -0.525 -4.702 1.00 70.00 349 PHE A C 1
ATOM 2739 O O . PHE A 1 349 ? 25.120 -0.163 -4.382 1.00 70.00 349 PHE A O 1
ATOM 2746 N N . ALA A 1 350 ? 23.124 0.337 -5.244 1.00 70.31 350 ALA A N 1
ATOM 2747 C CA . ALA A 1 350 ? 23.474 1.718 -5.601 1.00 70.31 350 ALA A CA 1
ATOM 2748 C C . ALA A 1 350 ? 23.830 2.563 -4.383 1.00 70.31 350 ALA A C 1
ATOM 2750 O O . ALA A 1 350 ? 23.308 2.301 -3.311 1.00 70.31 350 ALA A O 1
ATOM 2751 N N . SER A 1 351 ? 24.663 3.601 -4.517 1.00 67.75 351 SER A N 1
ATOM 2752 C CA . SER A 1 351 ? 24.969 4.537 -3.419 1.00 67.75 351 SER A CA 1
ATOM 2753 C C . SER A 1 351 ? 23.790 5.462 -3.108 1.00 67.75 351 SER A C 1
ATOM 2755 O O . SER A 1 351 ? 23.225 6.074 -4.013 1.00 67.75 351 SER A O 1
ATOM 2757 N N . GLY A 1 352 ? 23.467 5.648 -1.822 1.00 64.69 352 GLY A N 1
ATOM 2758 C CA . GLY A 1 352 ? 22.445 6.618 -1.407 1.00 64.69 352 GLY A CA 1
ATOM 2759 C C . GLY A 1 352 ? 22.851 8.074 -1.625 1.00 64.69 352 GLY A C 1
ATOM 2760 O O . GLY A 1 352 ? 21.990 8.936 -1.797 1.00 64.69 352 GLY A O 1
ATOM 2761 N N . ASN A 1 353 ? 24.156 8.338 -1.698 1.00 65.81 353 ASN A N 1
ATOM 2762 C CA . ASN A 1 353 ? 24.686 9.668 -1.974 1.00 65.81 353 ASN A CA 1
ATOM 2763 C C . ASN A 1 353 ? 24.702 9.996 -3.474 1.00 65.81 353 ASN A C 1
ATOM 2765 O O . ASN A 1 353 ? 24.900 11.161 -3.821 1.00 65.81 353 ASN A O 1
ATOM 2769 N N . SER A 1 354 ? 24.409 9.026 -4.352 1.00 70.38 354 SER A N 1
ATOM 2770 C CA . SER A 1 354 ? 24.438 9.248 -5.797 1.00 70.38 354 SER A CA 1
ATOM 2771 C C . SER A 1 354 ? 23.411 10.298 -6.245 1.00 70.38 354 SER A C 1
ATOM 2773 O O . SER A 1 354 ? 22.219 10.215 -5.939 1.00 70.38 354 SER A O 1
ATOM 2775 N N . THR A 1 355 ? 23.865 11.297 -6.996 1.00 68.81 355 THR A N 1
ATOM 2776 C CA . THR A 1 355 ? 23.049 12.259 -7.745 1.00 68.81 355 THR A CA 1
ATOM 2777 C C . THR A 1 355 ? 22.089 11.575 -8.715 1.00 68.81 355 THR A C 1
ATOM 2779 O O . THR A 1 355 ? 20.921 11.960 -8.756 1.00 68.81 355 THR A O 1
ATOM 2782 N N . PHE A 1 356 ? 22.520 10.529 -9.428 1.00 72.94 356 PHE A N 1
ATOM 2783 C CA . PHE A 1 356 ? 21.652 9.747 -10.312 1.00 72.94 356 PHE A CA 1
ATOM 2784 C C . PHE A 1 356 ? 20.531 9.074 -9.536 1.00 72.94 356 PHE A C 1
ATOM 2786 O O . PHE A 1 356 ? 19.372 9.217 -9.912 1.00 72.94 356 PHE A O 1
ATOM 2793 N N . MET A 1 357 ? 20.843 8.422 -8.412 1.00 75.06 357 MET A N 1
ATOM 2794 C CA . MET A 1 357 ? 19.811 7.788 -7.593 1.00 75.06 357 MET A CA 1
ATOM 2795 C C . MET A 1 357 ? 18.845 8.835 -7.020 1.00 75.06 357 MET A C 1
ATOM 2797 O O . MET A 1 357 ? 17.632 8.660 -7.072 1.00 75.06 357 MET A O 1
ATOM 2801 N N . ARG A 1 358 ? 19.350 9.995 -6.579 1.00 75.31 358 ARG A N 1
ATOM 2802 C CA . ARG A 1 358 ? 18.504 11.126 -6.157 1.00 75.31 358 ARG A CA 1
ATOM 2803 C C . ARG A 1 358 ? 17.611 11.662 -7.284 1.00 75.31 358 ARG A C 1
ATOM 2805 O O . ARG A 1 358 ? 16.473 12.033 -7.010 1.00 75.31 358 ARG A O 1
ATOM 2812 N N . GLN A 1 359 ? 18.089 11.707 -8.530 1.00 75.19 359 GLN A N 1
ATOM 2813 C CA . GLN A 1 359 ? 17.285 12.092 -9.699 1.00 75.19 359 GLN A CA 1
ATOM 2814 C C . GLN A 1 359 ? 16.247 11.021 -10.053 1.00 75.19 359 GLN A C 1
ATOM 2816 O O . GLN A 1 359 ? 15.088 11.355 -10.293 1.00 75.19 359 GLN A O 1
ATOM 2821 N N . LEU A 1 360 ? 16.634 9.745 -10.015 1.00 76.88 360 LEU A N 1
ATOM 2822 C CA . LEU A 1 360 ? 15.759 8.597 -10.242 1.00 76.88 360 LEU A CA 1
ATOM 2823 C C . LEU A 1 360 ? 14.588 8.599 -9.251 1.00 76.88 360 LEU A C 1
ATOM 2825 O O . LEU A 1 360 ? 13.437 8.461 -9.655 1.00 76.88 360 LEU A O 1
ATOM 2829 N N . MET A 1 361 ? 14.867 8.850 -7.967 1.00 75.94 361 MET A N 1
ATOM 2830 C CA . MET A 1 361 ? 13.845 8.900 -6.915 1.00 75.94 361 MET A CA 1
ATOM 2831 C C . MET A 1 361 ? 12.944 10.139 -6.981 1.00 75.94 361 MET A C 1
ATOM 2833 O O . MET A 1 361 ? 11.870 10.137 -6.387 1.00 75.94 361 MET A O 1
ATOM 2837 N N . ARG A 1 362 ? 13.350 11.187 -7.709 1.00 77.50 362 ARG A N 1
ATOM 2838 C CA . ARG A 1 362 ? 12.511 12.364 -7.999 1.00 77.50 362 ARG A CA 1
ATOM 2839 C C . ARG A 1 362 ? 11.629 12.181 -9.233 1.00 77.50 362 ARG A C 1
ATOM 2841 O O . ARG A 1 362 ? 10.822 13.062 -9.523 1.00 77.50 362 ARG A O 1
ATOM 2848 N N . ASN A 1 363 ? 11.779 11.079 -9.970 1.00 80.12 363 ASN A N 1
ATOM 2849 C CA . ASN A 1 363 ? 10.961 10.808 -11.142 1.00 80.12 363 ASN A CA 1
ATOM 2850 C C . ASN A 1 363 ? 9.487 10.650 -10.719 1.00 80.12 363 ASN A C 1
ATOM 2852 O O . ASN A 1 363 ? 9.207 9.824 -9.850 1.00 80.12 363 ASN A O 1
ATOM 2856 N N . PRO A 1 364 ? 8.533 11.381 -11.327 1.00 74.31 364 PRO A N 1
ATOM 2857 C CA . PRO A 1 364 ? 7.115 11.283 -10.969 1.00 74.31 364 PRO A CA 1
ATOM 2858 C C . PRO A 1 364 ? 6.526 9.884 -11.196 1.00 74.31 364 PRO A C 1
ATOM 2860 O O . PRO A 1 364 ? 5.530 9.529 -10.572 1.00 74.31 364 PRO A O 1
ATOM 2863 N N . ASN A 1 365 ? 7.149 9.073 -12.056 1.00 75.25 365 ASN A N 1
ATOM 2864 C CA . ASN A 1 365 ? 6.730 7.696 -12.303 1.00 75.25 365 ASN A CA 1
ATOM 2865 C C . ASN A 1 365 ? 7.173 6.734 -11.187 1.00 75.25 365 ASN A C 1
ATOM 2867 O O . ASN A 1 365 ? 6.665 5.614 -11.104 1.00 75.25 365 ASN A O 1
ATOM 2871 N N . ALA A 1 366 ? 8.123 7.136 -10.333 1.00 74.12 366 ALA A N 1
ATOM 2872 C CA . ALA A 1 366 ? 8.555 6.330 -9.202 1.00 74.12 366 ALA A CA 1
ATOM 2873 C C . ALA A 1 366 ? 7.538 6.481 -8.071 1.00 74.12 366 ALA A C 1
ATOM 2875 O O . ALA A 1 366 ? 7.233 7.588 -7.626 1.00 74.12 366 ALA A O 1
ATOM 2876 N N . THR A 1 367 ? 7.012 5.363 -7.568 1.00 73.69 367 THR A N 1
ATOM 2877 C CA . THR A 1 367 ? 6.081 5.441 -6.437 1.00 73.69 367 THR A CA 1
ATOM 2878 C C . THR A 1 367 ? 6.782 6.066 -5.214 1.00 73.69 367 THR A C 1
ATOM 2880 O O . THR A 1 367 ? 7.920 5.687 -4.914 1.00 73.69 367 THR A O 1
ATOM 2883 N N . PRO A 1 368 ? 6.125 6.967 -4.453 1.00 70.88 368 PRO A N 1
ATOM 2884 C CA . PRO A 1 368 ? 6.716 7.581 -3.256 1.00 70.88 368 PRO A CA 1
ATOM 2885 C C . PRO A 1 368 ? 7.201 6.561 -2.216 1.00 70.88 368 PRO A C 1
ATOM 2887 O O . PRO A 1 368 ? 8.146 6.824 -1.472 1.00 70.88 368 PRO A O 1
ATOM 2890 N N . MET A 1 369 ? 6.583 5.374 -2.201 1.00 74.31 369 MET A N 1
ATOM 2891 C CA . MET A 1 369 ? 7.013 4.231 -1.398 1.00 74.31 369 MET A CA 1
ATOM 2892 C C . MET A 1 369 ? 8.484 3.888 -1.652 1.00 74.31 369 MET A C 1
ATOM 2894 O O . MET A 1 369 ? 9.235 3.750 -0.689 1.00 74.31 369 MET A O 1
ATOM 2898 N N . TRP A 1 370 ? 8.913 3.790 -2.917 1.00 76.06 370 TRP A N 1
ATOM 2899 C CA . TRP A 1 370 ? 10.298 3.449 -3.250 1.00 76.06 370 TRP A CA 1
ATOM 2900 C C . TRP A 1 370 ? 11.274 4.518 -2.777 1.00 76.06 370 TRP A C 1
ATOM 2902 O O . TRP A 1 370 ? 12.333 4.164 -2.273 1.00 76.06 370 TRP A O 1
ATOM 2912 N N . SER A 1 371 ? 10.920 5.807 -2.874 1.00 74.94 371 SER A N 1
ATOM 2913 C CA . SER A 1 371 ? 11.784 6.896 -2.390 1.00 74.94 371 SER A CA 1
ATOM 2914 C C . SER A 1 371 ? 12.031 6.779 -0.896 1.00 74.94 371 SER A C 1
ATOM 2916 O O . SER A 1 371 ? 13.179 6.791 -0.470 1.00 74.94 371 SER A O 1
ATOM 2918 N N . VAL A 1 372 ? 10.971 6.623 -0.102 1.00 71.62 372 VAL A N 1
ATOM 2919 C CA . VAL A 1 372 ? 11.098 6.487 1.355 1.00 71.62 372 VAL A CA 1
ATOM 2920 C C . VAL A 1 372 ? 11.853 5.206 1.710 1.00 71.62 372 VAL A C 1
ATOM 2922 O O . VAL A 1 372 ? 12.752 5.228 2.549 1.00 71.62 372 VAL A O 1
ATOM 2925 N N . MET A 1 373 ? 11.519 4.098 1.046 1.00 74.69 373 MET A N 1
ATOM 2926 C CA . MET A 1 373 ? 12.119 2.793 1.301 1.00 74.69 373 MET A CA 1
ATOM 2927 C C . MET A 1 373 ? 13.616 2.773 0.978 1.00 74.69 373 MET A C 1
ATOM 2929 O O . MET A 1 373 ? 14.397 2.316 1.806 1.00 74.69 373 MET A O 1
ATOM 2933 N N . LEU A 1 374 ? 14.026 3.270 -0.194 1.00 75.19 374 LEU A N 1
ATOM 2934 C CA . LEU A 1 374 ? 15.427 3.276 -0.615 1.00 75.19 374 LEU A CA 1
ATOM 2935 C C . LEU A 1 374 ? 16.255 4.271 0.197 1.00 75.19 374 LEU A C 1
ATOM 2937 O O . LEU A 1 374 ? 17.358 3.924 0.602 1.00 75.19 374 LEU A O 1
ATOM 2941 N N . SER A 1 375 ? 15.720 5.452 0.526 1.00 73.88 375 SER A N 1
ATOM 2942 C CA . SER A 1 375 ? 16.400 6.381 1.439 1.00 73.88 375 SER A CA 1
ATOM 2943 C C . SER A 1 375 ? 16.682 5.730 2.797 1.00 73.88 375 SER A C 1
ATOM 2945 O O . SER A 1 375 ? 17.821 5.754 3.254 1.00 73.88 375 SER A O 1
ATOM 2947 N N . SER A 1 376 ? 15.688 5.067 3.403 1.00 70.2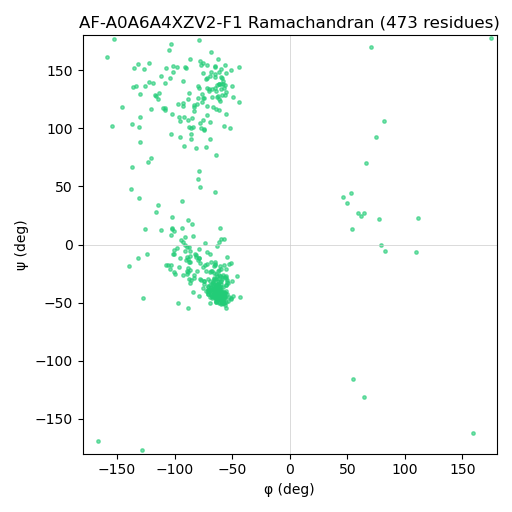5 376 SER A N 1
ATOM 2948 C CA . SER A 1 376 ? 15.893 4.328 4.657 1.00 70.25 376 SER A CA 1
ATOM 2949 C C . SER A 1 376 ? 16.829 3.127 4.497 1.00 70.25 376 SER A C 1
ATOM 2951 O O . SER A 1 376 ? 17.649 2.875 5.373 1.00 70.25 376 SER A O 1
ATOM 2953 N N . TRP A 1 377 ? 16.744 2.391 3.385 1.00 73.50 377 TRP A N 1
ATOM 2954 C CA . TRP A 1 377 ? 17.657 1.285 3.090 1.00 73.50 377 TRP A CA 1
ATOM 2955 C C . TRP A 1 377 ? 19.104 1.770 3.044 1.00 73.50 377 TRP A C 1
ATOM 2957 O O . TRP A 1 377 ? 19.972 1.168 3.668 1.00 73.50 377 TRP A O 1
ATOM 2967 N N . PHE A 1 378 ? 19.361 2.885 2.361 1.00 72.81 378 PHE A N 1
ATOM 2968 C CA . PHE A 1 378 ? 20.703 3.425 2.204 1.00 72.81 378 PHE A CA 1
ATOM 2969 C C . PHE A 1 378 ? 21.320 3.916 3.514 1.00 72.81 378 PHE A C 1
ATOM 2971 O O . PHE A 1 378 ? 22.527 3.767 3.678 1.00 72.81 378 PHE A O 1
ATOM 2978 N N . GLU A 1 379 ? 20.507 4.423 4.441 1.00 68.38 379 GLU A N 1
ATOM 2979 C CA . GLU A 1 379 ? 20.928 4.801 5.797 1.00 68.38 379 GLU A CA 1
ATOM 2980 C C . GLU A 1 379 ? 21.179 3.584 6.707 1.00 68.38 379 GLU A C 1
ATOM 2982 O O . GLU A 1 379 ? 22.026 3.641 7.595 1.00 68.38 379 GLU A O 1
ATOM 2987 N N . VAL A 1 380 ? 20.448 2.480 6.502 1.00 63.28 380 VAL A N 1
ATOM 2988 C CA . VAL A 1 380 ? 20.361 1.347 7.447 1.00 63.28 380 VAL A CA 1
ATOM 2989 C C . VAL A 1 380 ? 21.023 0.067 6.910 1.00 63.28 380 VAL A C 1
ATOM 2991 O O . VAL A 1 380 ? 20.847 -0.994 7.499 1.00 63.28 380 VAL A O 1
ATOM 2994 N N . ARG A 1 381 ? 21.819 0.115 5.826 1.00 61.47 381 ARG A N 1
ATOM 2995 C CA . ARG A 1 381 ? 22.442 -1.085 5.197 1.00 61.47 381 ARG A CA 1
ATOM 2996 C C . ARG A 1 381 ? 23.210 -2.004 6.159 1.00 61.47 381 ARG A C 1
ATOM 2998 O O . ARG A 1 381 ? 23.458 -3.160 5.836 1.00 61.47 381 ARG A O 1
ATOM 3005 N N . TRP A 1 382 ? 23.530 -1.527 7.357 1.00 49.09 382 TRP A N 1
ATOM 3006 C CA . TRP A 1 382 ? 23.935 -2.318 8.518 1.00 49.09 382 TRP A CA 1
ATOM 3007 C C . TRP A 1 382 ? 22.752 -2.989 9.248 1.00 49.09 382 TRP A C 1
ATOM 3009 O O . TRP A 1 382 ? 22.490 -2.729 10.422 1.00 49.09 382 TRP A O 1
ATOM 3019 N N . THR A 1 383 ? 22.029 -3.894 8.581 1.00 44.59 383 THR A N 1
ATOM 3020 C CA . THR A 1 383 ? 21.124 -4.821 9.293 1.00 44.59 383 THR A CA 1
ATOM 3021 C C . THR A 1 383 ? 21.862 -6.118 9.658 1.00 44.59 383 THR A C 1
ATOM 3023 O O . THR A 1 383 ? 22.770 -6.518 8.928 1.00 44.59 383 THR A O 1
ATOM 3026 N N . PRO A 1 384 ? 21.472 -6.835 10.733 1.00 39.69 384 PRO A N 1
ATOM 3027 C CA . PRO A 1 384 ? 22.088 -8.110 11.133 1.00 39.69 384 PRO A CA 1
ATOM 3028 C C . PRO A 1 384 ? 21.938 -9.249 10.103 1.00 39.69 384 PRO A C 1
ATOM 3030 O O . PRO A 1 384 ? 22.441 -10.344 10.330 1.00 39.69 384 PRO A O 1
ATOM 3033 N N . PHE A 1 385 ? 21.263 -9.007 8.973 1.00 41.72 385 PHE A N 1
ATOM 3034 C CA . PHE A 1 385 ? 21.133 -9.947 7.857 1.00 41.72 385 PHE A CA 1
ATOM 3035 C C . PHE A 1 385 ? 22.262 -9.827 6.817 1.00 41.72 385 PHE A C 1
ATOM 3037 O O . PHE A 1 385 ? 22.286 -10.617 5.876 1.00 41.72 385 PHE A O 1
ATOM 3044 N N . GLY A 1 386 ? 23.194 -8.879 6.996 1.00 46.50 386 GLY A N 1
ATOM 3045 C CA . GLY A 1 386 ? 24.288 -8.618 6.059 1.00 46.50 386 GLY A CA 1
ATOM 3046 C C . GLY A 1 386 ? 23.822 -7.979 4.746 1.00 46.50 386 GLY A C 1
ATOM 3047 O O . GLY A 1 386 ? 22.625 -7.891 4.461 1.00 46.50 386 GLY A O 1
ATOM 3048 N N . LEU A 1 387 ? 24.781 -7.519 3.933 1.00 51.69 387 LEU A N 1
ATOM 3049 C CA . LEU A 1 387 ? 24.545 -7.289 2.502 1.00 51.69 387 LEU A CA 1
ATOM 3050 C C . LEU A 1 387 ? 23.925 -8.565 1.893 1.00 51.69 387 LEU A C 1
ATOM 3052 O O . LEU A 1 387 ? 24.215 -9.655 2.401 1.00 51.69 387 LEU A O 1
ATOM 3056 N N . PRO A 1 388 ? 23.089 -8.468 0.836 1.00 50.66 388 PRO A N 1
ATOM 3057 C CA . PRO A 1 388 ? 22.628 -9.648 0.102 1.00 50.66 388 PRO A CA 1
ATOM 3058 C C . PRO A 1 388 ? 23.823 -10.577 -0.117 1.00 50.66 388 PRO A C 1
ATOM 3060 O O . PRO A 1 388 ? 24.850 -10.107 -0.599 1.00 50.66 388 PRO A O 1
ATOM 3063 N N . SER A 1 389 ? 23.740 -11.833 0.342 1.00 46.31 389 SER A N 1
ATOM 3064 C CA . SER A 1 389 ? 24.918 -12.703 0.430 1.00 46.31 389 SER A CA 1
ATOM 3065 C C . SER A 1 389 ? 25.679 -12.690 -0.894 1.00 46.31 389 SER A C 1
ATOM 3067 O O . SER A 1 389 ? 25.067 -12.971 -1.926 1.00 46.31 389 SER A O 1
ATOM 3069 N N . ASN A 1 390 ? 26.983 -12.397 -0.841 1.00 51.88 390 ASN A N 1
ATOM 3070 C CA . ASN A 1 390 ? 27.940 -12.370 -1.956 1.00 51.88 390 ASN A CA 1
ATOM 3071 C C . ASN A 1 390 ? 28.151 -13.764 -2.593 1.00 51.88 390 ASN A C 1
ATOM 3073 O O . ASN A 1 390 ? 29.279 -14.206 -2.812 1.00 51.88 390 ASN A O 1
ATOM 3077 N N . ALA A 1 391 ? 27.079 -14.512 -2.841 1.00 42.53 391 ALA A N 1
ATOM 3078 C CA . ALA A 1 391 ? 27.122 -15.792 -3.512 1.00 42.53 391 ALA A CA 1
ATOM 3079 C C . ALA A 1 391 ? 27.362 -15.530 -5.007 1.00 42.53 391 ALA A C 1
ATOM 3081 O O . ALA A 1 391 ? 26.437 -15.191 -5.736 1.00 42.53 391 ALA A O 1
ATOM 3082 N N . ALA A 1 392 ? 28.632 -15.685 -5.405 1.00 50.19 392 ALA A N 1
ATOM 3083 C CA . ALA A 1 392 ? 29.242 -15.406 -6.710 1.00 50.19 392 ALA A CA 1
ATOM 3084 C C . ALA A 1 392 ? 29.458 -13.907 -7.011 1.00 50.19 392 ALA A C 1
ATOM 3086 O O . ALA A 1 392 ? 28.616 -13.227 -7.587 1.00 50.19 392 ALA A O 1
ATOM 3087 N N . SER A 1 393 ? 30.654 -13.409 -6.678 1.00 57.50 393 SER A N 1
ATOM 3088 C CA . SER A 1 393 ? 31.152 -12.026 -6.824 1.00 57.50 393 SER A CA 1
ATOM 3089 C C . SER A 1 393 ? 31.127 -11.419 -8.240 1.00 57.50 393 SER A C 1
ATOM 3091 O O . SER A 1 393 ? 31.626 -10.316 -8.438 1.00 57.50 393 SER A O 1
ATOM 3093 N N . LEU A 1 394 ? 30.579 -12.117 -9.236 1.00 58.97 394 LEU A N 1
ATOM 3094 C CA . LEU A 1 394 ? 30.617 -11.724 -10.645 1.00 58.97 394 LEU A CA 1
ATOM 3095 C C . LEU A 1 394 ? 29.279 -11.184 -11.160 1.00 58.97 394 LEU A C 1
ATOM 3097 O O . LEU A 1 394 ? 29.259 -10.485 -12.164 1.00 58.97 394 LEU A O 1
ATOM 3101 N N . ASP A 1 395 ? 28.167 -11.435 -10.468 1.00 64.62 395 ASP A N 1
ATOM 3102 C CA . ASP A 1 395 ? 26.843 -10.908 -10.844 1.00 64.62 395 ASP A CA 1
ATOM 3103 C C . ASP A 1 395 ? 26.581 -9.483 -10.317 1.00 64.62 395 ASP A C 1
ATOM 3105 O O . ASP A 1 395 ? 25.445 -9.015 -10.253 1.00 64.62 395 ASP A O 1
ATOM 3109 N N . ILE A 1 396 ? 27.653 -8.791 -9.936 1.00 67.06 396 ILE A N 1
ATOM 3110 C CA . ILE A 1 396 ? 27.630 -7.449 -9.369 1.00 67.06 396 ILE A CA 1
ATOM 3111 C C . ILE A 1 396 ? 27.472 -6.427 -10.504 1.00 67.06 396 ILE A C 1
ATOM 3113 O O . ILE A 1 396 ? 28.154 -6.552 -11.531 1.00 67.06 396 ILE A O 1
ATOM 3117 N N . PRO A 1 397 ? 26.610 -5.405 -10.348 1.00 69.75 397 PRO A N 1
ATOM 3118 C CA . PRO A 1 397 ? 26.495 -4.337 -11.332 1.00 69.75 397 PRO A CA 1
ATOM 3119 C C . PRO A 1 397 ? 27.835 -3.623 -11.539 1.00 69.75 397 PRO A C 1
ATOM 3121 O O . PRO A 1 397 ? 28.543 -3.347 -10.572 1.00 69.75 397 PRO A O 1
ATOM 3124 N N . LEU A 1 398 ? 28.166 -3.264 -12.784 1.00 67.56 398 LEU A N 1
ATOM 3125 C CA . LEU A 1 398 ? 29.445 -2.621 -13.148 1.00 67.56 398 LEU A CA 1
ATOM 3126 C C . LEU A 1 398 ? 29.732 -1.313 -12.399 1.00 67.56 398 LEU A C 1
ATOM 3128 O O . LEU A 1 398 ? 30.861 -0.843 -12.357 1.00 67.56 398 LEU A O 1
ATOM 3132 N N . TRP A 1 399 ? 28.700 -0.722 -11.813 1.00 60.03 399 TRP A N 1
ATOM 3133 C CA . TRP A 1 399 ? 28.725 0.541 -11.091 1.00 60.03 399 TRP A CA 1
ATOM 3134 C C . TRP A 1 399 ? 28.712 0.366 -9.559 1.00 60.03 399 TRP A C 1
ATOM 3136 O O . TRP A 1 399 ? 28.452 1.327 -8.836 1.00 60.03 399 TRP A O 1
ATOM 3146 N N . HIS A 1 400 ? 28.960 -0.845 -9.044 1.00 58.81 400 HIS A N 1
ATOM 3147 C CA . HIS A 1 400 ? 29.108 -1.100 -7.608 1.00 58.81 400 HIS A CA 1
ATOM 3148 C C . HIS A 1 400 ? 30.380 -0.438 -7.056 1.00 58.81 400 HIS A C 1
ATOM 3150 O O . HIS A 1 400 ? 31.478 -0.677 -7.555 1.00 58.81 400 HIS A O 1
ATOM 3156 N N . ASN A 1 401 ? 30.226 0.355 -5.990 1.00 49.56 401 ASN A N 1
ATOM 3157 C CA . ASN A 1 401 ? 31.247 1.290 -5.489 1.00 49.56 401 ASN A CA 1
ATOM 3158 C C . ASN A 1 401 ? 32.588 0.649 -5.079 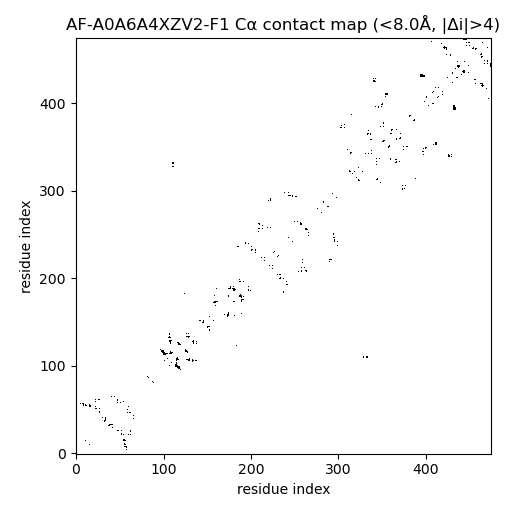1.00 49.56 401 ASN A C 1
ATOM 3160 O O . ASN A 1 401 ? 33.594 1.345 -5.040 1.00 49.56 401 ASN A O 1
ATOM 3164 N N . ASP A 1 402 ? 32.616 -0.652 -4.786 1.00 45.16 402 ASP A N 1
ATOM 3165 C CA . ASP A 1 402 ? 33.814 -1.324 -4.257 1.00 45.16 402 ASP A CA 1
ATOM 3166 C C . ASP A 1 402 ? 34.775 -1.880 -5.329 1.00 45.16 402 ASP A C 1
ATOM 3168 O O . ASP A 1 402 ? 35.891 -2.263 -4.991 1.00 45.16 402 ASP A O 1
ATOM 3172 N N . PHE A 1 403 ? 34.380 -1.953 -6.610 1.00 41.72 403 PHE A N 1
ATOM 3173 C CA . PHE A 1 403 ? 35.171 -2.657 -7.640 1.00 41.72 403 PHE A CA 1
ATOM 3174 C C . PHE A 1 403 ? 36.026 -1.758 -8.546 1.00 41.72 403 PHE A C 1
ATOM 3176 O O . PHE A 1 403 ? 36.807 -2.281 -9.335 1.00 41.72 403 PHE A O 1
ATOM 3183 N N . SER A 1 404 ? 35.944 -0.428 -8.426 1.00 41.81 404 SER A N 1
ATOM 3184 C CA . SER A 1 404 ? 36.865 0.482 -9.122 1.00 41.81 404 SER A CA 1
ATOM 3185 C C . SER A 1 404 ? 37.005 1.819 -8.378 1.00 41.81 404 SER A C 1
ATOM 3187 O O . SER A 1 404 ? 36.143 2.691 -8.504 1.00 41.81 404 SER A O 1
ATOM 3189 N N . PRO A 1 405 ? 38.109 2.025 -7.637 1.00 39.06 405 PRO A N 1
ATOM 3190 C CA . PRO A 1 405 ? 38.429 3.304 -6.995 1.00 39.06 405 PRO A CA 1
ATOM 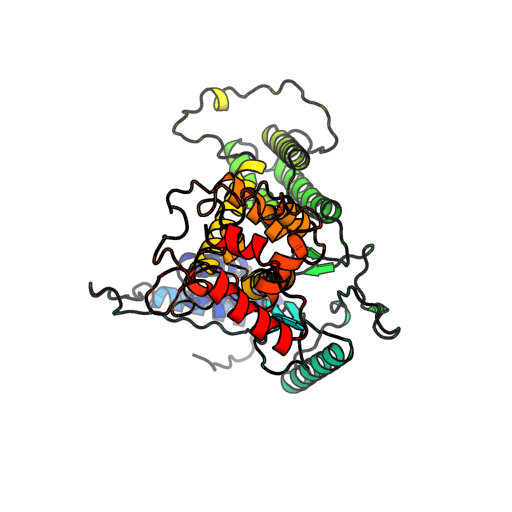3191 C C . PRO A 1 405 ? 38.590 4.472 -7.989 1.00 39.06 405 PRO A C 1
ATOM 3193 O O . PRO A 1 405 ? 38.511 5.631 -7.598 1.00 39.06 405 PRO A O 1
ATOM 3196 N N . GLY A 1 406 ? 38.807 4.186 -9.282 1.00 43.69 406 GLY A N 1
ATOM 3197 C CA . GLY A 1 406 ? 38.883 5.185 -10.359 1.00 43.69 406 GLY A CA 1
ATOM 3198 C C . GLY A 1 406 ? 37.530 5.559 -10.980 1.00 43.69 406 GLY A C 1
ATOM 3199 O O . GLY A 1 406 ? 37.458 6.515 -11.748 1.00 43.69 406 GLY A O 1
ATOM 3200 N N . LEU A 1 407 ? 36.463 4.827 -10.644 1.00 43.25 407 LEU A N 1
ATOM 3201 C CA . LEU A 1 407 ? 35.080 5.058 -11.076 1.00 43.25 407 LEU A CA 1
ATOM 3202 C C . LEU A 1 407 ? 34.181 5.403 -9.878 1.00 43.25 407 LEU A C 1
ATOM 3204 O O . LEU A 1 407 ? 32.980 5.115 -9.911 1.00 43.25 407 LEU A O 1
ATOM 3208 N N . GLU A 1 408 ? 34.746 5.999 -8.817 1.00 42.25 408 GLU A N 1
ATOM 3209 C CA . GLU A 1 408 ? 34.001 6.486 -7.652 1.00 42.25 408 GLU A CA 1
ATOM 3210 C C . GLU A 1 408 ? 32.851 7.387 -8.115 1.00 42.25 408 GLU A C 1
ATOM 3212 O O . GLU A 1 408 ? 33.010 8.567 -8.419 1.00 42.25 408 GLU A O 1
ATOM 3217 N N . ASN A 1 409 ? 31.656 6.804 -8.151 1.00 50.25 409 ASN A N 1
ATOM 3218 C CA . ASN A 1 409 ? 30.467 7.351 -8.783 1.00 50.25 409 ASN A CA 1
ATOM 3219 C C . ASN A 1 409 ? 30.548 7.460 -10.313 1.00 50.25 409 ASN A C 1
ATOM 3221 O O . ASN A 1 409 ? 30.449 8.552 -10.858 1.00 50.25 409 ASN A O 1
ATOM 3225 N N . LEU A 1 410 ? 30.540 6.341 -11.036 1.00 46.12 410 LEU A N 1
ATOM 3226 C CA . LEU A 1 410 ? 30.273 6.315 -12.486 1.00 46.12 410 LEU A CA 1
ATOM 3227 C C . LEU A 1 410 ? 29.051 7.177 -12.887 1.00 46.12 410 LEU A C 1
ATOM 3229 O O . LEU A 1 410 ? 29.012 7.729 -13.981 1.00 46.12 410 LEU A O 1
ATOM 3233 N N . TYR A 1 411 ? 28.095 7.362 -11.968 1.00 47.38 411 TYR A N 1
ATOM 3234 C CA . TYR A 1 411 ? 26.934 8.236 -12.118 1.00 47.38 411 TYR A CA 1
ATOM 3235 C C . TYR A 1 411 ? 27.075 9.689 -11.600 1.00 47.38 411 TYR A C 1
ATOM 3237 O O . TYR A 1 411 ? 26.370 10.552 -12.120 1.00 47.38 411 TYR A O 1
ATOM 3245 N N . ASP A 1 412 ? 27.944 9.996 -10.621 1.00 42.09 412 ASP A N 1
ATOM 3246 C CA . ASP A 1 412 ? 28.141 11.381 -10.110 1.00 42.09 412 ASP A CA 1
ATOM 3247 C C . ASP A 1 412 ? 29.393 12.054 -10.690 1.00 42.09 412 ASP A C 1
ATOM 3249 O O . ASP A 1 412 ? 29.433 13.274 -10.810 1.00 42.09 412 ASP A O 1
ATOM 3253 N N . GLN A 1 413 ? 30.371 11.263 -11.136 1.00 43.31 413 GLN A N 1
ATOM 3254 C CA . GLN A 1 413 ? 31.453 11.632 -12.053 1.00 43.31 413 GLN A CA 1
ATOM 3255 C C . GLN A 1 413 ? 31.045 11.428 -13.528 1.00 43.31 413 GLN A C 1
ATOM 3257 O O . GLN A 1 413 ? 31.890 11.345 -14.422 1.00 43.31 413 GLN A O 1
ATOM 3262 N N . CYS A 1 414 ? 29.739 11.386 -13.814 1.00 46.16 414 CYS A N 1
ATOM 3263 C CA . CYS A 1 414 ? 29.200 11.683 -15.139 1.00 46.16 414 CYS A CA 1
ATOM 3264 C C . CYS A 1 414 ? 29.489 13.154 -15.484 1.00 46.16 414 CYS A C 1
ATOM 3266 O O . CYS A 1 414 ? 28.605 14.011 -15.444 1.00 46.16 414 CYS A O 1
ATOM 3268 N N . SER A 1 415 ? 30.725 13.463 -15.867 1.00 50.16 415 SER A N 1
ATOM 3269 C CA . SER A 1 415 ? 30.946 14.562 -16.800 1.00 50.16 415 SER A CA 1
ATOM 3270 C C . SER A 1 415 ? 30.128 14.278 -18.071 1.00 50.16 415 SER A C 1
ATOM 3272 O O . SER A 1 415 ? 29.810 13.125 -18.385 1.00 50.16 415 SER A O 1
ATOM 3274 N N . ALA A 1 416 ? 29.750 15.314 -18.822 1.00 52.75 416 ALA A N 1
ATOM 3275 C CA . ALA A 1 416 ? 28.953 15.160 -20.045 1.00 52.75 416 ALA A CA 1
ATOM 3276 C C . ALA A 1 416 ? 29.553 14.156 -21.064 1.00 52.75 416 ALA A C 1
ATOM 3278 O O . ALA A 1 416 ? 28.836 13.683 -21.941 1.00 52.75 416 ALA A O 1
ATOM 3279 N N . SER A 1 417 ? 30.839 13.800 -20.933 1.00 56.81 417 SER A N 1
ATOM 3280 C CA . SER A 1 417 ? 31.577 12.915 -21.836 1.00 56.81 417 SER A CA 1
ATOM 3281 C C . SER A 1 417 ? 31.503 11.410 -21.520 1.00 56.81 417 SER A C 1
ATOM 3283 O O . SER A 1 417 ? 31.703 10.611 -22.434 1.00 56.81 417 SER A O 1
ATOM 3285 N N . THR A 1 418 ? 31.219 10.977 -20.283 1.00 60.91 418 THR A N 1
ATOM 3286 C CA . THR A 1 418 ? 31.240 9.539 -19.902 1.00 60.91 418 THR A CA 1
ATOM 3287 C C . THR A 1 418 ? 29.854 8.890 -19.863 1.00 60.91 418 THR A C 1
ATOM 3289 O O . THR A 1 418 ? 29.723 7.689 -20.107 1.00 60.91 418 THR A O 1
ATOM 3292 N N . ARG A 1 419 ? 28.797 9.682 -19.639 1.00 64.31 419 ARG A N 1
ATOM 3293 C CA . ARG A 1 419 ? 27.401 9.212 -19.612 1.00 64.31 419 ARG A CA 1
ATOM 3294 C C . ARG A 1 419 ? 26.943 8.525 -20.910 1.00 64.31 419 ARG A C 1
ATOM 3296 O O . ARG A 1 419 ? 26.291 7.487 -20.798 1.00 64.31 419 ARG A O 1
ATOM 3303 N N . PRO A 1 420 ? 27.263 9.038 -22.117 1.00 71.12 420 PRO A N 1
ATOM 3304 C CA . PRO A 1 420 ? 26.888 8.364 -23.362 1.00 71.12 420 PRO A CA 1
ATOM 3305 C C . PRO A 1 420 ? 27.529 6.975 -23.480 1.00 71.12 420 PRO A C 1
ATOM 3307 O O . PRO A 1 420 ? 26.871 6.022 -23.873 1.00 71.12 420 PRO A O 1
ATOM 3310 N N . GLN A 1 421 ? 28.780 6.839 -23.035 1.00 76.06 421 GLN A N 1
ATOM 3311 C CA . GLN A 1 421 ? 29.562 5.602 -23.126 1.00 76.06 421 GLN A CA 1
ATOM 3312 C C . GLN A 1 421 ? 28.999 4.502 -22.210 1.00 76.06 421 GLN A C 1
ATOM 3314 O O . GLN A 1 421 ? 28.815 3.362 -22.636 1.00 76.06 421 GLN A O 1
ATOM 3319 N N . ALA A 1 422 ? 28.642 4.861 -20.972 1.00 72.88 422 ALA A N 1
ATOM 3320 C CA . ALA A 1 422 ? 27.979 3.956 -20.035 1.00 72.88 422 ALA A CA 1
ATOM 3321 C C . ALA A 1 422 ? 26.559 3.575 -20.493 1.00 72.88 422 ALA A C 1
ATOM 3323 O O . ALA A 1 422 ? 26.148 2.423 -20.347 1.00 72.88 422 ALA A O 1
ATOM 3324 N N . LEU A 1 423 ? 25.820 4.524 -21.082 1.00 74.69 423 LEU A N 1
ATOM 3325 C CA . LEU A 1 423 ? 24.500 4.267 -21.656 1.00 74.69 423 LEU A CA 1
ATOM 3326 C C . LEU A 1 423 ? 24.582 3.274 -22.822 1.00 74.69 423 LEU A C 1
ATOM 3328 O O . LEU A 1 423 ? 23.748 2.376 -22.895 1.00 74.69 423 LEU A O 1
ATOM 3332 N N . THR A 1 424 ? 25.592 3.384 -23.691 1.00 79.94 424 THR A N 1
ATOM 3333 C CA . THR A 1 424 ? 25.815 2.421 -24.778 1.00 79.94 424 THR A CA 1
ATOM 3334 C C . THR A 1 424 ? 25.994 1.002 -24.236 1.00 79.94 424 THR A C 1
ATOM 3336 O O . THR A 1 424 ? 25.330 0.085 -24.715 1.00 79.94 424 THR A O 1
ATOM 3339 N N . LEU A 1 425 ? 26.818 0.803 -23.198 1.00 79.81 425 LEU A N 1
ATOM 3340 C CA . LEU A 1 425 ? 26.962 -0.522 -22.576 1.00 79.81 425 LEU A CA 1
ATOM 3341 C C . LEU A 1 425 ? 25.643 -1.033 -21.988 1.00 79.81 425 LEU A C 1
ATOM 3343 O O . LEU A 1 425 ? 25.284 -2.192 -22.196 1.00 79.81 425 LEU A O 1
ATOM 3347 N N . ALA A 1 426 ? 24.896 -0.167 -21.301 1.00 77.75 426 ALA A N 1
ATOM 3348 C CA . ALA A 1 426 ? 23.599 -0.514 -20.731 1.00 77.75 426 ALA A CA 1
ATOM 3349 C C . ALA A 1 426 ? 22.584 -0.936 -21.813 1.00 77.75 426 ALA A C 1
ATOM 3351 O O . ALA A 1 426 ? 21.894 -1.941 -21.652 1.00 77.75 426 ALA A O 1
ATOM 3352 N N . LEU A 1 427 ? 22.539 -0.227 -22.947 1.00 80.81 427 LEU A N 1
ATOM 3353 C CA . LEU A 1 427 ? 21.694 -0.568 -24.099 1.00 80.81 427 LEU A CA 1
ATOM 3354 C C . LEU A 1 427 ? 22.090 -1.909 -24.737 1.00 80.81 427 LEU A C 1
ATOM 3356 O O . LEU A 1 427 ? 21.216 -2.689 -25.110 1.00 80.81 427 LEU A O 1
ATOM 3360 N N . LEU A 1 428 ? 23.388 -2.228 -24.758 1.00 84.31 428 LEU A N 1
ATOM 3361 C CA . LEU A 1 428 ? 23.909 -3.543 -25.152 1.00 84.31 428 LEU A CA 1
ATOM 3362 C C . LEU A 1 428 ? 23.678 -4.644 -24.097 1.00 84.31 428 LEU A C 1
ATOM 3364 O O . LEU A 1 428 ? 24.091 -5.784 -24.306 1.00 84.31 428 LEU A O 1
ATOM 3368 N N . LYS A 1 429 ? 23.022 -4.332 -22.970 1.00 81.56 429 LYS A N 1
ATOM 3369 C CA . LYS A 1 429 ? 22.821 -5.217 -21.807 1.00 81.56 429 LYS A CA 1
ATOM 3370 C C . LYS A 1 429 ? 24.126 -5.651 -21.124 1.00 81.56 429 LYS A C 1
ATOM 3372 O O . LYS A 1 429 ? 24.163 -6.660 -20.424 1.00 81.56 429 LYS A O 1
ATOM 3377 N N . ILE A 1 430 ? 25.197 -4.874 -21.271 1.00 81.25 430 ILE A N 1
ATOM 3378 C CA . ILE A 1 430 ? 26.474 -5.051 -20.570 1.00 81.25 430 ILE A CA 1
ATOM 3379 C C . ILE A 1 430 ? 26.417 -4.215 -19.284 1.00 81.25 430 ILE A C 1
ATOM 3381 O O . ILE A 1 430 ? 26.821 -3.057 -19.258 1.00 81.25 430 ILE A O 1
ATOM 3385 N N . ASN A 1 431 ? 25.843 -4.781 -18.221 1.00 76.31 431 ASN A N 1
ATOM 3386 C CA . ASN A 1 431 ? 25.563 -4.075 -16.965 1.00 76.31 431 ASN A CA 1
ATOM 3387 C C . ASN A 1 431 ? 26.176 -4.737 -15.718 1.00 76.31 431 ASN A C 1
ATOM 3389 O O . ASN A 1 431 ? 26.168 -4.120 -14.653 1.00 76.31 431 ASN A O 1
ATOM 3393 N N . LYS A 1 432 ? 26.743 -5.944 -15.843 1.00 76.62 432 LYS A N 1
ATOM 3394 C CA . LYS A 1 432 ? 27.359 -6.710 -14.750 1.00 76.62 432 LYS A CA 1
ATOM 3395 C C . LYS A 1 432 ? 28.817 -7.053 -15.030 1.00 76.62 432 LYS A C 1
ATOM 3397 O O . LYS A 1 432 ? 29.216 -7.162 -16.188 1.00 76.62 432 LYS A O 1
ATOM 3402 N N . LEU A 1 433 ? 29.590 -7.289 -13.970 1.00 73.00 433 LEU A N 1
ATOM 3403 C CA . LEU A 1 433 ? 30.998 -7.682 -14.073 1.00 73.00 433 LEU A CA 1
ATOM 3404 C C . LEU A 1 433 ? 31.176 -8.981 -14.873 1.00 73.00 433 LEU A C 1
ATOM 3406 O O . LEU A 1 433 ? 32.066 -9.069 -15.714 1.00 73.00 433 LEU A O 1
ATOM 3410 N N . SER A 1 434 ? 30.283 -9.954 -14.684 1.00 75.50 434 SER A N 1
ATOM 3411 C CA . SER A 1 434 ? 30.250 -11.221 -15.421 1.00 75.50 434 SER A CA 1
ATOM 3412 C C . SER A 1 434 ? 30.186 -11.035 -16.937 1.00 75.50 434 SER A C 1
ATOM 3414 O O . SER A 1 434 ? 30.718 -11.868 -17.667 1.00 75.50 434 SER A O 1
ATOM 3416 N N . HIS A 1 435 ? 29.601 -9.935 -17.423 1.00 78.94 435 HIS A N 1
ATOM 3417 C CA . HIS A 1 435 ? 29.495 -9.649 -18.856 1.00 78.94 435 HIS A CA 1
ATOM 3418 C C . HIS A 1 435 ? 30.831 -9.190 -19.465 1.00 78.94 435 HIS A C 1
ATOM 3420 O O . HIS A 1 435 ? 31.001 -9.263 -20.678 1.00 78.94 435 HIS A O 1
ATOM 3426 N N . LEU A 1 436 ? 31.783 -8.734 -18.641 1.00 76.44 436 LEU A N 1
ATOM 3427 C CA . LEU A 1 436 ? 33.127 -8.321 -19.066 1.00 76.44 436 LEU A CA 1
ATOM 3428 C C . LEU A 1 436 ? 34.166 -9.443 -18.952 1.00 76.44 436 LEU A C 1
ATOM 3430 O O . LEU A 1 436 ? 35.354 -9.220 -19.199 1.00 76.44 436 LEU A O 1
ATOM 3434 N N . LEU A 1 437 ? 33.744 -10.646 -18.567 1.00 76.44 437 LEU A N 1
ATOM 3435 C CA . LEU A 1 437 ? 34.629 -11.787 -18.400 1.00 76.44 437 LEU A CA 1
ATOM 3436 C C . LEU A 1 437 ? 34.548 -12.739 -19.593 1.00 76.44 437 LEU A C 1
ATOM 3438 O O . LEU A 1 437 ? 33.522 -12.910 -20.246 1.00 76.44 437 LEU A O 1
ATOM 3442 N N . THR A 1 438 ? 35.671 -13.387 -19.866 1.00 73.19 438 THR A N 1
ATOM 3443 C CA . THR A 1 438 ? 35.758 -14.546 -20.758 1.00 73.19 438 THR A CA 1
ATOM 3444 C C . THR A 1 438 ? 35.046 -15.756 -20.143 1.00 73.19 438 THR A C 1
ATOM 3446 O O . THR A 1 438 ? 34.819 -15.813 -18.933 1.00 73.19 438 THR A O 1
ATOM 3449 N N . SER A 1 439 ? 34.789 -16.796 -20.944 1.00 67.31 439 SER A N 1
ATOM 3450 C CA . SER A 1 439 ? 34.273 -18.091 -20.458 1.00 67.31 439 SER A CA 1
ATOM 3451 C C . SER A 1 439 ? 35.143 -18.726 -19.361 1.00 67.31 439 SER A C 1
ATOM 3453 O O . SER A 1 439 ? 34.657 -19.535 -18.579 1.00 67.31 439 SER A O 1
ATOM 3455 N N . CYS A 1 440 ? 36.416 -18.324 -19.273 1.00 68.75 440 CYS A N 1
ATOM 3456 C CA . CYS A 1 440 ? 37.371 -18.746 -18.248 1.00 68.75 440 CYS A CA 1
ATOM 3457 C C . CYS A 1 440 ? 37.444 -17.788 -17.040 1.00 68.75 440 CYS A C 1
ATOM 3459 O O . CYS A 1 440 ? 38.410 -17.854 -16.283 1.00 68.75 440 CYS A O 1
ATOM 3461 N N . GLN A 1 441 ? 36.478 -16.874 -16.878 1.00 67.44 441 GLN A N 1
ATOM 3462 C CA . GLN A 1 441 ? 36.396 -15.884 -15.791 1.00 67.44 441 GLN A CA 1
ATOM 3463 C C . GLN A 1 441 ? 37.591 -14.914 -15.702 1.00 67.44 441 GLN A C 1
ATOM 3465 O O . GLN A 1 441 ? 37.901 -14.388 -14.635 1.00 67.44 441 GLN A O 1
ATOM 3470 N N . ARG A 1 442 ? 38.264 -14.642 -16.828 1.00 72.56 442 ARG A N 1
ATOM 3471 C CA . ARG A 1 442 ? 39.317 -13.613 -16.934 1.00 72.56 442 ARG A CA 1
ATOM 3472 C C . ARG A 1 442 ? 38.799 -12.373 -17.647 1.00 72.56 442 ARG A C 1
ATOM 3474 O O . ARG A 1 442 ? 38.049 -12.520 -18.612 1.00 72.56 442 ARG A O 1
ATOM 3481 N N . VAL A 1 443 ? 39.235 -11.190 -17.218 1.00 73.25 443 VAL A N 1
ATOM 3482 C CA . VAL A 1 443 ? 38.914 -9.922 -17.889 1.00 73.25 443 VAL A CA 1
ATOM 3483 C C . VAL A 1 443 ? 39.544 -9.906 -19.284 1.00 73.25 443 VAL A C 1
ATOM 3485 O O . VAL A 1 443 ? 40.695 -10.315 -19.459 1.00 73.25 443 VAL A O 1
ATOM 3488 N N . TRP A 1 444 ? 38.780 -9.480 -20.288 1.00 77.69 444 TRP A N 1
ATOM 3489 C CA . TRP A 1 444 ? 39.280 -9.328 -21.655 1.00 77.69 444 TRP A CA 1
ATOM 3490 C C . TRP A 1 444 ? 40.361 -8.237 -21.735 1.00 77.69 444 TRP A C 1
ATOM 3492 O O . TRP A 1 444 ? 40.218 -7.200 -21.088 1.00 77.69 444 TRP A O 1
ATOM 3502 N N . PRO A 1 445 ? 41.402 -8.393 -22.575 1.00 83.69 445 PRO A N 1
ATOM 3503 C CA . PRO A 1 445 ? 42.278 -7.277 -22.920 1.00 83.69 445 PRO A CA 1
ATOM 3504 C C . PRO A 1 445 ? 41.462 -6.113 -23.495 1.00 83.69 445 PRO A C 1
ATOM 3506 O O . PRO A 1 445 ? 40.582 -6.336 -24.330 1.00 83.69 445 PRO A O 1
ATOM 3509 N N . ALA A 1 446 ? 41.768 -4.877 -23.090 1.00 81.12 446 ALA A N 1
ATOM 3510 C CA . ALA A 1 446 ? 40.971 -3.697 -23.446 1.00 81.12 446 ALA A CA 1
ATOM 3511 C C . ALA A 1 446 ? 40.777 -3.516 -24.966 1.00 81.12 446 ALA A C 1
ATOM 3513 O O . ALA A 1 446 ? 39.703 -3.108 -25.405 1.00 81.12 446 ALA A O 1
ATOM 3514 N N . SER A 1 447 ? 41.780 -3.868 -25.778 1.00 82.50 447 SER A N 1
ATOM 3515 C CA . SER A 1 447 ? 41.700 -3.834 -27.246 1.00 82.50 447 SER A CA 1
ATOM 3516 C C . SER A 1 447 ? 40.666 -4.815 -27.807 1.00 82.50 447 SER A C 1
ATOM 3518 O O . SER A 1 447 ? 39.839 -4.430 -28.628 1.00 82.50 447 SER A O 1
ATOM 3520 N N . ILE A 1 448 ? 40.674 -6.057 -27.322 1.00 83.88 448 ILE A N 1
ATOM 3521 C CA . ILE A 1 448 ? 39.768 -7.121 -27.771 1.00 83.88 448 ILE A CA 1
ATOM 3522 C C . ILE A 1 448 ? 38.341 -6.850 -27.284 1.00 83.88 448 ILE A C 1
ATOM 3524 O O . ILE A 1 448 ? 37.375 -7.063 -28.016 1.00 83.88 448 ILE A O 1
ATOM 3528 N N . LEU A 1 449 ? 38.191 -6.353 -26.054 1.00 84.12 449 LEU A N 1
ATOM 3529 C CA . LEU A 1 449 ? 36.892 -5.955 -25.516 1.00 84.12 449 LEU A CA 1
ATOM 3530 C C . LEU A 1 449 ? 36.282 -4.802 -26.327 1.00 84.12 449 LEU A C 1
ATOM 3532 O O . LEU A 1 449 ? 35.096 -4.838 -26.653 1.00 84.12 449 LEU A O 1
ATOM 3536 N N . TYR A 1 450 ? 37.100 -3.810 -26.700 1.00 86.75 450 TYR A N 1
ATOM 3537 C CA . TYR A 1 450 ? 36.671 -2.701 -27.548 1.00 86.75 450 TYR A CA 1
ATOM 3538 C C . TYR A 1 450 ? 36.164 -3.171 -28.909 1.00 86.75 450 TYR A C 1
ATOM 3540 O O . TYR A 1 450 ? 35.112 -2.718 -29.345 1.00 86.75 450 TYR A O 1
ATOM 3548 N N . GLU A 1 451 ? 36.874 -4.079 -29.577 1.00 87.00 451 GLU A N 1
ATOM 3549 C CA . GLU A 1 451 ? 36.462 -4.582 -30.893 1.00 87.00 451 GLU A CA 1
ATOM 3550 C C . GLU A 1 451 ? 35.111 -5.303 -30.839 1.00 87.00 451 GLU A C 1
ATOM 3552 O O . GLU A 1 451 ? 34.241 -5.029 -31.668 1.00 87.00 451 GLU A O 1
ATOM 3557 N N . HIS A 1 452 ? 34.889 -6.141 -29.820 1.00 85.50 452 HIS A N 1
ATOM 3558 C CA . HIS A 1 452 ? 33.602 -6.809 -29.614 1.00 85.50 452 HIS A CA 1
ATOM 3559 C C . HIS A 1 452 ? 32.462 -5.818 -29.350 1.00 85.50 452 HIS A C 1
ATOM 3561 O O . HIS A 1 452 ? 31.392 -5.932 -29.950 1.00 85.50 452 HIS A O 1
ATOM 3567 N N . ILE A 1 453 ? 32.684 -4.829 -28.477 1.00 85.81 453 ILE A N 1
ATOM 3568 C CA . ILE A 1 453 ? 31.673 -3.810 -28.165 1.00 85.81 453 ILE A CA 1
ATOM 3569 C C . ILE A 1 453 ? 31.390 -2.946 -29.396 1.00 85.81 453 ILE A C 1
ATOM 3571 O O . ILE A 1 453 ? 30.229 -2.678 -29.693 1.00 85.81 453 ILE A O 1
ATOM 3575 N N . ASN A 1 454 ? 32.420 -2.549 -30.144 1.00 88.56 454 ASN A N 1
ATOM 3576 C CA . ASN A 1 454 ? 32.277 -1.744 -31.352 1.00 88.56 454 ASN A CA 1
ATOM 3577 C C . ASN A 1 454 ? 31.469 -2.483 -32.430 1.00 88.56 454 ASN A C 1
ATOM 3579 O O . ASN A 1 454 ? 30.550 -1.907 -33.007 1.00 88.56 454 ASN A O 1
ATOM 3583 N N . ALA A 1 455 ? 31.738 -3.774 -32.648 1.00 87.62 455 ALA A N 1
ATOM 3584 C CA . ALA A 1 455 ? 30.944 -4.598 -33.556 1.00 87.62 455 ALA A CA 1
ATOM 3585 C C . ALA A 1 455 ? 29.468 -4.667 -33.118 1.00 87.62 455 ALA A C 1
ATOM 3587 O O . ALA A 1 455 ? 28.567 -4.460 -33.931 1.00 87.62 455 ALA A O 1
ATOM 3588 N N . ALA A 1 456 ? 29.207 -4.880 -31.823 1.00 87.06 456 ALA A N 1
ATOM 3589 C CA . ALA A 1 456 ? 27.849 -4.895 -31.281 1.00 87.06 456 ALA A CA 1
ATOM 3590 C C . ALA A 1 456 ? 27.130 -3.537 -31.427 1.00 87.06 456 ALA A C 1
ATOM 3592 O O . ALA A 1 456 ? 25.939 -3.506 -31.740 1.00 87.06 456 ALA A O 1
ATOM 3593 N N . CYS A 1 457 ? 27.851 -2.422 -31.263 1.00 88.94 457 CYS A N 1
ATOM 3594 C CA . CYS A 1 457 ? 27.325 -1.071 -31.473 1.00 88.94 457 CYS A CA 1
ATOM 3595 C C . CYS A 1 457 ? 26.906 -0.845 -32.929 1.00 88.94 457 CYS A C 1
ATOM 3597 O O . CYS A 1 457 ? 25.804 -0.359 -33.174 1.00 88.94 457 CYS A O 1
ATO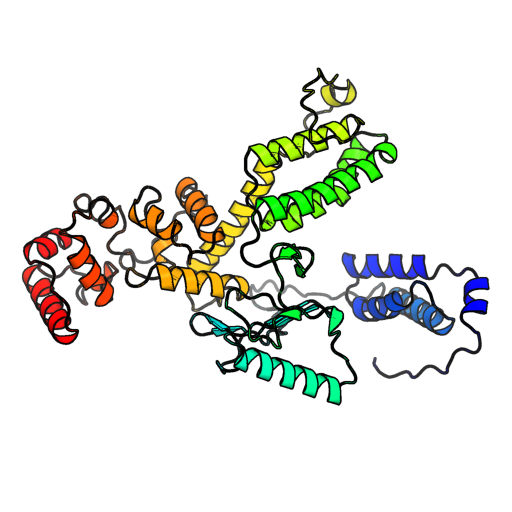M 3599 N N . VAL A 1 458 ? 27.741 -1.260 -33.890 1.00 87.31 458 VAL A N 1
ATOM 3600 C CA . VAL A 1 458 ? 27.437 -1.166 -35.328 1.00 87.31 458 VAL A CA 1
ATOM 3601 C C . VAL A 1 458 ? 26.181 -1.965 -35.678 1.00 87.31 458 VAL A C 1
ATOM 3603 O O . VAL A 1 458 ? 25.330 -1.476 -36.414 1.00 87.31 458 VAL A O 1
ATOM 3606 N N . HIS A 1 459 ? 26.010 -3.161 -35.108 1.00 86.50 459 HIS A N 1
ATOM 3607 C CA . HIS A 1 459 ? 24.810 -3.971 -35.332 1.00 86.50 459 HIS A CA 1
ATOM 3608 C C . HIS A 1 459 ? 23.521 -3.350 -34.771 1.00 86.50 459 HIS A C 1
ATOM 3610 O O . HIS A 1 459 ? 22.449 -3.587 -35.324 1.00 86.50 459 HIS A O 1
ATOM 3616 N N . GLN A 1 460 ? 23.603 -2.577 -33.684 1.00 86.75 460 GLN A N 1
ATOM 3617 C CA . GLN A 1 460 ? 22.445 -1.960 -33.022 1.00 86.75 460 GLN A CA 1
ATOM 3618 C C . GLN A 1 460 ? 22.277 -0.460 -33.329 1.00 86.75 460 GLN A C 1
ATOM 3620 O O . GLN A 1 460 ? 21.416 0.181 -32.730 1.00 86.75 460 GLN A O 1
ATOM 3625 N N . ASN A 1 461 ? 23.060 0.098 -34.263 1.00 88.00 461 ASN A N 1
ATOM 3626 C CA . ASN A 1 461 ? 23.100 1.532 -34.584 1.00 88.00 461 ASN A CA 1
ATOM 3627 C C . ASN A 1 461 ? 23.340 2.430 -33.351 1.00 88.00 461 ASN A C 1
ATOM 3629 O O . ASN A 1 461 ? 22.675 3.450 -33.171 1.00 88.00 461 ASN A O 1
ATOM 3633 N N . LEU A 1 462 ? 24.289 2.044 -32.495 1.00 87.38 462 LEU A N 1
ATOM 3634 C CA . LEU A 1 462 ? 24.700 2.805 -31.311 1.00 87.38 462 LEU A CA 1
ATOM 3635 C C . LEU A 1 462 ? 26.082 3.437 -31.511 1.00 87.38 462 LEU A C 1
ATOM 3637 O O . LEU A 1 462 ? 26.922 2.904 -32.235 1.00 87.38 462 LEU A O 1
ATOM 3641 N N . GLU A 1 463 ? 26.339 4.558 -30.837 1.00 86.00 463 GLU A N 1
ATOM 3642 C CA . GLU A 1 463 ? 27.663 5.188 -30.827 1.00 86.00 463 GLU A CA 1
ATOM 3643 C C . GLU A 1 463 ? 28.612 4.413 -29.892 1.00 86.00 463 GLU A C 1
ATOM 3645 O O . GLU A 1 463 ? 28.290 4.243 -28.707 1.00 86.00 463 GLU A O 1
ATOM 3650 N N . PRO A 1 464 ? 29.764 3.919 -30.388 1.00 85.75 464 PRO A N 1
ATOM 3651 C CA . PRO A 1 464 ? 30.663 3.102 -29.589 1.00 85.75 464 PRO A CA 1
ATOM 3652 C C . PRO A 1 464 ? 31.389 3.933 -28.517 1.00 85.75 464 PRO A C 1
ATOM 3654 O O . PRO A 1 464 ? 31.799 5.067 -28.779 1.00 85.75 464 PRO A O 1
ATOM 3657 N N . PRO A 1 465 ? 31.615 3.373 -27.315 1.00 83.38 465 PRO A N 1
ATOM 3658 C CA . PRO A 1 465 ? 32.436 4.018 -26.295 1.00 83.38 465 PRO A CA 1
ATOM 3659 C C . PRO A 1 465 ? 33.880 4.207 -26.778 1.00 83.38 465 PRO A C 1
ATOM 3661 O O . PRO A 1 465 ? 34.338 3.527 -27.691 1.00 83.38 465 PRO A O 1
ATOM 3664 N N . THR A 1 466 ? 34.634 5.120 -26.165 1.00 83.81 466 THR A N 1
ATOM 3665 C CA . THR A 1 466 ? 36.016 5.413 -26.584 1.00 83.81 466 THR A CA 1
ATOM 3666 C C . THR A 1 466 ? 36.997 4.319 -26.141 1.00 83.81 466 THR A C 1
ATOM 3668 O O . THR A 1 466 ? 36.851 3.737 -25.065 1.00 83.81 466 THR A O 1
ATOM 3671 N N . LYS A 1 467 ? 38.060 4.070 -26.927 1.00 82.38 467 LYS A N 1
ATOM 3672 C CA . LYS A 1 467 ? 39.125 3.105 -26.566 1.00 82.38 467 LYS A CA 1
ATOM 3673 C C . LYS A 1 467 ? 39.756 3.413 -25.204 1.00 82.38 467 LYS A C 1
ATOM 3675 O O . LYS A 1 467 ? 40.017 2.502 -24.424 1.00 82.38 467 LYS A O 1
ATOM 3680 N N . GLN A 1 468 ? 39.968 4.697 -24.915 1.00 79.12 468 GLN A N 1
ATOM 3681 C CA . GLN A 1 468 ? 40.533 5.161 -23.649 1.00 79.12 468 GLN A CA 1
ATOM 3682 C C . GLN A 1 468 ? 39.628 4.816 -22.460 1.00 79.12 468 GLN A C 1
ATOM 3684 O O . GLN A 1 468 ? 40.115 4.348 -21.438 1.00 79.12 468 GLN A O 1
ATOM 3689 N N . TRP A 1 469 ? 38.313 4.990 -22.602 1.00 76.44 469 TRP A N 1
ATOM 3690 C CA . TRP A 1 469 ? 37.360 4.683 -21.538 1.00 76.44 469 TRP A CA 1
ATOM 3691 C C . TRP A 1 469 ? 37.239 3.183 -21.264 1.00 76.44 469 TRP A C 1
ATOM 3693 O O . TRP A 1 469 ? 37.211 2.780 -20.107 1.00 76.44 469 TRP A O 1
ATOM 3703 N N . ILE A 1 470 ? 37.262 2.340 -22.302 1.00 76.81 470 ILE A N 1
ATOM 3704 C CA . ILE A 1 470 ? 37.284 0.879 -22.112 1.00 76.81 470 ILE A CA 1
ATOM 3705 C C . ILE A 1 470 ? 38.572 0.432 -21.416 1.00 76.81 470 ILE A C 1
ATOM 3707 O O . ILE A 1 470 ? 38.535 -0.468 -20.583 1.00 76.81 470 ILE A O 1
ATOM 3711 N N . SER A 1 471 ? 39.704 1.081 -21.707 1.00 76.19 471 SER A N 1
ATOM 3712 C CA . SER A 1 471 ? 40.947 0.808 -20.984 1.00 76.19 471 SER A CA 1
ATOM 3713 C C . SER A 1 471 ? 40.824 1.123 -19.495 1.00 76.19 471 SER A C 1
ATOM 3715 O O . SER A 1 471 ? 41.300 0.328 -18.700 1.00 76.19 471 SER A O 1
ATOM 3717 N N . ILE A 1 472 ? 40.175 2.235 -19.130 1.00 73.94 472 ILE A N 1
ATOM 3718 C CA . ILE A 1 472 ? 39.930 2.626 -17.730 1.00 73.94 472 ILE A CA 1
ATOM 3719 C C . ILE A 1 472 ? 38.951 1.664 -17.041 1.00 73.94 472 ILE A C 1
ATOM 3721 O O . ILE A 1 472 ? 39.078 1.407 -15.853 1.00 73.94 472 ILE A O 1
ATOM 3725 N N . LEU A 1 473 ? 37.972 1.129 -17.775 1.00 71.75 473 LEU A N 1
ATOM 3726 C CA . LEU A 1 473 ? 36.983 0.185 -17.244 1.00 71.75 473 LEU A CA 1
ATOM 3727 C C . LEU A 1 473 ? 37.590 -1.185 -16.890 1.00 71.75 473 LEU A C 1
ATOM 3729 O O . LEU A 1 473 ? 37.084 -1.872 -16.008 1.00 71.75 473 LEU A O 1
ATOM 3733 N N . VAL A 1 474 ? 38.620 -1.606 -17.627 1.00 70.94 474 VAL A N 1
ATOM 3734 C CA . VAL A 1 474 ? 39.259 -2.929 -17.508 1.00 70.94 474 VAL A CA 1
ATOM 3735 C C . VAL A 1 474 ? 40.411 -2.943 -16.493 1.00 70.94 474 VAL A C 1
ATOM 3737 O O . VAL A 1 474 ? 40.759 -4.017 -16.000 1.00 70.94 474 VAL A O 1
ATOM 3740 N N . THR A 1 475 ? 41.005 -1.780 -16.212 1.00 64.31 475 THR A N 1
ATOM 3741 C CA . THR A 1 475 ? 42.047 -1.568 -15.189 1.00 64.31 475 THR A CA 1
ATOM 3742 C C . THR A 1 475 ? 41.446 -1.337 -13.817 1.00 64.31 475 THR A C 1
ATOM 3744 O O . THR A 1 475 ? 41.980 -1.926 -12.853 1.00 64.31 475 THR A O 1
#

Secondary structure (DSSP, 8-state):
-----PPPPSS-HHHHHHTT--HHHHHHHHHHHHHHT-GGGHHHHHHHGGGSSS--HHHHHHHHHHHHHHHHTTT--------SSTTS----------GGGBS-GGGSEEETTEEE-EEEETTEEEE--SSHHHHHHHHHHHHHHHHHH-----GGG--B--SSPPPTTTGGGB--SSS-EEETTEEE-TT--HHHHHHHHHHHHHHHHHHHHTT--SHHHHHHHIIIIIHHHHHHHHTSS---HHHHHHHHHHHHHHHHT----TT----------HHHHTS-TTS-------HHHHHHHHHHHHHHHHHHHHHS-TTT-PPPTTTHHHHHHHHHHHTTS--TTGGGGS-TT-HHHHHHHT-TTS-HHHHHHHHHHHHH---TT-SS--SSTTSSBTT-TTS-GGGTTTTTS--TTTHHHHHHHHHTT--BGGGGB-TTS-BPPHHHHHHHHHHHHHHHT-PPPPHHHHHHHH-

Radius of gyration: 30.01 Å; Cα contacts (8 Å, |Δi|>4): 420; chains: 1; bounding box: 87×62×77 Å

Foldseek 3Di:
DDDDPDDDDPDALVVVVVVVDVLLVLLVVVVVCCVPPCVVCVVLSVVLVVCNPRDDPVSVVSSVVVVVVCVVCVVPDDDDPPPVDDPPDDDDDDDPPFPQFDQDLLQADDFPNGGGQWDDDPPDIGGHAPDVSNVVVNVVVVVVVCVVPVDDDDPVLQADADPDDDDPVRVVRYFALVHWDDDVNFTDHHPNDLVNRLVVLVVVLLVQLQVCLVVQPDLLSLLCCCVPPRVVSNVVHCLQHPQDPVNLVLVVVQSVCSSLSHRRDSPDPPPDDDDDDPCLVPPDPVNDDSPDDRPNVVSVVSLVVVLVLVLVLLLDPPPPDDRDPVCSNLLSLLQVLCPLQDHSSLLLQDALPFPVVVVSCVPPSHDVSCNVSSNVSNVPCPDPVHDSPPPDVWQHFLQRCPPAPPCNPVRRPPDVQSVLQSVLCSVVVNTTNNSQADPVRHGDDLVVSQVVSVVSCVVVVGDHRDSVVSNSSRD

Organism: NCBI:txid120398

pLDDT: mean 73.73, std 14.35, range [28.0, 93.62]

Nearest PDB structures (foldseek):
  9hcj-assembly1_C0  TM=1.259E-01  e=8.263E+00  Dictyostelium discoideum

Mean predicted aligned error: 16.9 Å

Sequence (475 aa):
VIGQVLKPSKLNPSEVNALNLPYRELVGSLQYLVTCTRPDVANAVRNLSKHLSCYDESHWKQAKRVLRYLKGTKSLCLKINCTGQVGAFQVEAYCEADFANSVNPGYGIKTGDTVHTGSYFADDSQLYAADEECHHRQLALVQSFCDKSGFRLNVDKTQILTIAPLSPALASMAVTNEAPTKSLGILVAPNLSPMARFNYVFERFVSRLSLWLYKARTYAGKVAILHSICLPVLWYQLSFVPADKNLAKLIERVMLQFMYGEEINPSSTTTGLRFVKKAIVFANKDDCCLDLHSSLDLRQQHNRSLMIRCVQALTKPQSKSKMAAWISPGYALLERIFHPWGSAQDVLFASGNSTFMRQLMRNPNATPMWSVMLSSWFEVRWTPFGLPSNAASLDIPLWHNDFSPGLENLYDQCSASTRPQALTLALLKINKLSHLLTSCQRVWPASILYEHINAACVHQNLEPPTKQWISILVT

=== Feature glossary ===
A reading guide for the features in this record.

Start from the sequence.

  · Sequence gives the chain of amino acids in standard one-letter code (A=alanine, C=cysteine, …, Y=tyrosine), read N→C. It is the only feature that is directly encoded by the gene; all structural features are derived from the folded form of this sequence.

Fold it, and you get atomic coordinates and the backbone conformation that goes with them.

  · The mmCIF table is the protein's shape written out atom by atom. For each backbone N, Cα, C, and carbonyl O, it records an (x, y, z) coordinate triple in Å plus the residue type, chain letter, and residue number.

  · Backbone dihedral angles. Every residue except chain termini has a φ (preceding-C → N → Cα → C) and a ψ (N → Cα → C → next-N). They are reported in degrees following the IUPAC sign convention. Secondary structure is essentially a statement about which (φ, ψ) basin each residue occupies.

  · DSSP 8-state secondary structure assigns each residue one of H (α-helix), G (3₁₀-helix), I (π-helix), E (extended β-strand), B (isolated β-bridge), T (hydrogen-bonded turn), S (bend), or '-' (coil). The assignment is computed from backbone hydrogen-bond geometry via the Kabsch–Sander algorithm.

  · P-SEA three-state annotation labels each residue as helix, strand, or coil based purely on the geometry of the Cα trace. It serves as a fallback when the full backbone (and thus DSSP) is unavailable.

Summarize the fold with a handful of shape descriptors and a per-residue structural alphabet.

  · Radius of gyration (Rg) is the root-mean-square distance of Cα atoms from their centroid — a single number for overall size and compactness. A globular domain of N residues has Rg ≈ 2.2·N^0.38 Å; an extended or disordered chain has a much larger Rg. The Cα contact count is the number of residue pairs whose Cα atoms are within 8 Å and are more than four positions apart in sequence — a standard proxy for tertiary packing density. The bounding box is the smallest axis-aligned box enclosing all Cα atoms.

  · Foldseek's 3Di representation compresses backbone geometry into a per-residue letter drawn from a learned twenty-state alphabet. It captures the tertiary interaction pattern around each residue — which residues are packed against it in space, regardless of where they are in sequence.

  · Accessible surface area quantifies burial. A residue with SASA near zero is packed into the hydrophobic core; one with SASA >100 Å² sits on the surface. Computed here via the Shrake–Rupley numerical algorithm with a 1.4 Å probe.

Ask how reliable the model is.

  · For AlphaFold models, the B-factor field carries pLDDT — the model's own estimate of local accuracy on a 0–100 scale. Regions with pLDDT<50 should be treated as essentially unmodeled; they often correspond to intrinsically disordered segments.

  · For experimental (PDB) structures, the B-factor (temperature factor) quantifies the positional spread of each atom in the crystal — a combination of thermal vibration and static disorder — in units of Å². High B-factors mark flexible loops or poorly resolved regions; low B-factors mark the rigid, well-ordered core.

  · PAE(i, j) answers: if I align the predicted and true structures on residue i, how far off (in Å) do I expect residue j to be? A block-diagonal PAE matrix with low values on the blocks and high values off-diagonal is the signature of a multi-domain protein with confidently predicted domains but uncertain inter-domain orientation.

Place it in context: what it resembles, what it is annotated as, and how it looks.

  · Structural nearest neighbors (via Foldseek easy-search vs the PDB). Reported per hit: target PDB id, E-value, and alignment TM-score. A TM-score above ~0.5 is the conventional threshold for 'same fold'.

  · Functional annotations link the protein to curated databases. InterPro entries identify conserved domains and families by matching the sequence against member-database signatures (Pfam, PROSITE, CDD, …). Gene Ontology (GO) terms describe molecular function, biological process, and cellular component in a controlled vocabulary. CATH places the structure in a hierarchical fold classification (Class/Architecture/Topology/Homologous-superfamily). The organism is the source species.

  · Plot images: a contact map (which residues are close in 3D, as an N×N binary image), a Ramachandran scatter (backbone torsion angles, revealing secondary-structure composition at a glance), and — for AlphaFold structures — a PAE heatmap (pairwise prediction confidence).

  · Structure images are PyMOL renders from six orthogonal camera directions. Cartoon representat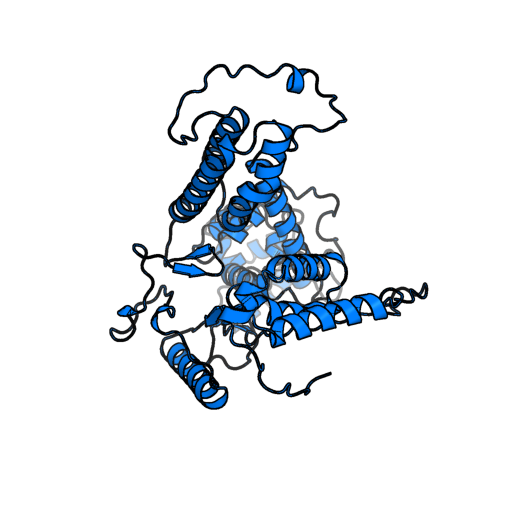ion draws helices as coils and strands as arrows; sticks shows the backbone as bonds; surface shows the solvent-excluded envelope. Rainbow coloring maps sequence position to hue (blue→red, N→C); chain coloring assigns a distinct color per polypeptide.